Protein AF-A0ABD2KKL5-F1 (afdb_monomer)

Radius of gyration: 40.23 Å; Cα contacts (8 Å, |Δi|>4): 367; chains: 1; bounding box: 138×97×102 Å

Organism: Heterodera schachtii (NCBI:txid97005)

Structure (mmCIF, N/CA/C/O backbone):
data_AF-A0ABD2KKL5-F1
#
_entry.id   AF-A0ABD2KKL5-F1
#
loop_
_atom_site.group_PDB
_atom_site.id
_atom_site.type_symbol
_atom_site.label_atom_id
_atom_site.label_alt_id
_atom_site.label_comp_id
_atom_site.label_asym_id
_atom_site.label_entity_id
_atom_site.label_seq_id
_atom_site.pdbx_PDB_ins_code
_atom_site.Cartn_x
_atom_site.Cartn_y
_atom_site.Cartn_z
_atom_site.occupancy
_atom_site.B_iso_or_equiv
_atom_site.auth_seq_id
_atom_site.auth_comp_id
_atom_site.auth_asym_id
_atom_site.auth_atom_id
_atom_site.pdbx_PDB_model_num
ATOM 1 N N . MET A 1 1 ? 43.318 56.039 3.058 1.00 45.47 1 MET A N 1
ATOM 2 C CA . MET A 1 1 ? 42.022 55.936 3.770 1.00 45.47 1 MET A CA 1
ATOM 3 C C . MET A 1 1 ? 40.869 56.212 2.809 1.00 45.47 1 MET A C 1
ATOM 5 O O . MET A 1 1 ? 40.671 57.360 2.438 1.00 45.47 1 MET A O 1
ATOM 9 N N . LYS A 1 2 ? 40.109 55.190 2.397 1.00 33.72 2 LYS A N 1
ATOM 10 C CA . LYS A 1 2 ? 38.793 55.346 1.751 1.00 33.72 2 LYS A CA 1
ATOM 11 C C . LYS A 1 2 ? 37.861 54.297 2.361 1.00 33.72 2 LYS A C 1
ATOM 13 O O . LYS A 1 2 ? 38.258 53.144 2.485 1.00 33.72 2 LYS A O 1
ATOM 18 N N . ARG A 1 3 ? 36.687 54.725 2.834 1.00 32.81 3 ARG A N 1
ATOM 19 C CA . ARG A 1 3 ? 35.732 53.874 3.561 1.00 32.81 3 ARG A CA 1
ATOM 20 C C . ARG A 1 3 ? 34.956 52.993 2.583 1.00 32.81 3 ARG A C 1
ATOM 22 O O . ARG A 1 3 ? 34.432 53.498 1.594 1.00 32.81 3 ARG A O 1
ATOM 29 N N . SER A 1 4 ? 34.841 51.710 2.902 1.00 30.19 4 SER A N 1
ATOM 30 C CA . SER A 1 4 ? 33.906 50.783 2.269 1.00 30.19 4 SER A CA 1
ATOM 31 C C . SER A 1 4 ? 32.459 51.219 2.531 1.00 30.19 4 SER A C 1
ATOM 33 O O . SER A 1 4 ? 32.095 51.532 3.665 1.00 30.19 4 SER A O 1
ATOM 35 N N . ARG A 1 5 ? 31.627 51.223 1.486 1.00 33.84 5 ARG A N 1
ATOM 36 C CA . ARG A 1 5 ? 30.164 51.315 1.591 1.00 33.84 5 ARG A CA 1
ATOM 37 C C . ARG A 1 5 ? 29.580 49.979 1.151 1.00 33.84 5 ARG A C 1
ATOM 39 O O . ARG A 1 5 ? 29.667 49.640 -0.024 1.00 33.84 5 ARG A O 1
ATOM 46 N N . SER A 1 6 ? 29.004 49.235 2.086 1.00 33.97 6 SER A N 1
ATOM 47 C CA . SER A 1 6 ? 28.152 48.089 1.783 1.00 33.97 6 SER A CA 1
ATOM 48 C C . SER A 1 6 ? 26.795 48.589 1.284 1.00 33.97 6 SER A C 1
ATOM 50 O O . SER A 1 6 ? 26.161 49.430 1.923 1.00 33.97 6 SER A O 1
ATOM 52 N N . HIS A 1 7 ? 26.334 48.079 0.141 1.00 32.75 7 HIS A N 1
ATOM 53 C CA . HIS A 1 7 ? 24.945 48.260 -0.271 1.00 32.75 7 HIS A CA 1
ATOM 54 C C . HIS A 1 7 ? 24.076 47.227 0.448 1.00 32.75 7 HIS A C 1
ATOM 56 O O . HIS A 1 7 ? 24.138 46.040 0.148 1.00 32.75 7 HIS A O 1
ATOM 62 N N . SER A 1 8 ? 23.263 47.699 1.394 1.00 32.41 8 SER A N 1
ATOM 63 C CA . SER A 1 8 ? 22.132 46.931 1.911 1.00 32.41 8 SER A CA 1
ATOM 64 C C . SER A 1 8 ? 21.030 46.907 0.852 1.00 32.41 8 SER A C 1
ATOM 66 O O . SER A 1 8 ? 20.525 47.958 0.450 1.00 32.41 8 SER A O 1
ATOM 68 N N . THR A 1 9 ? 20.673 45.716 0.379 1.00 32.44 9 THR A N 1
ATOM 69 C CA . THR A 1 9 ? 19.509 45.501 -0.483 1.00 32.44 9 THR A CA 1
ATOM 70 C C . THR A 1 9 ? 18.246 45.553 0.369 1.00 32.44 9 THR A C 1
ATOM 72 O O . THR A 1 9 ? 17.903 44.576 1.032 1.00 32.44 9 THR A O 1
ATOM 75 N N . ALA A 1 10 ? 17.551 46.691 0.357 1.00 33.41 10 ALA A N 1
ATOM 76 C CA . ALA A 1 10 ? 16.265 46.823 1.030 1.00 33.41 10 ALA A CA 1
ATOM 77 C C . ALA A 1 10 ? 15.234 45.872 0.395 1.00 33.41 10 ALA A C 1
ATOM 79 O O . ALA A 1 10 ? 14.787 46.085 -0.735 1.00 33.41 10 ALA A O 1
ATOM 80 N N . SER A 1 11 ? 14.853 44.826 1.128 1.00 35.00 11 SER A N 1
ATOM 81 C CA . SER A 1 11 ? 13.725 43.963 0.782 1.00 35.00 11 SER A CA 1
ATOM 82 C C . SER A 1 11 ? 12.446 44.798 0.746 1.00 35.00 11 SER A C 1
ATOM 84 O O . SER A 1 11 ? 12.106 45.449 1.736 1.00 35.00 11 SER A O 1
ATOM 86 N N . LYS A 1 12 ? 11.722 44.774 -0.378 1.00 36.69 12 LYS A N 1
ATOM 87 C CA . LYS A 1 12 ? 10.370 45.346 -0.435 1.00 36.69 12 LYS A CA 1
ATOM 88 C C . LYS A 1 12 ? 9.495 44.613 0.595 1.00 36.69 12 LYS A C 1
ATOM 90 O O . LYS A 1 12 ? 9.576 43.384 0.639 1.00 36.69 12 LYS A O 1
ATOM 95 N N . PRO A 1 13 ? 8.685 45.314 1.407 1.00 44.53 13 PRO A N 1
ATOM 96 C CA . PRO A 1 13 ? 7.773 44.642 2.319 1.00 44.53 13 PRO A CA 1
ATOM 97 C C . PRO A 1 13 ? 6.775 43.812 1.510 1.00 44.53 13 PRO A C 1
ATOM 99 O O . PRO A 1 13 ? 6.211 44.292 0.522 1.00 44.53 13 PRO A O 1
ATOM 102 N N . ILE A 1 14 ? 6.585 42.562 1.928 1.00 42.94 14 ILE A N 1
ATOM 103 C CA . ILE A 1 14 ? 5.517 41.703 1.425 1.00 42.94 14 ILE A CA 1
ATOM 104 C C . ILE A 1 14 ? 4.204 42.369 1.845 1.00 42.94 14 ILE A C 1
ATOM 106 O O . ILE A 1 14 ? 3.995 42.635 3.027 1.00 42.94 14 ILE A O 1
ATOM 110 N N . LYS A 1 15 ? 3.365 42.707 0.865 1.00 52.41 15 LYS A N 1
ATOM 111 C CA . LYS A 1 15 ? 2.023 43.239 1.102 1.00 52.41 15 LYS A CA 1
ATOM 112 C C . LYS A 1 15 ? 1.111 42.065 1.409 1.00 52.41 15 LYS A C 1
ATOM 114 O O . LYS A 1 15 ? 0.844 41.264 0.517 1.00 52.41 15 LYS A O 1
ATOM 119 N N . ASP A 1 16 ? 0.685 41.972 2.657 1.00 69.94 16 ASP A N 1
ATOM 120 C CA . ASP A 1 16 ? -0.314 41.004 3.084 1.00 69.94 16 ASP A CA 1
ATOM 121 C C . ASP A 1 16 ? -1.707 41.501 2.640 1.00 69.94 16 ASP A C 1
ATOM 123 O O . ASP A 1 16 ? -2.122 42.580 3.082 1.00 69.94 16 ASP A O 1
ATOM 127 N N . PRO A 1 17 ? -2.398 40.813 1.708 1.00 69.69 17 PRO A N 1
ATOM 128 C CA . PRO A 1 17 ? -3.639 41.319 1.126 1.00 69.69 17 PRO A CA 1
ATOM 129 C C . PRO A 1 17 ? -4.789 41.395 2.139 1.00 69.69 17 PRO A C 1
ATOM 131 O O . PRO A 1 17 ? -5.663 42.248 1.984 1.00 69.69 17 PRO A O 1
ATOM 134 N N . GLU A 1 18 ? -4.779 40.564 3.186 1.00 66.88 18 GLU A N 1
ATOM 135 C CA . GLU A 1 18 ? -5.809 40.585 4.233 1.00 66.88 18 GLU A CA 1
ATOM 136 C C . GLU A 1 18 ? -5.699 41.859 5.082 1.00 66.88 18 GLU A C 1
ATOM 138 O O . GLU A 1 18 ? -6.691 42.556 5.300 1.00 66.88 18 GLU A O 1
ATOM 143 N N . LEU A 1 19 ? -4.475 42.255 5.447 1.00 69.50 19 LEU A N 1
ATOM 144 C CA . LEU A 1 19 ? -4.226 43.489 6.193 1.00 69.50 19 LEU A CA 1
ATOM 145 C C . LEU A 1 19 ? -4.597 44.746 5.379 1.00 69.50 19 LEU A C 1
ATOM 147 O O . LEU A 1 19 ? -5.108 45.720 5.937 1.00 69.50 19 LEU A O 1
ATOM 151 N N . GLU A 1 20 ? -4.370 44.749 4.057 1.00 73.88 20 GLU A N 1
ATOM 152 C CA . GLU A 1 20 ? -4.821 45.858 3.198 1.00 73.88 20 GLU A CA 1
ATOM 153 C C . GLU A 1 20 ? -6.358 45.942 3.131 1.00 73.88 20 GLU A C 1
ATOM 155 O O . GLU A 1 20 ? -6.896 47.053 3.128 1.00 73.88 20 GLU A O 1
ATOM 160 N N . ALA A 1 21 ? -7.065 44.805 3.155 1.00 72.50 21 ALA A N 1
ATOM 161 C CA . ALA A 1 21 ? -8.528 44.762 3.198 1.00 72.50 21 ALA A CA 1
ATOM 162 C C . ALA A 1 21 ? -9.096 45.263 4.541 1.00 72.50 21 ALA A C 1
ATOM 164 O O . ALA A 1 21 ? -10.011 46.092 4.542 1.00 72.50 21 ALA A O 1
ATOM 165 N N . GLU A 1 22 ? -8.526 44.850 5.679 1.00 70.31 22 GLU A N 1
ATOM 166 C CA . GLU A 1 22 ? -8.946 45.322 7.009 1.00 70.31 22 GLU A CA 1
ATOM 167 C C . GLU A 1 22 ? -8.739 46.834 7.188 1.00 70.31 22 GLU A C 1
ATOM 169 O O . GLU A 1 22 ? -9.615 47.531 7.707 1.00 70.31 22 GLU A O 1
ATOM 174 N N . ILE A 1 23 ? -7.612 47.377 6.711 1.00 74.75 23 ILE A N 1
ATOM 175 C CA . ILE A 1 23 ? -7.344 48.824 6.744 1.00 74.75 23 ILE A CA 1
ATOM 176 C C . ILE A 1 23 ? -8.354 49.590 5.874 1.00 74.75 23 ILE A C 1
ATOM 178 O O . ILE A 1 23 ? -8.773 50.693 6.243 1.00 74.75 23 ILE A O 1
ATOM 182 N N . PHE A 1 24 ? -8.765 49.026 4.733 1.00 71.00 24 PHE A N 1
ATOM 183 C CA . PHE A 1 24 ? -9.776 49.638 3.870 1.00 71.00 24 PHE A CA 1
ATOM 184 C C . PHE A 1 24 ? -11.155 49.646 4.546 1.00 71.00 24 PHE A C 1
ATOM 186 O O . PHE A 1 24 ? -11.790 50.699 4.624 1.00 71.00 24 PHE A O 1
ATOM 193 N N . PHE A 1 25 ? -11.564 48.514 5.126 1.00 74.50 25 PHE A N 1
ATOM 194 C CA . PHE A 1 25 ? -12.817 48.370 5.869 1.00 74.50 25 PHE A CA 1
ATOM 195 C C . PHE A 1 25 ? -12.893 49.305 7.087 1.00 74.50 25 PHE A C 1
ATOM 197 O O . PHE A 1 25 ? -13.914 49.963 7.305 1.00 74.50 25 PHE A O 1
ATOM 204 N N . ALA A 1 26 ? -11.808 49.423 7.859 1.00 77.12 26 ALA A N 1
ATOM 205 C CA . ALA A 1 26 ? -11.725 50.338 8.997 1.00 77.12 26 ALA A CA 1
ATOM 206 C C . ALA A 1 26 ? -11.900 51.804 8.557 1.00 77.12 26 ALA A C 1
ATOM 208 O O . ALA A 1 26 ? -12.649 52.564 9.174 1.00 77.12 26 ALA A O 1
ATOM 209 N N . LYS A 1 27 ? -11.272 52.188 7.436 1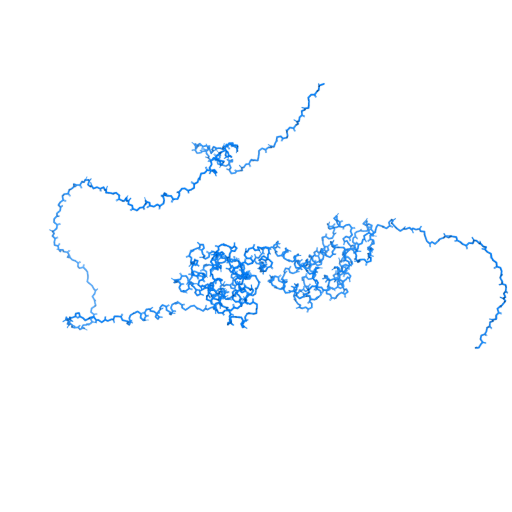.00 75.94 27 LYS A N 1
ATOM 210 C CA . LYS A 1 27 ? -11.361 53.538 6.867 1.00 75.94 27 LYS A CA 1
ATOM 211 C C . LYS A 1 27 ? -12.752 53.875 6.321 1.00 75.94 27 LYS A C 1
ATOM 213 O O . LYS A 1 27 ? -13.173 55.023 6.442 1.00 75.94 27 LYS A O 1
ATOM 218 N N . GLU A 1 28 ? -13.448 52.910 5.727 1.00 74.38 28 GLU A N 1
ATOM 219 C CA . GLU A 1 28 ? -14.805 53.093 5.194 1.00 74.38 28 GLU A CA 1
ATOM 220 C C . GLU A 1 28 ? -15.853 53.224 6.312 1.00 74.38 28 GLU A C 1
ATOM 222 O O . GLU A 1 28 ? -16.751 54.059 6.222 1.00 74.38 28 GLU A O 1
ATOM 227 N N . ASN A 1 29 ? -15.686 52.478 7.409 1.00 76.06 29 ASN A N 1
ATOM 228 C CA . ASN A 1 29 ? -16.620 52.468 8.542 1.00 76.06 29 ASN A CA 1
ATOM 229 C C . ASN A 1 29 ? -16.251 53.435 9.686 1.00 76.06 29 ASN A C 1
ATOM 231 O O . ASN A 1 29 ? -16.950 53.486 10.697 1.00 76.06 29 ASN A O 1
ATOM 235 N N . GLY A 1 30 ? -15.167 54.208 9.553 1.00 72.12 30 GLY A N 1
ATOM 236 C CA . GLY A 1 30 ? -14.736 55.189 10.560 1.00 72.12 30 GLY A CA 1
ATOM 237 C C . GLY A 1 30 ? -14.197 54.581 11.863 1.00 72.12 30 GLY A C 1
ATOM 238 O O . GLY A 1 30 ? -14.256 55.228 12.908 1.00 72.12 30 GLY A O 1
ATOM 239 N N . VAL A 1 31 ? -13.686 53.349 11.809 1.00 77.50 31 VAL A N 1
ATOM 240 C CA . VAL A 1 31 ? -13.128 52.603 12.950 1.00 77.50 31 VAL A CA 1
ATOM 241 C C . VAL A 1 31 ? -11.597 52.718 12.943 1.00 77.50 31 VAL A C 1
ATOM 243 O O . VAL A 1 31 ? -10.984 52.868 11.885 1.00 77.50 31 VAL A O 1
ATOM 246 N N . GLU A 1 32 ? -10.946 52.665 14.110 1.00 61.59 32 GLU A N 1
ATOM 247 C CA . GLU A 1 32 ? -9.476 52.656 14.165 1.00 61.59 32 GLU A CA 1
ATOM 248 C C . GLU A 1 32 ? -8.903 51.365 13.539 1.00 61.59 32 GLU A C 1
ATOM 250 O O . GLU A 1 32 ? -9.367 50.272 13.872 1.00 61.59 32 GLU A O 1
ATOM 255 N N . PRO A 1 33 ? -7.893 51.453 12.649 1.00 70.06 33 PRO A N 1
ATOM 256 C CA . PRO A 1 33 ? -7.290 50.279 12.025 1.00 70.06 33 PRO A CA 1
ATOM 257 C C . PRO A 1 33 ? -6.428 49.475 13.019 1.00 70.06 33 PRO A C 1
ATOM 259 O O . PRO A 1 33 ? -5.856 50.054 13.953 1.00 70.06 33 PRO A O 1
ATOM 262 N N . PRO A 1 34 ? -6.268 48.154 12.809 1.00 64.06 34 PRO A N 1
ATOM 263 C CA . PRO A 1 34 ? -5.506 47.288 13.704 1.00 64.06 34 PRO A CA 1
ATOM 264 C C . PRO A 1 34 ? -4.041 47.729 13.828 1.00 64.06 34 PRO A C 1
ATOM 266 O O . PRO A 1 34 ? -3.343 48.024 12.853 1.00 64.06 34 PRO A O 1
ATOM 269 N N . ARG A 1 35 ? -3.556 47.786 15.071 1.00 58.84 35 ARG A N 1
ATOM 270 C CA . ARG A 1 35 ? -2.245 48.351 15.406 1.00 58.84 35 ARG A CA 1
ATOM 271 C C . ARG A 1 35 ? -1.142 47.300 15.250 1.00 58.84 35 ARG A C 1
ATOM 273 O O . ARG A 1 35 ? -0.865 46.544 16.178 1.00 58.84 35 ARG A O 1
ATOM 280 N N . VAL A 1 36 ? -0.476 47.281 14.096 1.00 58.50 36 VAL A N 1
ATOM 281 C CA . VAL A 1 36 ? 0.688 46.407 13.861 1.00 58.50 36 VAL A CA 1
ATOM 282 C C . VAL A 1 36 ? 1.837 46.799 14.799 1.00 58.50 36 VAL A C 1
ATOM 284 O O . VAL A 1 36 ? 2.414 47.883 14.683 1.00 58.50 36 VAL A O 1
ATOM 287 N N . LEU A 1 37 ? 2.181 45.917 15.740 1.00 48.75 37 LEU A N 1
ATOM 288 C CA . LEU A 1 37 ? 3.352 46.085 16.602 1.00 48.75 37 LEU A CA 1
ATOM 289 C C . LEU A 1 37 ? 4.640 45.722 15.836 1.00 48.75 37 LEU A C 1
ATOM 291 O O . LEU A 1 37 ? 4.652 44.723 15.115 1.00 48.75 37 LEU A O 1
ATOM 295 N N . PRO A 1 38 ? 5.753 46.464 16.011 1.00 52.47 38 PRO A N 1
ATOM 296 C CA . PRO A 1 38 ? 7.047 46.070 15.454 1.00 52.47 38 PRO A CA 1
ATOM 297 C C . PRO A 1 38 ? 7.466 44.680 15.954 1.00 52.47 38 PRO A C 1
ATOM 299 O O . PRO A 1 38 ? 7.319 44.379 17.141 1.00 52.47 38 PRO A O 1
ATOM 302 N N . SER A 1 39 ? 8.047 43.846 15.086 1.00 57.72 39 SER A N 1
ATOM 303 C CA . SER A 1 39 ? 8.349 42.437 15.406 1.00 57.72 39 SER A CA 1
ATOM 304 C C . SER A 1 39 ? 9.271 42.245 16.620 1.00 57.72 39 SER A C 1
ATOM 306 O O . SER A 1 39 ? 9.208 41.218 17.291 1.00 57.72 39 SER A O 1
ATOM 308 N N . GLU A 1 40 ? 10.121 43.226 16.929 1.00 49.16 40 GLU A N 1
ATOM 309 C CA . GLU A 1 40 ? 10.980 43.220 18.122 1.00 49.16 40 GLU A CA 1
ATOM 310 C C . GLU A 1 40 ? 10.188 43.404 19.429 1.00 49.16 40 GLU A C 1
ATOM 312 O O . GLU A 1 40 ? 10.553 42.829 20.452 1.00 49.16 40 GLU A O 1
ATOM 317 N N . ALA A 1 41 ? 9.075 44.147 19.402 1.00 48.69 41 ALA A N 1
ATOM 318 C CA . ALA A 1 41 ? 8.201 44.316 20.563 1.00 48.69 41 ALA A CA 1
ATOM 319 C C . ALA A 1 41 ? 7.399 43.037 20.857 1.00 48.69 41 ALA A C 1
ATOM 321 O O . ALA A 1 41 ? 7.252 42.664 22.018 1.00 48.69 41 ALA A O 1
ATOM 322 N N . ALA A 1 42 ? 6.950 42.328 19.814 1.00 48.59 42 ALA A N 1
ATOM 323 C CA . ALA A 1 42 ? 6.269 41.041 19.960 1.00 48.59 42 ALA A CA 1
ATOM 324 C C . ALA A 1 42 ? 7.183 39.973 20.594 1.00 48.59 42 ALA A C 1
ATOM 326 O O . ALA A 1 42 ? 6.775 39.301 21.540 1.00 48.59 42 ALA A O 1
ATOM 327 N N . LYS A 1 43 ? 8.446 39.873 20.147 1.00 48.09 43 LYS A N 1
ATOM 328 C CA . LYS A 1 43 ? 9.437 38.949 20.735 1.00 48.09 43 LYS A CA 1
ATOM 329 C C . LYS A 1 43 ? 9.661 39.202 22.227 1.00 48.09 43 LYS A C 1
ATOM 331 O O . LYS A 1 43 ? 9.622 38.262 23.013 1.00 48.09 43 LYS A O 1
ATOM 336 N N . LYS A 1 44 ? 9.794 40.472 22.626 1.00 45.28 44 LYS A N 1
ATOM 337 C CA . LYS A 1 44 ? 10.001 40.859 24.030 1.00 45.28 44 LYS A CA 1
ATOM 338 C C . LYS A 1 44 ? 8.834 40.495 24.953 1.00 45.28 44 LYS A C 1
ATOM 340 O O . LYS A 1 44 ? 9.052 40.233 26.132 1.00 45.28 44 LYS A O 1
ATOM 345 N N . ILE A 1 45 ? 7.606 40.476 24.429 1.00 49.38 45 ILE A N 1
ATOM 346 C CA . ILE A 1 45 ? 6.426 40.026 25.177 1.00 49.38 45 ILE A CA 1
ATOM 347 C C . ILE A 1 45 ? 6.478 38.504 25.357 1.00 49.38 45 ILE A C 1
ATOM 349 O O . ILE A 1 45 ? 6.326 38.034 26.482 1.00 49.38 45 ILE A O 1
ATOM 353 N N . VAL A 1 46 ? 6.770 37.739 24.297 1.00 52.03 46 VAL A N 1
ATOM 354 C CA . VAL A 1 46 ? 6.868 36.267 24.365 1.00 52.03 46 VAL A CA 1
ATOM 355 C C . VAL A 1 46 ? 7.963 35.817 25.339 1.00 52.03 46 VAL A C 1
ATOM 357 O O . VAL A 1 46 ? 7.717 34.936 26.158 1.00 52.03 46 VAL A O 1
ATOM 360 N N . GLU A 1 47 ? 9.131 36.466 25.328 1.00 43.47 47 GLU A N 1
ATOM 361 C CA . GLU A 1 47 ? 10.214 36.186 26.286 1.00 43.47 47 GLU A CA 1
ATOM 362 C C . GLU A 1 47 ? 9.800 36.458 27.746 1.00 43.47 47 GLU A C 1
ATOM 364 O O . GLU A 1 47 ? 10.208 35.725 28.643 1.00 43.47 47 GLU A O 1
ATOM 369 N N . SER A 1 48 ? 8.937 37.450 28.005 1.00 42.19 48 SER A N 1
ATOM 370 C CA . SER A 1 48 ? 8.506 37.795 29.372 1.00 42.19 48 SER A CA 1
ATOM 371 C C . SER A 1 48 ? 7.491 36.829 30.003 1.00 42.19 48 SER A C 1
ATOM 373 O O . SER A 1 48 ? 7.298 36.863 31.216 1.00 42.19 48 SER A O 1
ATOM 375 N N . PHE A 1 49 ? 6.867 35.951 29.209 1.00 41.44 49 PHE A N 1
ATOM 376 C CA . PHE A 1 49 ? 5.963 34.902 29.703 1.00 41.44 49 PHE A CA 1
ATOM 377 C C . PHE A 1 49 ? 6.664 33.545 29.925 1.00 41.44 49 PHE A C 1
ATOM 379 O O . PHE A 1 49 ? 6.018 32.598 30.369 1.00 41.44 49 PHE A O 1
ATOM 386 N N . GLY A 1 50 ? 7.965 33.432 29.627 1.00 38.78 50 GLY A N 1
ATOM 387 C CA . GLY A 1 50 ? 8.685 32.152 29.612 1.00 38.78 50 GLY A CA 1
ATOM 388 C C . GLY A 1 50 ? 9.089 31.574 30.976 1.00 38.78 50 GLY A C 1
ATOM 389 O O . GLY A 1 50 ? 9.367 30.380 31.056 1.00 38.78 50 GLY A O 1
ATOM 390 N N . GLU A 1 51 ? 9.118 32.375 32.047 1.00 38.16 51 GLU A N 1
ATOM 391 C CA . GLU A 1 51 ? 9.675 31.958 33.343 1.00 38.16 51 GLU A CA 1
ATOM 392 C C . GLU A 1 51 ? 8.800 32.361 34.542 1.00 38.16 51 GLU A C 1
ATOM 394 O O . GLU A 1 51 ? 9.145 33.274 35.283 1.00 38.16 51 GLU A O 1
ATOM 399 N N . HIS A 1 52 ? 7.708 31.634 34.814 1.00 33.62 52 HIS A N 1
ATOM 400 C CA . HIS A 1 52 ? 7.234 31.475 36.198 1.00 33.62 52 HIS A CA 1
ATOM 401 C C . HIS A 1 52 ? 6.544 30.123 36.454 1.00 33.62 52 HIS A C 1
ATOM 403 O O . HIS A 1 52 ? 5.728 29.630 35.680 1.00 33.62 52 HIS A O 1
ATOM 409 N N . TYR A 1 53 ? 6.917 29.533 37.590 1.00 35.41 53 TYR A N 1
ATOM 410 C CA . TYR A 1 53 ? 6.514 28.223 38.108 1.00 35.41 53 TYR A CA 1
ATOM 411 C C . TYR A 1 53 ? 4.993 28.114 38.345 1.00 35.41 53 TYR A C 1
ATOM 413 O O . TYR A 1 53 ? 4.393 29.021 38.923 1.00 35.41 53 TYR A O 1
ATOM 421 N N . ILE A 1 54 ? 4.373 26.975 38.004 1.00 38.97 54 ILE A N 1
ATOM 422 C CA . ILE A 1 54 ? 2.982 26.685 38.401 1.00 38.97 54 ILE A CA 1
ATOM 423 C C . ILE A 1 54 ? 2.957 26.251 39.871 1.00 38.97 54 ILE A C 1
ATOM 425 O O . ILE A 1 54 ? 3.334 25.127 40.214 1.00 38.97 54 ILE A O 1
ATOM 429 N N . ASP A 1 55 ? 2.477 27.139 40.738 1.00 35.84 55 ASP A N 1
ATOM 430 C CA . ASP A 1 55 ? 2.393 26.904 42.177 1.00 35.84 55 ASP A CA 1
ATOM 431 C C . ASP A 1 55 ? 1.167 26.032 42.536 1.00 35.84 55 ASP A C 1
ATOM 433 O O . ASP A 1 55 ? 0.008 26.432 42.386 1.00 35.84 55 ASP A O 1
ATOM 437 N N . LYS A 1 56 ? 1.404 24.794 42.996 1.00 39.66 56 LYS A N 1
ATOM 438 C CA . LYS A 1 56 ? 0.378 23.729 43.113 1.00 39.66 56 LYS A CA 1
ATOM 439 C C . LYS A 1 56 ? -0.649 23.909 44.250 1.00 39.66 56 LYS A C 1
ATOM 441 O O . LYS A 1 56 ? -1.442 23.001 44.499 1.00 39.66 56 LYS A O 1
ATOM 446 N N . ASN A 1 57 ? -0.684 25.061 44.921 1.00 37.38 57 ASN A N 1
ATOM 447 C CA . ASN A 1 57 ? -1.560 25.313 46.076 1.00 37.38 57 ASN A CA 1
ATOM 448 C C . ASN A 1 57 ? -2.847 26.111 45.775 1.00 37.38 57 ASN A C 1
ATOM 450 O O . ASN A 1 57 ? -3.711 26.213 46.645 1.00 37.38 57 ASN A O 1
ATOM 454 N N . LEU A 1 58 ? -3.036 26.625 44.554 1.00 39.31 58 LEU A N 1
ATOM 455 C CA . LEU A 1 58 ? -4.188 27.480 44.202 1.00 39.31 58 LEU A CA 1
ATOM 456 C C . LEU A 1 58 ? -5.475 26.738 43.772 1.00 39.31 58 LEU A C 1
ATOM 458 O O . LEU A 1 58 ? -6.517 27.366 43.614 1.00 39.31 58 LEU A O 1
ATOM 462 N N . LEU A 1 59 ? -5.450 25.406 43.640 1.00 38.91 59 LEU A N 1
ATOM 463 C CA . LEU A 1 59 ? -6.572 24.603 43.111 1.00 38.91 59 LEU A CA 1
ATOM 464 C C . LEU A 1 59 ? -7.473 23.924 44.168 1.00 38.91 59 LEU A C 1
ATOM 466 O O . LEU A 1 59 ? -8.269 23.053 43.825 1.00 38.91 59 LEU A O 1
ATOM 470 N N . LYS A 1 60 ? -7.384 24.301 45.455 1.00 37.75 60 LYS A N 1
ATOM 471 C CA . LYS A 1 60 ? -8.137 23.636 46.546 1.00 37.75 60 LYS A CA 1
ATOM 472 C C . LYS A 1 60 ? -9.313 24.403 47.172 1.00 37.75 60 LYS A C 1
ATOM 474 O O . LYS A 1 60 ? -9.977 23.824 48.022 1.00 37.75 60 LYS A O 1
ATOM 479 N N . ASN A 1 61 ? -9.628 25.636 46.756 1.00 36.69 61 ASN A N 1
ATOM 480 C CA . ASN A 1 61 ? -10.698 26.442 47.382 1.00 36.69 61 ASN A CA 1
ATOM 481 C C . ASN A 1 61 ? -11.631 27.167 46.386 1.00 36.69 61 ASN A C 1
ATOM 483 O O . ASN A 1 61 ? -11.760 28.386 46.411 1.00 36.69 61 ASN A O 1
ATOM 487 N N . LEU A 1 62 ? -12.345 26.408 45.545 1.00 34.84 62 LEU A N 1
ATOM 488 C CA . LEU A 1 62 ? -13.478 26.909 44.742 1.00 34.84 62 LEU A CA 1
ATOM 489 C C . LEU A 1 62 ? -14.734 26.027 44.905 1.00 34.84 62 LEU A C 1
ATOM 491 O O . LEU A 1 62 ? -15.296 25.508 43.944 1.00 34.84 62 LEU A O 1
ATOM 495 N N . LYS A 1 63 ? -15.191 25.867 46.157 1.00 40.44 63 LYS A N 1
ATOM 496 C CA . LYS A 1 63 ? -16.517 25.313 46.512 1.00 40.44 63 LYS A CA 1
ATOM 497 C C . LYS A 1 63 ? -17.181 26.070 47.679 1.00 40.44 63 LYS A C 1
ATOM 499 O O . LYS A 1 63 ? -17.550 25.478 48.686 1.00 40.44 63 LYS A O 1
ATOM 504 N N . SER A 1 64 ? -17.377 27.378 47.528 1.00 40.00 64 SER A N 1
ATOM 505 C CA . SER A 1 64 ? -18.355 28.166 48.304 1.00 40.00 64 SER A CA 1
ATOM 506 C C . SER A 1 64 ? -18.497 29.562 47.687 1.00 40.00 64 SER A C 1
ATOM 508 O O . SER A 1 64 ? -17.494 30.213 47.420 1.00 40.00 64 SER A O 1
ATOM 510 N N . GLY A 1 65 ? -19.727 30.035 47.430 1.00 31.25 65 GLY A N 1
ATOM 511 C CA . GLY A 1 65 ? -19.908 31.409 46.928 1.00 31.25 65 GLY A CA 1
ATOM 512 C C . GLY A 1 65 ? -21.083 31.711 45.995 1.00 31.25 65 GLY A C 1
ATOM 513 O O . GLY A 1 65 ? -20.951 32.611 45.170 1.00 31.25 65 GLY A O 1
ATOM 514 N N . ARG A 1 66 ? -22.244 31.043 46.099 1.00 33.78 66 ARG A N 1
ATOM 515 C CA . ARG A 1 66 ? -23.469 31.575 45.465 1.00 33.78 66 ARG A CA 1
ATOM 516 C C . ARG A 1 66 ? -24.178 32.494 46.460 1.00 33.78 66 ARG A C 1
ATOM 518 O O . ARG A 1 66 ? -24.900 32.033 47.336 1.00 33.78 66 ARG A O 1
ATOM 525 N N . ALA A 1 67 ? -23.862 33.783 46.359 1.00 36.94 67 ALA A N 1
ATOM 526 C CA . ALA A 1 67 ? -24.196 34.788 47.361 1.00 36.94 67 ALA A CA 1
ATOM 527 C C . ALA A 1 67 ? -25.703 35.040 47.524 1.00 36.94 67 ALA A C 1
ATOM 529 O O . ALA A 1 67 ? -26.467 35.092 46.557 1.00 36.94 67 ALA A O 1
ATOM 530 N N . GLU A 1 68 ? -26.088 35.298 48.769 1.00 36.47 68 GLU A N 1
ATOM 531 C CA . GLU A 1 68 ? -27.386 35.835 49.151 1.00 36.47 68 GLU A CA 1
ATOM 532 C C . GLU A 1 68 ? -27.619 37.215 48.513 1.00 36.47 68 GLU A C 1
ATOM 534 O O . GLU A 1 68 ? -26.759 38.094 48.560 1.00 36.47 68 GLU A O 1
ATOM 539 N N . ARG A 1 69 ? -28.828 37.461 47.998 1.00 38.62 69 ARG A N 1
ATOM 540 C CA . ARG A 1 69 ? -29.376 38.819 47.859 1.00 38.62 69 ARG A CA 1
ATOM 541 C C . ARG A 1 69 ? -30.874 38.785 48.146 1.00 38.62 69 ARG A C 1
ATOM 543 O O . ARG A 1 69 ? -31.644 38.202 47.390 1.00 38.62 69 ARG A O 1
ATOM 550 N N . LYS A 1 70 ? -31.284 39.388 49.266 1.00 37.34 70 LYS A N 1
ATOM 551 C CA . LYS A 1 70 ? -32.656 39.329 49.794 1.00 37.34 70 LYS A CA 1
ATOM 552 C C . LYS A 1 70 ? -33.296 40.725 49.829 1.00 37.34 70 LYS A C 1
ATOM 554 O O . LYS A 1 70 ? -32.748 41.618 50.464 1.00 37.34 70 LYS A O 1
ATOM 559 N N . ALA A 1 71 ? -34.500 40.834 49.249 1.00 34.69 71 ALA A N 1
ATOM 560 C CA . ALA A 1 71 ? -35.480 41.936 49.373 1.00 34.69 71 ALA A CA 1
ATOM 561 C C . ALA A 1 71 ? -35.072 43.315 48.771 1.00 34.69 71 ALA A C 1
ATOM 563 O O . ALA A 1 71 ? -33.920 43.712 48.828 1.00 34.69 71 ALA A O 1
ATOM 564 N N . ARG A 1 72 ? -35.963 44.151 48.204 1.00 37.34 72 ARG A N 1
ATOM 565 C CA . ARG A 1 72 ? -37.327 44.523 48.641 1.00 37.34 72 ARG A CA 1
ATOM 566 C C . ARG A 1 72 ? -38.189 45.128 47.505 1.00 37.34 72 ARG A C 1
ATOM 568 O O . ARG A 1 72 ? -37.801 46.135 46.923 1.00 37.34 72 ARG A O 1
ATOM 575 N N . SER A 1 73 ? -39.420 44.645 47.332 1.00 35.25 73 SER A N 1
ATOM 576 C CA . SER A 1 73 ? -40.637 45.424 46.986 1.00 35.25 73 SER A CA 1
ATOM 577 C C . SER A 1 73 ? -41.846 44.481 47.149 1.00 35.25 73 SER A C 1
ATOM 579 O O . SER A 1 73 ? -41.829 43.368 46.651 1.00 35.25 73 SER A O 1
ATOM 581 N N . ARG A 1 74 ? -42.718 44.702 48.142 1.00 40.12 74 ARG A N 1
ATOM 582 C CA . ARG A 1 74 ? -43.926 45.555 48.123 1.00 40.12 74 ARG A CA 1
ATOM 583 C C . ARG A 1 74 ? -45.058 45.030 47.222 1.00 40.12 74 ARG A C 1
ATOM 585 O O . ARG A 1 74 ? -45.088 45.367 46.048 1.00 40.12 74 ARG A O 1
ATOM 592 N N . GLY A 1 75 ? -46.073 44.416 47.843 1.00 31.34 75 GLY A N 1
ATOM 593 C CA . GLY A 1 75 ? -47.466 44.710 47.475 1.00 31.34 75 GLY A CA 1
ATOM 594 C C . GLY A 1 75 ? -48.477 43.556 47.484 1.00 31.34 75 GLY A C 1
ATOM 595 O O . GLY A 1 75 ? -48.436 42.717 46.605 1.00 31.34 75 GLY A O 1
ATOM 596 N N . VAL A 1 76 ? -49.440 43.643 48.415 1.00 35.25 76 VAL A N 1
ATOM 597 C CA . VAL A 1 76 ? -50.895 43.478 48.173 1.00 35.25 76 VAL A CA 1
ATOM 598 C C . VAL A 1 76 ? -51.425 42.106 47.683 1.00 35.25 76 VAL A C 1
ATOM 600 O O . VAL A 1 76 ? -51.267 41.750 46.528 1.00 35.25 76 VAL A O 1
ATOM 603 N N . SER A 1 77 ? -52.143 41.417 48.595 1.00 37.22 77 SER A N 1
ATOM 604 C CA . SER A 1 77 ? -53.525 40.865 48.474 1.00 37.22 77 SER A CA 1
ATOM 605 C C . SER A 1 77 ? -53.991 40.289 47.120 1.00 37.22 77 SER A C 1
ATOM 607 O O . SER A 1 77 ? -53.903 40.965 46.108 1.00 37.22 77 SER A O 1
ATOM 609 N N . GLY A 1 78 ? -54.672 39.141 47.027 1.00 32.31 78 GLY A N 1
ATOM 610 C CA . GLY A 1 78 ? -55.472 38.377 48.003 1.00 32.31 78 GLY A CA 1
ATOM 611 C C . GLY A 1 78 ? -56.616 37.650 47.255 1.00 32.31 78 GLY A C 1
ATOM 612 O O . GLY A 1 78 ? -56.710 37.806 46.041 1.00 32.31 78 GLY A O 1
ATOM 613 N N . CYS A 1 79 ? -57.492 36.909 47.956 1.00 34.00 79 CYS A N 1
ATOM 614 C CA . CYS A 1 79 ? -58.554 36.033 47.393 1.00 34.00 79 CYS A CA 1
ATOM 615 C C . CYS A 1 79 ? -57.994 34.813 46.608 1.00 34.00 79 CYS A C 1
ATOM 617 O O . CYS A 1 79 ? -57.048 34.948 45.847 1.00 34.00 79 CYS A O 1
ATOM 619 N N . SER A 1 80 ? -58.438 33.554 46.704 1.00 36.34 80 SER A N 1
ATOM 620 C CA . SER A 1 80 ? -59.626 32.888 47.268 1.00 36.34 80 SER A CA 1
ATOM 621 C C . SER A 1 80 ? -60.989 33.331 46.721 1.00 36.34 80 SER A C 1
ATOM 623 O O . SER A 1 80 ? -61.671 34.125 47.356 1.00 36.34 80 SER A O 1
ATOM 625 N N . ILE A 1 81 ? -61.428 32.728 45.599 1.00 37.19 81 ILE A N 1
ATOM 626 C CA . ILE A 1 81 ? -62.808 32.220 45.406 1.00 37.19 81 ILE A CA 1
ATOM 627 C C . ILE A 1 81 ? -62.967 31.368 44.119 1.00 37.19 81 ILE A C 1
ATOM 629 O O . ILE A 1 81 ? -62.611 31.798 43.034 1.00 37.19 81 ILE A O 1
ATOM 633 N N . LYS A 1 82 ? -63.515 30.159 44.329 1.00 35.25 82 LYS A N 1
ATOM 634 C CA . LYS A 1 82 ? -64.463 29.322 43.546 1.00 35.25 82 LYS A CA 1
ATOM 635 C C . LYS A 1 82 ? -64.335 29.087 42.023 1.00 35.25 82 LYS A C 1
ATOM 637 O O . LYS A 1 82 ? -64.088 29.976 41.224 1.00 35.25 82 LYS A O 1
ATOM 642 N N . LYS A 1 83 ? -64.698 27.838 41.684 1.00 44.62 83 LYS A N 1
ATOM 643 C CA . LYS A 1 83 ? -65.262 27.345 40.412 1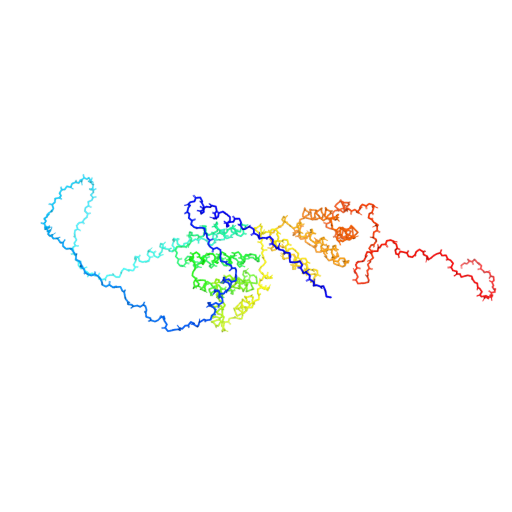.00 44.62 83 LYS A CA 1
ATOM 644 C C . LYS A 1 83 ? -66.155 28.359 39.684 1.00 44.62 83 LYS A C 1
ATOM 646 O O . LYS A 1 83 ? -67.061 28.891 40.313 1.00 44.62 83 LYS A O 1
ATOM 651 N N . ASP A 1 84 ? -65.980 28.411 38.367 1.00 38.88 84 ASP A N 1
ATOM 652 C CA . ASP A 1 84 ? -66.976 28.144 37.310 1.00 38.88 84 ASP A CA 1
ATOM 653 C C . ASP A 1 84 ? -66.163 27.688 36.068 1.00 38.88 84 ASP A C 1
ATOM 655 O O . ASP A 1 84 ? -64.978 27.994 35.978 1.00 38.88 84 ASP A O 1
ATOM 659 N N . GLY A 1 85 ? -66.633 26.903 35.096 1.00 32.22 85 GLY A N 1
ATOM 660 C CA . GLY A 1 85 ? -67.986 26.431 34.812 1.00 32.22 85 GLY A CA 1
ATOM 661 C C . GLY A 1 85 ? -68.255 26.504 33.299 1.00 32.22 85 GLY A C 1
ATOM 662 O O . GLY A 1 85 ? -68.743 27.517 32.818 1.00 32.22 85 GLY A O 1
ATOM 663 N N . GLY A 1 86 ? -67.930 25.448 32.540 1.00 35.41 86 GLY A N 1
ATOM 664 C CA . GLY A 1 86 ? -68.160 25.372 31.083 1.00 35.41 86 GLY A CA 1
ATOM 665 C C . GLY A 1 86 ? -67.376 24.215 30.452 1.00 35.41 86 GLY A C 1
ATOM 666 O O . GLY A 1 86 ? -66.163 24.297 30.321 1.00 35.41 86 GLY A O 1
ATOM 667 N N . ARG A 1 87 ? -67.992 23.043 30.251 1.00 37.16 87 ARG A N 1
ATOM 668 C CA . ARG A 1 87 ? -68.691 22.660 29.006 1.00 37.16 87 ARG A CA 1
ATOM 669 C C . ARG A 1 87 ? -67.837 22.863 27.748 1.00 37.16 87 ARG A C 1
ATOM 671 O O . ARG A 1 87 ? -67.814 23.964 27.217 1.00 37.16 87 ARG A O 1
ATOM 678 N N . PHE A 1 88 ? -67.295 21.771 27.215 1.00 36.09 88 PHE A N 1
ATOM 679 C CA . PHE A 1 88 ? -67.867 21.167 26.006 1.00 36.09 88 PHE A CA 1
ATOM 680 C C . PHE A 1 88 ? -67.803 19.639 26.113 1.00 36.09 88 PHE A C 1
ATOM 682 O O . PHE A 1 88 ? -67.020 19.092 26.885 1.00 36.09 88 PHE A O 1
ATOM 689 N N . GLU A 1 89 ? -68.721 18.985 25.413 1.00 35.66 89 GLU A N 1
ATOM 690 C CA . GLU A 1 89 ? -69.191 17.624 25.655 1.00 35.66 89 GLU A CA 1
ATOM 691 C C . GLU A 1 89 ? -69.472 16.984 24.295 1.00 35.66 89 GLU A C 1
ATOM 693 O O . GLU A 1 89 ? -70.335 17.476 23.578 1.00 35.66 89 GLU A O 1
ATOM 698 N N . TYR A 1 90 ? -68.715 15.940 23.955 1.00 43.44 90 TYR A N 1
ATOM 699 C CA . TYR A 1 90 ? -69.048 14.834 23.047 1.00 43.44 90 TYR A CA 1
ATOM 700 C C . TYR A 1 90 ? -67.981 13.754 23.327 1.00 43.44 90 TYR A C 1
ATOM 702 O O . TYR A 1 90 ? -66.796 14.035 23.182 1.00 43.44 90 TYR A O 1
ATOM 710 N N . GLY A 1 91 ? -68.276 12.539 23.784 1.00 33.62 91 GLY A N 1
ATOM 711 C CA . GLY A 1 91 ? -69.576 11.888 23.940 1.00 33.62 91 GLY A CA 1
ATOM 712 C C . GLY A 1 91 ? -69.585 10.565 23.180 1.00 33.62 91 GLY A C 1
ATOM 713 O O . GLY A 1 91 ? -70.101 10.527 22.073 1.00 33.62 91 GLY A O 1
ATOM 714 N N . LEU A 1 92 ? -68.969 9.540 23.771 1.00 37.69 92 LEU A N 1
ATOM 715 C CA . LEU A 1 92 ? -69.100 8.096 23.517 1.00 37.69 92 LEU A CA 1
ATOM 716 C C . LEU A 1 92 ? -68.486 7.457 24.789 1.00 37.69 92 LEU A C 1
ATOM 718 O O . LEU A 1 92 ? -67.317 7.709 25.072 1.00 37.69 92 LEU A O 1
ATOM 722 N N . ASP A 1 93 ? -69.230 6.875 25.736 1.00 35.38 93 ASP A N 1
ATOM 723 C CA . ASP A 1 93 ? -70.033 5.635 25.668 1.00 35.38 93 ASP A CA 1
ATOM 724 C C . ASP A 1 93 ? -69.226 4.456 25.081 1.00 35.38 93 ASP A C 1
ATOM 726 O O . ASP A 1 93 ? -68.696 4.584 23.983 1.00 35.38 93 ASP A O 1
ATOM 730 N N . CYS A 1 94 ? -69.121 3.253 25.665 1.00 33.38 94 CYS A N 1
ATOM 731 C CA . CYS A 1 94 ? -69.518 2.659 26.964 1.00 33.38 94 CYS A CA 1
ATOM 732 C C . CYS A 1 94 ? -68.764 1.288 27.101 1.00 33.38 94 CYS A C 1
ATOM 734 O O . CYS A 1 94 ? -68.115 0.888 26.137 1.00 33.38 94 CYS A O 1
ATOM 736 N N . VAL A 1 95 ? -68.720 0.501 28.193 1.00 36.84 95 VAL A N 1
ATOM 737 C CA . VAL A 1 95 ? -69.434 0.414 29.496 1.00 36.84 95 VAL A CA 1
ATOM 738 C C . VAL A 1 95 ? -68.484 -0.163 30.590 1.00 36.84 95 VAL A C 1
ATOM 740 O O . VAL A 1 95 ? -67.380 -0.581 30.262 1.00 36.84 95 VAL A O 1
ATOM 743 N N . ASP A 1 96 ? -68.939 -0.206 31.853 1.00 31.69 96 ASP A N 1
ATOM 744 C CA . ASP A 1 96 ? -68.693 -1.185 32.951 1.00 31.69 96 ASP A CA 1
ATOM 745 C C . ASP A 1 96 ? -67.360 -1.987 33.034 1.00 31.69 96 ASP A C 1
ATOM 747 O O . ASP A 1 96 ? -66.990 -2.729 32.131 1.00 31.69 96 ASP A O 1
ATOM 751 N N . LEU A 1 97 ? -66.656 -2.020 34.179 1.00 38.00 97 LEU A N 1
ATOM 752 C CA . LEU A 1 97 ? -67.181 -2.543 35.454 1.00 38.00 97 LEU A CA 1
ATOM 753 C C . LEU A 1 97 ? -66.573 -1.928 36.740 1.00 38.00 97 LEU A C 1
ATOM 755 O O . LEU A 1 97 ? -65.405 -1.564 36.803 1.00 38.00 97 LEU A O 1
ATOM 759 N N . ALA A 1 98 ? -67.443 -1.910 37.755 1.00 36.97 98 ALA A N 1
ATOM 760 C CA . ALA A 1 98 ? -67.337 -1.676 39.204 1.00 36.97 98 ALA A CA 1
ATOM 761 C C . ALA A 1 98 ? -65.980 -1.530 39.947 1.00 36.97 98 ALA A C 1
ATOM 763 O O . ALA A 1 98 ? -64.981 -2.188 39.680 1.00 36.97 98 ALA A O 1
ATOM 764 N N . TYR A 1 99 ? -66.065 -0.725 41.016 1.00 38.09 99 TYR A N 1
ATOM 765 C CA . TYR A 1 99 ? -65.105 -0.548 42.114 1.00 38.09 99 TYR A CA 1
ATOM 766 C C . TYR A 1 99 ? -64.725 -1.850 42.842 1.00 38.09 99 TYR A C 1
ATOM 768 O O . TYR A 1 99 ? -65.600 -2.665 43.116 1.00 38.09 99 TYR A O 1
ATOM 776 N N . ASP A 1 100 ? -63.490 -1.901 43.356 1.00 35.38 100 ASP A N 1
ATOM 777 C CA . ASP A 1 100 ? -63.288 -2.011 44.810 1.00 35.38 100 ASP A CA 1
ATOM 778 C C . ASP A 1 100 ? -61.947 -1.391 45.257 1.00 35.38 100 ASP A C 1
ATOM 780 O O . ASP A 1 100 ? -60.927 -1.500 44.577 1.00 35.38 100 ASP A O 1
ATOM 784 N N . ASN A 1 101 ? -61.960 -0.715 46.410 1.00 38.91 101 ASN A N 1
ATOM 785 C CA . ASN A 1 101 ? -60.749 -0.323 47.142 1.00 38.91 101 ASN A CA 1
ATOM 786 C C . ASN A 1 101 ? -60.328 -1.504 48.022 1.00 38.91 101 ASN A C 1
ATOM 788 O O . ASN A 1 101 ? -61.160 -1.962 48.797 1.00 38.91 101 ASN A O 1
ATOM 792 N N . ASP A 1 102 ? -59.053 -1.909 48.011 1.00 35.22 102 ASP A N 1
ATOM 793 C CA . ASP A 1 102 ? -58.187 -1.771 49.199 1.00 35.22 102 ASP A CA 1
ATOM 794 C C . ASP A 1 102 ? -56.799 -2.428 49.060 1.00 35.22 102 ASP A C 1
ATOM 796 O O . ASP A 1 102 ? -56.565 -3.314 48.244 1.00 35.22 102 ASP A O 1
ATOM 800 N N . GLN A 1 103 ? -55.921 -2.014 49.981 1.00 34.44 103 GLN A N 1
ATOM 801 C CA . GLN A 1 103 ? -54.634 -2.609 50.370 1.00 34.44 103 GLN A CA 1
ATOM 802 C C . GLN A 1 103 ? -53.418 -2.409 49.448 1.00 34.44 103 GLN A C 1
ATOM 804 O O . GLN A 1 103 ? -53.247 -3.023 48.397 1.00 34.44 103 GLN A O 1
ATOM 809 N N . LEU A 1 104 ? -52.452 -1.657 49.996 1.00 44.19 104 LEU A N 1
ATOM 810 C CA . LEU A 1 104 ? -51.036 -1.847 49.695 1.00 44.19 104 LEU A CA 1
ATOM 811 C C . LEU A 1 104 ? -50.674 -3.327 49.895 1.00 44.19 104 LEU A C 1
ATOM 813 O O . LEU A 1 104 ? -50.633 -3.810 51.026 1.00 44.19 104 LEU A O 1
ATOM 817 N N . SER A 1 105 ? -50.292 -4.002 48.816 1.00 35.66 105 SER A N 1
ATOM 818 C CA . SER A 1 105 ? -49.367 -5.128 48.898 1.00 35.66 105 SER A CA 1
ATOM 819 C C . SER A 1 105 ? -48.133 -4.783 48.078 1.00 35.66 105 SER A C 1
ATOM 821 O O . SER A 1 105 ? -48.234 -4.398 46.914 1.00 35.66 105 SER A O 1
ATOM 823 N N . GLN A 1 106 ? -46.956 -4.877 48.698 1.00 46.81 106 GLN A N 1
ATOM 824 C CA . GLN A 1 106 ? -45.704 -4.863 47.953 1.00 46.81 106 GLN A CA 1
ATOM 825 C C . GLN A 1 106 ? -45.682 -6.115 47.074 1.00 46.81 106 GLN A C 1
ATOM 827 O O . GLN A 1 106 ? -45.480 -7.220 47.574 1.00 46.81 106 GLN A O 1
ATOM 832 N N . LYS A 1 107 ? -45.886 -5.938 45.770 1.00 36.62 107 LYS A N 1
ATOM 833 C CA . LYS A 1 107 ? -45.438 -6.895 44.764 1.00 36.62 107 LYS A CA 1
ATOM 834 C C . LYS A 1 107 ? -44.271 -6.272 44.020 1.00 36.62 107 LYS A C 1
ATOM 836 O O . LYS A 1 107 ? -44.316 -5.105 43.645 1.00 36.62 107 LYS A O 1
ATOM 841 N N . SER A 1 108 ? -43.212 -7.054 43.882 1.00 37.19 108 SER A N 1
ATOM 842 C CA . SER A 1 108 ? -42.072 -6.743 43.036 1.00 37.19 108 SER A CA 1
ATOM 843 C C . SER A 1 108 ? -42.544 -6.628 41.589 1.00 37.19 108 SER A C 1
ATOM 845 O O . SER A 1 108 ? -43.008 -7.617 41.027 1.00 37.19 108 SER A O 1
ATOM 847 N N . ASN A 1 109 ? -42.409 -5.445 40.992 1.00 40.38 109 ASN A N 1
ATOM 848 C CA . ASN A 1 109 ? -42.432 -5.323 39.540 1.00 40.38 109 ASN A CA 1
ATOM 849 C C . ASN A 1 109 ? -41.114 -5.908 39.024 1.00 40.38 109 ASN A C 1
ATOM 851 O O . ASN A 1 109 ? -40.080 -5.256 39.128 1.00 40.38 109 ASN A O 1
ATOM 855 N N . THR A 1 110 ? -41.152 -7.148 38.546 1.00 44.34 110 THR A N 1
ATOM 856 C CA . THR A 1 110 ? -40.061 -7.789 37.790 1.00 44.34 110 THR A CA 1
ATOM 857 C C . THR A 1 110 ? -40.390 -7.845 36.302 1.00 44.34 110 THR A C 1
ATOM 859 O O . THR A 1 110 ? -39.538 -7.590 35.465 1.00 44.34 110 THR A O 1
ATOM 862 N N . ASP A 1 111 ? -41.664 -8.054 35.979 1.00 48.28 111 ASP A N 1
ATOM 863 C CA . ASP A 1 111 ? -42.096 -8.442 34.634 1.00 48.28 111 ASP A CA 1
ATOM 864 C C . ASP A 1 111 ? -42.166 -7.257 33.645 1.00 48.28 111 ASP A C 1
ATOM 866 O O . ASP A 1 111 ? -42.366 -7.453 32.453 1.00 48.28 111 ASP A O 1
ATOM 870 N N . THR A 1 112 ? -42.014 -6.012 34.119 1.00 45.41 112 THR A N 1
ATOM 871 C CA . THR A 1 112 ? -42.031 -4.803 33.263 1.00 45.41 112 THR A CA 1
ATOM 872 C C . THR A 1 112 ? -40.643 -4.411 32.759 1.00 45.41 112 THR A C 1
ATOM 874 O O . THR A 1 112 ? -40.534 -3.813 31.691 1.00 45.41 112 THR A O 1
ATOM 877 N N . ASP A 1 113 ? -39.589 -4.744 33.510 1.00 49.16 113 ASP A N 1
ATOM 878 C CA . ASP A 1 113 ? -38.212 -4.501 33.074 1.00 49.16 113 ASP A CA 1
ATOM 879 C C . ASP A 1 113 ? -37.798 -5.545 32.024 1.00 49.16 113 ASP A C 1
ATOM 881 O O . ASP A 1 113 ? -37.161 -5.181 31.040 1.00 49.16 113 ASP A O 1
ATOM 885 N N . ASP A 1 114 ? -38.239 -6.804 32.153 1.00 50.81 114 ASP A N 1
ATOM 886 C CA . ASP A 1 114 ? -37.934 -7.870 31.186 1.00 50.81 114 ASP A CA 1
ATOM 887 C C . ASP A 1 114 ? -38.521 -7.589 29.782 1.00 50.81 114 ASP A C 1
ATOM 889 O O . ASP A 1 114 ? -37.801 -7.699 28.789 1.00 50.81 114 ASP A O 1
ATOM 893 N N . GLU A 1 115 ? -39.781 -7.135 29.669 1.00 48.22 115 GLU A N 1
ATOM 894 C CA . GLU A 1 115 ? -40.371 -6.736 28.372 1.00 48.22 115 GLU A CA 1
ATOM 895 C C . GLU A 1 115 ? -39.683 -5.493 27.766 1.00 48.22 115 GLU A C 1
ATOM 897 O O . GLU A 1 115 ? -39.542 -5.386 26.545 1.00 48.22 115 GLU A O 1
ATOM 902 N N . LEU A 1 116 ? -39.217 -4.551 28.599 1.00 51.06 116 LEU A N 1
ATOM 903 C CA . LEU A 1 116 ? -38.463 -3.376 28.141 1.00 51.06 116 LEU A CA 1
ATOM 904 C C . LEU A 1 116 ? -37.042 -3.736 27.684 1.00 51.06 116 LEU A C 1
ATOM 906 O O . LEU A 1 116 ? -36.557 -3.158 26.709 1.00 51.06 116 LEU A O 1
ATOM 910 N N . VAL A 1 117 ? -36.392 -4.694 28.349 1.00 53.50 117 VAL A N 1
ATOM 911 C CA . VAL A 1 117 ? -35.086 -5.238 27.953 1.00 53.50 117 VAL A CA 1
ATOM 912 C C . VAL A 1 117 ? -35.206 -6.019 26.646 1.00 53.50 117 VAL A C 1
ATOM 914 O O . VAL A 1 117 ? -34.415 -5.777 25.739 1.00 53.50 117 VAL A O 1
ATOM 917 N N . GLU A 1 118 ? -36.226 -6.869 26.478 1.00 52.84 118 GLU A N 1
ATOM 918 C CA . GLU A 1 118 ? -36.444 -7.603 25.222 1.00 52.84 118 GLU A CA 1
ATOM 919 C C . GLU A 1 118 ? -36.740 -6.652 24.044 1.00 52.84 118 GLU A C 1
ATOM 921 O O . GLU A 1 118 ? -36.228 -6.847 22.937 1.00 52.84 118 GLU A O 1
ATOM 926 N N . TYR A 1 119 ? -37.484 -5.563 24.278 1.00 53.78 119 TYR A N 1
ATOM 927 C CA . TYR A 1 119 ? -37.716 -4.530 23.263 1.00 53.78 119 TYR A CA 1
ATOM 928 C C . TYR A 1 119 ? -36.445 -3.720 22.944 1.00 53.78 119 TYR A C 1
ATOM 930 O O . TYR A 1 119 ? -36.205 -3.380 21.783 1.00 53.78 119 TYR A O 1
ATOM 938 N N . ALA A 1 120 ? -35.593 -3.442 23.938 1.00 49.28 120 ALA A N 1
ATOM 939 C CA . ALA A 1 120 ? -34.294 -2.803 23.724 1.00 49.28 120 ALA A CA 1
ATOM 940 C C . ALA A 1 120 ? -33.341 -3.702 22.916 1.00 49.28 120 ALA A C 1
ATOM 942 O O . ALA A 1 120 ? -32.739 -3.230 21.952 1.00 49.28 120 ALA A O 1
ATOM 943 N N . ASP A 1 121 ? -33.272 -4.998 23.231 1.00 51.00 121 ASP A N 1
ATOM 944 C CA . ASP A 1 121 ? -32.504 -6.008 22.488 1.00 51.00 121 ASP A CA 1
ATOM 945 C C . ASP A 1 121 ? -33.022 -6.208 21.055 1.00 51.00 121 ASP A C 1
ATOM 947 O O . ASP A 1 121 ? -32.250 -6.494 20.135 1.00 51.00 121 ASP A O 1
ATOM 951 N N . PHE A 1 122 ? -34.330 -6.052 20.837 1.00 52.03 122 PHE A N 1
ATOM 952 C CA . PHE A 1 122 ? -34.929 -6.072 19.505 1.00 52.03 122 PHE A CA 1
ATOM 953 C C . PHE A 1 122 ? -34.550 -4.825 18.688 1.00 52.03 122 PHE A C 1
ATOM 955 O O . PHE A 1 122 ? -34.142 -4.952 17.535 1.00 52.03 122 PHE A O 1
ATOM 962 N N . VAL A 1 123 ? -34.613 -3.631 19.288 1.00 51.56 123 VAL A N 1
ATOM 963 C CA . VAL A 1 123 ? -34.238 -2.360 18.635 1.00 51.56 123 VAL A CA 1
ATOM 964 C C . VAL A 1 123 ? -32.721 -2.243 18.417 1.00 51.56 123 VAL A C 1
ATOM 966 O O . VAL A 1 123 ? -32.285 -1.635 17.442 1.00 51.56 123 VAL A O 1
ATOM 969 N N . CYS A 1 124 ? -31.900 -2.865 19.267 1.00 54.09 124 CYS A N 1
ATOM 970 C CA . CYS A 1 124 ? -30.438 -2.845 19.163 1.00 54.09 124 CYS A CA 1
ATOM 971 C C . CYS A 1 124 ? -29.854 -3.927 18.229 1.00 54.09 124 CYS A C 1
ATOM 973 O O . CYS A 1 124 ? -28.629 -4.076 18.163 1.00 54.09 124 CYS A O 1
ATOM 975 N N . LYS A 1 125 ? -30.675 -4.684 17.487 1.00 63.03 125 LYS A N 1
ATOM 976 C CA . LYS A 1 125 ? -30.219 -5.641 16.459 1.00 63.03 125 LYS A CA 1
ATOM 977 C C . LYS A 1 125 ? -30.052 -4.965 15.096 1.00 63.03 125 LYS A C 1
ATOM 979 O O . LYS A 1 125 ? -30.988 -4.889 14.311 1.00 63.03 125 LYS A O 1
ATOM 984 N N . TYR A 1 126 ? -28.820 -4.558 14.797 1.00 71.94 126 TYR A N 1
ATOM 985 C CA . TYR A 1 126 ? -28.346 -4.374 13.422 1.00 71.94 126 TYR A CA 1
ATOM 986 C C . TYR A 1 126 ? -27.563 -5.616 12.984 1.00 71.94 126 TYR A C 1
ATOM 988 O O . TYR A 1 126 ? -26.983 -6.297 13.836 1.00 71.94 126 TYR A O 1
ATOM 996 N N . SER A 1 127 ? -27.515 -5.903 11.679 1.00 79.25 127 SER A N 1
ATOM 997 C CA . SER A 1 127 ? -26.585 -6.915 11.155 1.00 79.25 127 SER A CA 1
ATOM 998 C C . SER A 1 127 ? -25.170 -6.346 11.065 1.00 79.25 127 SER A C 1
ATOM 1000 O O . SER A 1 127 ? -24.984 -5.197 10.661 1.00 79.25 127 SER A O 1
ATOM 1002 N N . GLU A 1 128 ? -24.171 -7.176 11.361 1.00 83.00 128 GLU A N 1
ATOM 1003 C CA . GLU A 1 128 ? -22.756 -6.909 11.065 1.00 83.00 128 GLU A CA 1
ATOM 1004 C C . GLU A 1 128 ? -22.558 -6.531 9.580 1.00 83.00 128 GLU A C 1
ATOM 1006 O O . GLU A 1 128 ? -21.737 -5.677 9.249 1.00 83.00 128 GLU A O 1
ATOM 1011 N N . ASP A 1 129 ? -23.388 -7.090 8.690 1.00 86.31 129 ASP A N 1
ATOM 1012 C CA . ASP A 1 129 ? -23.379 -6.804 7.252 1.00 86.31 129 ASP A CA 1
ATOM 1013 C C . ASP A 1 129 ? -23.707 -5.343 6.910 1.00 86.31 129 ASP A C 1
ATOM 1015 O O . ASP A 1 129 ? -23.209 -4.829 5.910 1.00 86.31 129 ASP A O 1
ATOM 1019 N N . GLU A 1 130 ? -24.504 -4.645 7.729 1.00 89.44 130 GLU A N 1
ATOM 1020 C CA . GLU A 1 130 ? -24.775 -3.218 7.514 1.00 89.44 130 GLU A CA 1
ATOM 1021 C C . GLU A 1 130 ? -23.532 -2.371 7.796 1.00 89.44 130 GLU A C 1
ATOM 1023 O O . GLU A 1 130 ? -23.207 -1.474 7.018 1.00 89.44 130 GLU A O 1
ATOM 1028 N N . ILE A 1 131 ? -22.805 -2.683 8.875 1.00 89.56 131 ILE A N 1
ATOM 1029 C CA . ILE A 1 131 ? -21.525 -2.034 9.181 1.00 89.56 131 ILE A CA 1
ATOM 1030 C C . ILE A 1 131 ? -20.498 -2.380 8.100 1.00 89.56 131 ILE A C 1
ATOM 1032 O O . ILE A 1 131 ? -19.787 -1.493 7.632 1.00 89.56 131 ILE A O 1
ATOM 1036 N N . ARG A 1 132 ? -20.450 -3.641 7.651 1.00 91.00 132 ARG A N 1
ATOM 1037 C CA . ARG A 1 132 ? -19.562 -4.100 6.571 1.00 91.00 132 ARG A CA 1
ATOM 1038 C C . ARG A 1 132 ? -19.836 -3.373 5.251 1.00 91.00 132 ARG A C 1
ATOM 1040 O O . ARG A 1 132 ? -18.876 -3.022 4.567 1.00 91.00 132 ARG A O 1
ATOM 1047 N N . ALA A 1 133 ? -21.099 -3.095 4.920 1.00 91.44 133 ALA A N 1
ATOM 1048 C CA . ALA A 1 133 ? -21.470 -2.288 3.758 1.00 91.44 133 ALA A CA 1
ATOM 1049 C C . ALA A 1 133 ? -21.005 -0.828 3.899 1.00 91.44 133 ALA A C 1
ATOM 1051 O O . ALA A 1 133 ? -20.223 -0.360 3.075 1.00 91.44 133 ALA A O 1
ATOM 1052 N N . ILE A 1 134 ? -21.391 -0.144 4.985 1.00 91.75 134 ILE A N 1
ATOM 1053 C CA . ILE A 1 134 ? -21.033 1.268 5.232 1.00 91.75 134 ILE A CA 1
ATOM 1054 C C . ILE A 1 134 ? -19.509 1.460 5.271 1.00 91.75 134 ILE A C 1
ATOM 1056 O O . ILE A 1 134 ? -18.971 2.402 4.687 1.00 91.75 134 ILE A O 1
ATOM 1060 N N . PHE A 1 135 ? -18.788 0.549 5.929 1.00 90.50 135 PHE A N 1
ATOM 1061 C CA . PHE A 1 135 ? -17.330 0.593 5.993 1.00 90.50 135 PHE A CA 1
ATOM 1062 C C . PHE A 1 135 ? -16.679 0.290 4.633 1.00 90.50 135 PHE A C 1
ATOM 1064 O O . PHE A 1 135 ? -15.676 0.913 4.291 1.00 90.50 135 PHE A O 1
ATOM 1071 N N . GLY A 1 136 ? -17.258 -0.609 3.828 1.00 88.94 136 GLY A N 1
ATOM 1072 C CA . GLY A 1 136 ? -16.823 -0.863 2.451 1.00 88.94 136 GLY A CA 1
ATOM 1073 C C . GLY A 1 136 ? -16.963 0.367 1.547 1.00 88.94 136 GLY A C 1
ATOM 1074 O O . GLY A 1 136 ? -16.021 0.715 0.831 1.00 88.94 136 GLY A O 1
ATOM 1075 N N . ASP A 1 137 ? -18.090 1.074 1.645 1.00 90.06 137 ASP A N 1
ATOM 1076 C CA . ASP A 1 137 ? -18.338 2.312 0.899 1.00 90.06 137 ASP A CA 1
ATOM 1077 C C . ASP A 1 137 ? -17.380 3.432 1.338 1.00 90.06 137 ASP A C 1
ATOM 1079 O O . ASP A 1 137 ? -16.757 4.076 0.489 1.00 90.06 137 ASP A O 1
ATOM 1083 N N . TYR A 1 138 ? -17.168 3.607 2.651 1.00 90.44 138 TYR A N 1
ATOM 1084 C CA . TYR A 1 138 ? -16.149 4.512 3.205 1.00 90.44 138 TYR A CA 1
ATOM 1085 C C . TYR A 1 138 ? -14.744 4.189 2.686 1.00 90.44 138 TYR A C 1
ATOM 1087 O O . TYR A 1 138 ? -13.988 5.080 2.300 1.00 90.44 138 TYR A O 1
ATOM 1095 N N . MET A 1 139 ? -14.377 2.910 2.639 1.00 85.56 139 MET A N 1
ATOM 1096 C CA . MET A 1 139 ? -13.074 2.480 2.147 1.00 85.56 139 MET A CA 1
ATOM 1097 C C . MET A 1 139 ? -12.843 2.797 0.669 1.00 85.56 139 MET A C 1
ATOM 1099 O O . MET A 1 139 ? -11.713 3.101 0.268 1.00 85.56 139 MET A O 1
ATOM 1103 N N . GLN A 1 140 ? -13.890 2.714 -0.151 1.00 85.19 140 GLN A N 1
ATOM 1104 C CA . GLN A 1 140 ? -13.796 3.026 -1.571 1.00 85.19 140 GLN A CA 1
ATOM 1105 C C . GLN A 1 140 ? -13.803 4.541 -1.820 1.00 85.19 140 GLN A C 1
ATOM 1107 O O . GLN A 1 140 ? -12.978 5.025 -2.599 1.00 85.19 140 GLN A O 1
ATOM 1112 N N . SER A 1 141 ? -14.685 5.286 -1.146 1.00 86.50 141 SER A N 1
ATOM 1113 C CA . SER A 1 141 ? -14.844 6.738 -1.306 1.00 86.50 141 SER A CA 1
ATOM 1114 C C . SER A 1 141 ? -13.746 7.556 -0.617 1.00 86.50 141 SER A C 1
ATOM 1116 O O . SER A 1 141 ? -13.372 8.622 -1.102 1.00 86.50 141 SER A O 1
ATOM 1118 N N . GLY A 1 142 ? -13.235 7.072 0.517 1.00 86.06 142 GLY A N 1
ATOM 1119 C CA . GLY A 1 142 ? -12.412 7.835 1.453 1.00 86.06 142 GLY A CA 1
ATOM 1120 C C . GLY A 1 142 ? -13.167 8.949 2.194 1.00 86.06 142 GLY A C 1
ATOM 1121 O O . GLY A 1 142 ? -12.525 9.703 2.930 1.00 86.06 142 GLY A O 1
ATOM 1122 N N . ASN A 1 143 ? -14.489 9.085 2.010 1.00 89.88 143 ASN A N 1
ATOM 1123 C CA . ASN A 1 143 ? -15.267 10.167 2.610 1.00 89.88 143 ASN A CA 1
ATOM 1124 C C . ASN A 1 143 ? -15.750 9.799 4.016 1.00 89.88 143 ASN A C 1
ATOM 1126 O O . ASN A 1 143 ? -16.559 8.893 4.200 1.00 89.88 143 ASN A O 1
ATOM 1130 N N . ILE A 1 144 ? -15.245 10.527 5.008 1.00 91.31 144 ILE A N 1
ATOM 1131 C CA . ILE A 1 144 ? -15.559 10.301 6.420 1.00 91.31 144 ILE A CA 1
ATOM 1132 C C . ILE A 1 144 ? -16.947 10.840 6.771 1.00 91.31 144 ILE A C 1
ATOM 1134 O O . ILE A 1 144 ? -17.620 10.247 7.605 1.00 91.31 144 ILE A O 1
ATOM 1138 N N . GLU A 1 145 ? -17.387 11.934 6.145 1.00 91.94 145 GLU A N 1
ATOM 1139 C CA . GLU A 1 145 ? -18.656 12.588 6.488 1.00 91.94 145 GLU A CA 1
ATOM 1140 C C . GLU A 1 145 ? -19.845 11.662 6.176 1.00 91.94 145 GLU A C 1
ATOM 1142 O O . GLU A 1 145 ? -20.618 11.346 7.080 1.00 91.94 145 GLU A O 1
ATOM 1147 N N . ASP A 1 146 ? -19.899 11.105 4.958 1.00 92.50 146 ASP A N 1
ATOM 1148 C CA . ASP A 1 146 ? -20.913 10.119 4.539 1.00 92.50 146 ASP A CA 1
ATOM 1149 C C . ASP A 1 146 ? -20.907 8.862 5.434 1.00 92.50 146 ASP A C 1
ATOM 1151 O O . ASP A 1 146 ? -21.954 8.286 5.750 1.00 92.50 146 ASP A O 1
ATOM 1155 N N . ALA A 1 147 ? -19.711 8.424 5.848 1.00 92.69 147 ALA A N 1
ATOM 1156 C CA . ALA A 1 147 ? -19.527 7.262 6.710 1.00 92.69 147 ALA A CA 1
ATOM 1157 C C . ALA A 1 147 ? -20.070 7.518 8.121 1.00 92.69 147 ALA A C 1
ATOM 1159 O O . ALA A 1 147 ? -20.742 6.659 8.687 1.00 92.69 147 ALA A O 1
ATOM 1160 N N . LEU A 1 148 ? -19.811 8.703 8.681 1.00 93.44 148 LEU A N 1
ATOM 1161 C CA . LEU A 1 148 ? -20.322 9.107 9.986 1.00 93.44 148 LEU A CA 1
ATOM 1162 C C . LEU A 1 148 ? -21.846 9.267 9.951 1.00 93.44 148 LEU A C 1
ATOM 1164 O O . LEU A 1 148 ? -22.507 8.649 10.779 1.00 93.44 148 LEU A O 1
ATOM 1168 N N . GLU A 1 149 ? -22.418 9.986 8.979 1.00 92.81 149 GLU A N 1
ATOM 1169 C CA . GLU A 1 149 ? -23.882 10.119 8.833 1.00 92.81 149 GLU A CA 1
ATOM 1170 C C . GLU A 1 149 ? -24.566 8.739 8.767 1.00 92.81 149 GLU A C 1
ATOM 1172 O O . GLU A 1 149 ? -25.561 8.480 9.446 1.00 92.81 149 GLU A O 1
ATOM 1177 N N . SER A 1 150 ? -23.966 7.796 8.034 1.00 91.12 150 SER A N 1
ATOM 1178 C CA . SER A 1 150 ? -24.457 6.416 7.928 1.00 91.12 150 SER A CA 1
ATOM 1179 C C . SER A 1 150 ? -24.325 5.598 9.225 1.00 91.12 150 SER A C 1
ATOM 1181 O O . SER A 1 150 ? -25.113 4.671 9.444 1.00 91.12 150 SER A O 1
ATOM 1183 N N . LEU A 1 151 ? -23.343 5.912 10.079 1.00 90.62 151 LEU A N 1
ATOM 1184 C CA . LEU A 1 151 ? -23.091 5.250 11.366 1.00 90.62 151 LEU A CA 1
ATOM 1185 C C . LEU A 1 151 ? -23.846 5.891 12.544 1.00 90.62 151 LEU A C 1
ATOM 1187 O O . LEU A 1 151 ? -24.075 5.206 13.540 1.00 90.62 151 LEU A O 1
ATOM 1191 N N . GLU A 1 152 ? -24.281 7.154 12.446 1.00 88.81 152 GLU A N 1
ATOM 1192 C CA . GLU A 1 152 ? -24.985 7.877 13.523 1.00 88.81 152 GLU A CA 1
ATOM 1193 C C . GLU A 1 152 ? -26.223 7.110 14.020 1.00 88.81 152 GLU A C 1
ATOM 1195 O O . GLU A 1 152 ? -26.506 7.074 15.219 1.00 88.81 152 GLU A O 1
ATOM 1200 N N . LYS A 1 153 ? -26.904 6.389 13.118 1.00 85.62 153 LYS A N 1
ATOM 1201 C CA . LYS A 1 153 ? -28.055 5.524 13.432 1.00 85.62 153 LYS A CA 1
ATOM 1202 C C . LYS A 1 153 ? -27.763 4.420 14.465 1.00 85.62 153 LYS A C 1
ATOM 1204 O O . LYS A 1 153 ? -28.700 3.880 15.047 1.00 85.62 153 LYS A O 1
ATOM 1209 N N . PHE A 1 154 ? -26.495 4.070 14.691 1.00 84.12 154 PHE A N 1
ATOM 1210 C CA . PHE A 1 154 ? -26.066 3.079 15.683 1.00 84.12 154 PHE A CA 1
ATOM 1211 C C . PHE A 1 154 ? -25.638 3.702 17.023 1.00 84.12 154 PHE A C 1
ATOM 1213 O O . PHE A 1 154 ? -25.429 2.977 17.993 1.00 84.12 154 PHE A O 1
ATOM 1220 N N . CYS A 1 155 ? -25.536 5.031 17.117 1.00 82.94 155 CYS A N 1
ATOM 1221 C CA . CYS A 1 155 ? -25.065 5.758 18.300 1.00 82.94 155 CYS A CA 1
ATOM 1222 C C . CYS A 1 155 ? -26.176 5.999 19.344 1.00 82.94 155 CYS A C 1
ATOM 1224 O O . CYS A 1 155 ? -26.323 7.101 19.870 1.00 82.94 155 CYS A O 1
ATOM 1226 N N . ILE A 1 156 ? -26.975 4.967 19.643 1.00 81.19 156 ILE A N 1
ATOM 1227 C CA . ILE A 1 156 ? -28.158 5.064 20.521 1.00 81.19 156 ILE A CA 1
ATOM 1228 C C . ILE A 1 156 ? -27.794 4.802 21.992 1.00 81.19 156 ILE A C 1
ATOM 1230 O O . ILE A 1 156 ? -28.233 5.522 22.888 1.00 81.19 156 ILE A O 1
ATOM 1234 N N . THR A 1 157 ? -26.992 3.767 22.256 1.00 83.06 157 THR A N 1
ATOM 1235 C CA . THR A 1 157 ? -26.596 3.330 23.607 1.00 83.06 157 THR A CA 1
ATOM 1236 C C . THR A 1 157 ? -25.092 3.063 23.679 1.00 83.06 157 THR A C 1
ATOM 1238 O O . THR A 1 157 ? -24.440 2.817 22.666 1.00 83.06 157 THR A O 1
ATOM 1241 N N . GLY A 1 158 ? -24.518 3.056 24.887 1.00 82.00 158 GLY A N 1
ATOM 1242 C CA . GLY A 1 158 ? -23.096 2.722 25.062 1.00 82.00 158 GLY A CA 1
ATOM 1243 C C . GLY A 1 158 ? -22.734 1.321 24.547 1.00 82.00 158 GLY A C 1
ATOM 1244 O O . GLY A 1 158 ? -21.651 1.126 24.003 1.00 82.00 158 GLY A O 1
ATOM 1245 N N . GLU A 1 159 ? -23.661 0.367 24.652 1.00 83.50 159 GLU A N 1
ATOM 1246 C CA . GLU A 1 159 ? -23.481 -1.018 24.200 1.00 83.50 159 GLU A CA 1
ATOM 1247 C C . GLU A 1 159 ? -23.553 -1.156 22.672 1.00 83.50 159 GLU A C 1
ATOM 1249 O O . GLU A 1 159 ? -22.737 -1.865 22.079 1.00 83.50 159 GLU A O 1
ATOM 1254 N N . THR A 1 160 ? -24.468 -0.436 22.009 1.00 84.62 160 THR A N 1
ATOM 1255 C CA . THR A 1 160 ? -24.534 -0.411 20.533 1.00 84.62 160 THR A CA 1
ATOM 1256 C C . THR A 1 160 ? -23.292 0.237 19.926 1.00 84.62 160 THR A C 1
ATOM 1258 O O . THR A 1 160 ? -22.758 -0.293 18.947 1.00 84.62 160 THR A O 1
ATOM 1261 N N . VAL A 1 161 ? -22.772 1.297 20.558 1.00 88.06 161 VAL A N 1
ATOM 1262 C CA . VAL A 1 161 ? -21.495 1.932 20.196 1.00 88.06 161 VAL A CA 1
ATOM 1263 C C . VAL A 1 161 ? -20.309 0.993 20.423 1.00 88.06 161 VAL A C 1
ATOM 1265 O O . VAL A 1 161 ? -19.488 0.835 19.521 1.00 88.06 161 VAL A O 1
ATOM 1268 N N . PHE A 1 162 ? -20.221 0.327 21.581 1.00 90.25 162 PHE A N 1
ATOM 1269 C CA . PHE A 1 162 ? -19.178 -0.670 21.853 1.00 90.25 162 PHE A CA 1
ATOM 1270 C C . PHE A 1 162 ? -19.157 -1.765 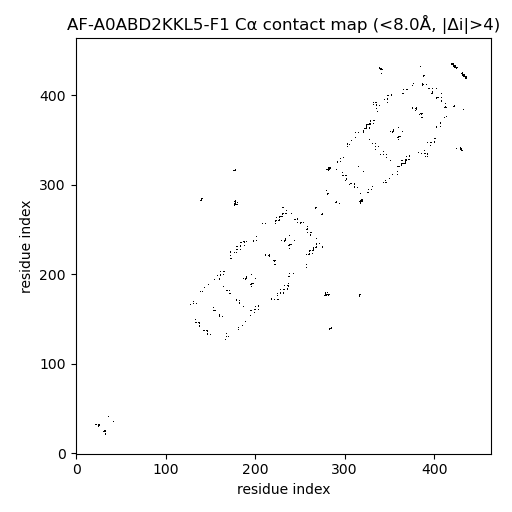20.777 1.00 90.25 162 PHE A C 1
ATOM 1272 O O . PHE A 1 162 ? -18.105 -2.037 20.191 1.00 90.25 162 PHE A O 1
ATOM 1279 N N . ARG A 1 163 ? -20.325 -2.346 20.465 1.00 89.50 163 ARG A N 1
ATOM 1280 C CA . ARG A 1 163 ? -20.450 -3.380 19.431 1.00 89.50 163 ARG A CA 1
ATOM 1281 C C . ARG A 1 163 ? -20.075 -2.841 18.047 1.00 89.50 163 ARG A C 1
ATOM 1283 O O . ARG A 1 163 ? -19.343 -3.509 17.328 1.00 89.50 163 ARG A O 1
ATOM 1290 N N . MET A 1 164 ? -20.459 -1.605 17.720 1.00 90.75 164 MET A N 1
ATOM 1291 C CA . MET A 1 164 ? -20.178 -0.997 16.415 1.00 90.75 164 MET A CA 1
ATOM 1292 C C . MET A 1 164 ? -18.673 -0.830 16.193 1.00 90.75 164 MET A C 1
ATOM 1294 O O . MET A 1 164 ? -18.168 -1.186 15.132 1.00 90.75 164 MET A O 1
ATOM 1298 N N . ILE A 1 165 ? -17.938 -0.323 17.189 1.00 92.62 165 ILE A N 1
ATOM 1299 C CA . ILE A 1 165 ? -16.477 -0.176 17.092 1.00 92.62 165 ILE A CA 1
ATOM 1300 C C . ILE A 1 165 ? -15.815 -1.556 17.016 1.00 92.62 165 ILE A C 1
ATOM 1302 O O . ILE A 1 165 ? -14.897 -1.748 16.222 1.00 92.62 165 ILE A O 1
ATOM 1306 N N . LYS A 1 166 ? -16.278 -2.524 17.819 1.00 91.62 166 LYS A N 1
ATOM 1307 C CA . LYS A 1 166 ? -15.774 -3.903 17.805 1.00 91.62 166 LYS A CA 1
ATOM 1308 C C . LYS A 1 166 ? -15.916 -4.537 16.420 1.00 91.62 166 LYS A C 1
ATOM 1310 O O . LYS A 1 166 ? -14.946 -5.098 15.913 1.00 91.62 166 LYS A O 1
ATOM 1315 N N . ASP A 1 167 ? -17.076 -4.392 15.790 1.00 90.25 167 ASP A N 1
ATOM 1316 C CA . ASP A 1 167 ? -17.341 -4.946 14.463 1.00 90.25 167 ASP A CA 1
ATOM 1317 C C . ASP A 1 167 ? -16.572 -4.177 13.370 1.00 90.25 167 ASP A C 1
ATOM 1319 O O . ASP A 1 167 ? -15.911 -4.806 12.545 1.00 90.25 167 ASP A O 1
ATOM 1323 N N . LEU A 1 168 ? -16.509 -2.836 13.424 1.00 91.56 168 LEU A N 1
ATOM 1324 C CA . LEU A 1 168 ? -15.653 -2.020 12.542 1.00 91.56 168 LEU A CA 1
ATOM 1325 C C . LEU A 1 168 ? -14.175 -2.439 12.603 1.00 91.56 168 LEU A C 1
ATOM 1327 O O . LEU A 1 168 ? -13.518 -2.549 11.568 1.00 91.56 168 LEU A O 1
ATOM 1331 N N . VAL A 1 169 ? -13.639 -2.679 13.805 1.00 91.75 169 VAL A N 1
ATOM 1332 C CA . VAL A 1 169 ? -12.246 -3.110 13.979 1.00 91.75 169 VAL A CA 1
ATOM 1333 C C . VAL A 1 169 ? -12.042 -4.535 13.464 1.00 91.75 169 VAL A C 1
ATOM 1335 O O . VAL A 1 169 ? -11.052 -4.772 12.779 1.00 91.75 169 VAL A O 1
ATOM 1338 N N . LYS A 1 170 ? -12.965 -5.473 13.714 1.00 90.38 170 LYS A N 1
ATOM 1339 C CA . LYS A 1 170 ? -12.893 -6.828 13.137 1.00 90.38 170 LYS A CA 1
ATOM 1340 C C . LYS A 1 170 ? -12.882 -6.797 11.610 1.00 90.38 170 LYS A C 1
ATOM 1342 O O . LYS A 1 170 ? -11.958 -7.338 11.013 1.00 90.38 170 LYS A O 1
ATOM 1347 N N . ILE A 1 171 ? -13.829 -6.094 10.986 1.00 89.62 171 ILE A N 1
ATOM 1348 C CA . ILE A 1 171 ? -13.921 -5.956 9.523 1.00 89.62 171 ILE A CA 1
ATOM 1349 C C . ILE A 1 171 ? -12.636 -5.319 8.960 1.00 89.62 171 ILE A C 1
ATOM 1351 O O . ILE A 1 171 ? -12.131 -5.734 7.916 1.00 89.62 171 ILE A O 1
ATOM 1355 N N . ALA A 1 172 ? -12.052 -4.350 9.670 1.00 89.31 172 ALA A N 1
ATOM 1356 C CA . ALA A 1 172 ? -10.778 -3.737 9.297 1.00 89.31 172 ALA A CA 1
ATOM 1357 C C . ALA A 1 172 ? -9.547 -4.648 9.472 1.00 89.31 172 ALA A C 1
ATOM 1359 O O . ALA A 1 172 ? -8.525 -4.384 8.841 1.00 89.31 172 ALA A O 1
ATOM 1360 N N . LEU A 1 173 ? -9.625 -5.681 10.318 1.00 88.38 173 LEU A N 1
ATOM 1361 C CA . LEU A 1 173 ? -8.581 -6.695 10.509 1.00 88.38 173 LEU A CA 1
ATOM 1362 C C . LEU A 1 173 ? -8.740 -7.870 9.531 1.00 88.38 173 LEU A C 1
ATOM 1364 O O . LEU A 1 173 ? -7.731 -8.382 9.054 1.00 88.38 173 LEU A O 1
ATOM 1368 N N . GLU A 1 174 ? -9.977 -8.259 9.197 1.00 86.94 174 GLU A N 1
ATOM 1369 C CA . GLU A 1 174 ? -10.306 -9.196 8.109 1.00 86.94 174 GLU A CA 1
ATOM 1370 C C . GLU A 1 174 ? -9.774 -8.691 6.763 1.00 86.94 174 GLU A C 1
ATOM 1372 O O . GLU A 1 174 ? -9.235 -9.448 5.953 1.00 86.94 174 GLU A O 1
ATOM 1377 N N . GLN A 1 175 ? -9.925 -7.390 6.515 1.00 75.19 175 GLN A N 1
ATOM 1378 C CA . GLN A 1 175 ? -9.483 -6.759 5.285 1.00 75.19 175 GLN A CA 1
ATOM 1379 C C . GLN A 1 175 ? -8.022 -6.291 5.410 1.00 75.19 175 GLN A C 1
ATOM 1381 O O . GLN A 1 175 ? -7.662 -5.484 6.263 1.00 75.19 175 GLN A O 1
ATOM 1386 N N . ALA A 1 176 ? -7.158 -6.797 4.529 1.00 64.88 176 ALA A N 1
ATOM 1387 C CA . ALA A 1 176 ? -5.724 -6.521 4.575 1.00 64.88 176 ALA A CA 1
ATOM 1388 C C . ALA A 1 176 ? -5.346 -5.048 4.288 1.00 64.88 176 ALA A C 1
ATOM 1390 O O . ALA A 1 176 ? -6.108 -4.294 3.676 1.00 64.88 176 ALA A O 1
ATOM 1391 N N . ASN A 1 177 ? -4.123 -4.709 4.719 1.00 63.44 177 ASN A N 1
ATOM 1392 C CA . ASN A 1 177 ? -3.292 -3.524 4.457 1.00 63.44 177 ASN A CA 1
ATOM 1393 C C . ASN A 1 177 ? -3.926 -2.379 3.633 1.00 63.44 177 ASN A C 1
ATOM 1395 O O . ASN A 1 177 ? -4.238 -2.510 2.451 1.00 63.44 177 ASN A O 1
ATOM 1399 N N . GLY A 1 178 ? -4.050 -1.215 4.282 1.00 68.69 178 GLY A N 1
ATOM 1400 C CA . GLY A 1 178 ? -4.679 0.004 3.751 1.00 68.69 178 GLY A CA 1
ATOM 1401 C C . GLY A 1 178 ? -5.932 0.416 4.532 1.00 68.69 178 GLY A C 1
ATOM 1402 O O . GLY A 1 178 ? -6.173 1.602 4.741 1.00 68.69 178 GLY A O 1
ATOM 1403 N N . THR A 1 179 ? -6.666 -0.568 5.056 1.00 79.00 179 THR A N 1
ATOM 1404 C CA . THR A 1 179 ? -7.817 -0.410 5.967 1.00 79.00 179 THR A CA 1
ATOM 1405 C C . THR A 1 179 ? -7.452 0.373 7.223 1.00 79.00 179 THR A C 1
ATOM 1407 O O . THR A 1 179 ? -8.078 1.377 7.546 1.00 79.00 179 THR A O 1
ATOM 1410 N N . LEU A 1 180 ? -6.382 -0.058 7.896 1.00 86.94 180 LEU A N 1
ATOM 1411 C CA . LEU A 1 180 ? -6.033 0.336 9.261 1.00 86.94 180 LEU A CA 1
ATOM 1412 C C . LEU A 1 180 ? -5.853 1.852 9.436 1.00 86.94 180 LEU A C 1
ATOM 1414 O O . LEU A 1 180 ? -6.172 2.389 10.495 1.00 86.94 180 LEU A O 1
ATOM 1418 N N . GLN A 1 181 ? -5.372 2.561 8.406 1.00 85.69 181 GLN A N 1
ATOM 1419 C CA . GLN A 1 181 ? -5.262 4.023 8.436 1.00 85.69 181 GLN A CA 1
ATOM 1420 C C . GLN A 1 181 ? -6.637 4.701 8.382 1.00 85.69 181 GLN A C 1
ATOM 1422 O O . GLN A 1 181 ? -6.873 5.656 9.122 1.00 85.69 181 GLN A O 1
ATOM 1427 N N . LEU A 1 182 ? -7.537 4.211 7.526 1.00 87.44 182 LEU A N 1
ATOM 1428 C CA . LEU A 1 182 ? -8.900 4.727 7.394 1.00 87.44 182 LEU A CA 1
ATOM 1429 C C . LEU A 1 182 ? -9.725 4.419 8.644 1.00 87.44 182 LEU A C 1
ATOM 1431 O O . LEU A 1 182 ? -10.430 5.303 9.124 1.00 87.44 182 LEU A O 1
ATOM 1435 N N . THR A 1 183 ? -9.583 3.219 9.214 1.00 91.38 183 THR A N 1
ATOM 1436 C CA . THR A 1 183 ? -10.214 2.823 10.483 1.00 91.38 183 THR A CA 1
ATOM 1437 C C . THR A 1 183 ? -9.728 3.686 11.640 1.00 91.38 183 THR A C 1
ATOM 1439 O O . THR A 1 183 ? -10.545 4.235 12.371 1.00 91.38 183 THR A O 1
ATOM 1442 N N . ALA A 1 184 ? -8.410 3.870 11.792 1.00 91.25 184 ALA A N 1
ATOM 1443 C CA . ALA A 1 184 ? -7.865 4.714 12.854 1.00 91.25 184 ALA A CA 1
ATOM 1444 C C . ALA A 1 184 ? -8.320 6.177 12.721 1.00 91.25 184 ALA A C 1
ATOM 1446 O O . ALA A 1 184 ? -8.613 6.806 13.732 1.00 91.25 184 ALA A O 1
ATOM 1447 N N . LYS A 1 185 ? -8.423 6.705 11.491 1.00 91.19 185 LYS A N 1
ATOM 1448 C CA . LYS A 1 185 ? -8.937 8.060 11.240 1.00 91.19 185 LYS A CA 1
ATOM 1449 C C . LYS A 1 185 ? -10.446 8.179 11.499 1.00 91.19 185 LYS A C 1
ATOM 1451 O O . LYS A 1 185 ? -10.879 9.180 12.048 1.00 91.19 185 LYS A O 1
ATOM 1456 N N . LEU A 1 186 ? -11.238 7.161 11.157 1.00 92.19 186 LEU A N 1
ATOM 1457 C CA . LEU A 1 186 ? -12.673 7.135 11.455 1.00 92.19 186 LEU A CA 1
ATOM 1458 C C . LEU A 1 186 ? -12.922 7.105 12.972 1.00 92.19 186 LEU A C 1
ATOM 1460 O O . LEU A 1 186 ? -13.715 7.892 13.476 1.00 92.19 186 LEU A O 1
ATOM 1464 N N . ILE A 1 187 ? -12.200 6.255 13.712 1.00 93.19 187 ILE A N 1
ATOM 1465 C CA . ILE A 1 187 ? -12.313 6.165 15.177 1.00 93.19 187 ILE A CA 1
ATOM 1466 C C . ILE A 1 187 ? -11.887 7.480 15.856 1.00 93.19 187 ILE A C 1
ATOM 1468 O O . ILE A 1 187 ? -12.524 7.885 16.826 1.00 93.19 187 ILE A O 1
ATOM 1472 N N . ASP A 1 188 ? -10.852 8.159 15.350 1.00 93.19 188 ASP A N 1
ATOM 1473 C CA . ASP A 1 188 ? -10.418 9.480 15.834 1.00 93.19 188 ASP A CA 1
ATOM 1474 C C . ASP A 1 188 ? -11.546 10.524 15.731 1.00 93.19 188 ASP A C 1
ATOM 1476 O O . ASP A 1 188 ? -11.924 11.142 16.728 1.00 93.19 188 ASP A O 1
ATOM 1480 N N . GLU A 1 189 ? -12.192 10.626 14.567 1.00 93.56 189 GLU A N 1
ATOM 1481 C CA . GLU A 1 189 ? -13.322 11.541 14.348 1.00 93.56 189 GLU A CA 1
ATOM 1482 C C . GLU A 1 189 ? -14.552 11.164 15.202 1.00 93.56 189 GLU A C 1
ATOM 1484 O O . GLU A 1 189 ? -15.201 12.033 15.785 1.00 93.56 189 GLU A O 1
ATOM 1489 N N . MET A 1 190 ? -14.838 9.869 15.396 1.00 92.25 190 MET A N 1
ATOM 1490 C CA . MET A 1 190 ? -15.904 9.409 16.306 1.00 92.25 190 MET A CA 1
ATOM 1491 C C . MET A 1 190 ? -15.621 9.756 17.784 1.00 92.25 190 MET A C 1
ATOM 1493 O O . MET A 1 190 ? -16.553 10.000 18.560 1.00 92.25 190 MET A O 1
ATOM 1497 N N . VAL A 1 191 ? -14.348 9.806 18.193 1.00 91.44 191 VAL A N 1
ATOM 1498 C CA . VAL A 1 191 ? -13.930 10.296 19.519 1.00 91.44 191 VAL A CA 1
ATOM 1499 C C . VAL A 1 191 ? -14.016 11.826 19.592 1.00 91.44 191 VAL A C 1
ATOM 1501 O O . VAL A 1 191 ? -14.493 12.355 20.599 1.00 91.44 191 VAL A O 1
ATOM 1504 N N . ALA A 1 192 ? -13.656 12.549 18.527 1.00 90.19 192 ALA A N 1
ATOM 1505 C CA . ALA A 1 192 ? -13.797 14.006 18.443 1.00 90.19 192 ALA A CA 1
ATOM 1506 C C . ALA A 1 192 ? -15.269 14.462 18.537 1.00 90.19 192 ALA A C 1
ATOM 1508 O O . ALA A 1 192 ? -15.585 15.400 19.279 1.00 90.19 192 ALA A O 1
ATOM 1509 N N . LEU A 1 193 ? -16.182 13.739 17.878 1.00 89.69 193 LEU A N 1
ATOM 1510 C CA . LEU A 1 193 ? -17.639 13.908 17.980 1.00 89.69 193 LEU A CA 1
ATOM 1511 C C . LEU A 1 193 ? -18.235 13.427 19.317 1.00 89.69 193 LEU A C 1
ATOM 1513 O O . LEU A 1 193 ? -19.416 13.654 19.582 1.00 89.69 193 LEU A O 1
ATOM 1517 N N . LYS A 1 194 ? -17.422 12.823 20.196 1.00 87.88 194 LYS A N 1
ATOM 1518 C CA . LYS A 1 194 ? -17.803 12.289 21.520 1.00 87.88 194 LYS A CA 1
ATOM 1519 C C . LYS A 1 194 ? -18.811 11.139 21.478 1.00 87.88 194 LYS A C 1
ATOM 1521 O O . LYS A 1 194 ? -19.463 10.873 22.486 1.00 87.88 194 LYS A O 1
ATOM 1526 N N . TRP A 1 195 ? -18.920 10.441 20.350 1.00 87.31 195 TRP A N 1
ATOM 1527 C CA . TRP A 1 195 ? -19.682 9.192 20.269 1.00 87.31 195 TRP A CA 1
ATOM 1528 C C . TRP A 1 195 ? -18.981 8.093 21.067 1.00 87.31 195 TRP A C 1
ATOM 1530 O O . TRP A 1 195 ? -19.621 7.288 21.737 1.00 87.31 195 TRP A O 1
ATOM 1540 N N . VAL A 1 196 ? -17.646 8.097 21.031 1.00 88.19 196 VAL A N 1
ATOM 1541 C CA . VAL A 1 196 ? -16.796 7.079 21.645 1.00 88.19 196 VAL A CA 1
ATOM 1542 C C . VAL A 1 196 ? -16.012 7.676 22.807 1.00 88.19 196 VAL A C 1
ATOM 1544 O O . VAL A 1 196 ? -15.362 8.712 22.674 1.00 88.19 196 VAL A O 1
ATOM 1547 N N . SER A 1 197 ? -16.041 7.005 23.959 1.00 88.50 197 SER A N 1
ATOM 1548 C CA . SER A 1 197 ? -15.173 7.347 25.086 1.00 88.50 197 SER A CA 1
ATOM 1549 C C . SER A 1 197 ? -13.857 6.566 25.019 1.00 88.50 197 SER A C 1
ATOM 1551 O O . SER A 1 197 ? -13.820 5.429 24.545 1.00 88.50 197 SER A O 1
ATOM 1553 N N . ALA A 1 198 ? -12.780 7.134 25.569 1.00 86.06 198 ALA A N 1
ATOM 1554 C CA . ALA A 1 198 ? -11.503 6.424 25.687 1.00 86.06 198 ALA A CA 1
ATOM 1555 C C . ALA A 1 198 ? -11.630 5.105 26.481 1.00 86.06 198 ALA A C 1
ATOM 1557 O O . ALA A 1 198 ? -10.921 4.152 26.179 1.00 86.06 198 ALA A O 1
ATOM 1558 N N . HIS A 1 199 ? -12.558 5.033 27.446 1.00 87.69 199 HIS A N 1
ATOM 1559 C CA . HIS A 1 199 ? -12.860 3.812 28.203 1.00 87.69 199 HIS A CA 1
ATOM 1560 C C . HIS A 1 199 ? -13.454 2.728 27.294 1.00 87.69 199 HIS A C 1
ATOM 1562 O O . HIS A 1 199 ? -12.923 1.623 27.220 1.00 87.69 199 HIS A O 1
ATOM 1568 N N . THR A 1 200 ? -14.479 3.088 26.517 1.00 89.88 200 THR A N 1
ATOM 1569 C CA . THR A 1 200 ? -15.135 2.197 25.549 1.00 89.88 200 THR A CA 1
ATOM 1570 C C . THR A 1 200 ? -14.127 1.643 24.545 1.00 89.88 200 THR A C 1
ATOM 1572 O O . THR A 1 200 ? -14.108 0.444 24.286 1.00 89.88 200 THR A O 1
ATOM 1575 N N . LEU A 1 201 ? -13.230 2.486 24.022 1.00 90.94 201 LEU A N 1
ATOM 1576 C CA . LEU A 1 201 ? -12.191 2.033 23.096 1.00 90.94 201 LEU A CA 1
ATOM 1577 C C . LEU A 1 201 ? -11.177 1.090 23.767 1.00 90.94 201 LEU A C 1
ATOM 1579 O O . LEU A 1 201 ? -10.741 0.128 23.138 1.00 90.94 201 LEU A O 1
ATOM 1583 N N . THR A 1 202 ? -10.821 1.311 25.039 1.00 90.94 202 THR A N 1
ATOM 1584 C CA . THR A 1 202 ? -9.966 0.361 25.771 1.00 90.94 202 THR A CA 1
ATOM 1585 C C . THR A 1 202 ? -10.641 -0.976 26.030 1.00 90.94 202 THR A C 1
ATOM 1587 O O . THR A 1 202 ? -9.985 -2.002 25.887 1.00 90.94 202 THR A O 1
ATOM 1590 N N . GLU A 1 203 ? -11.938 -0.987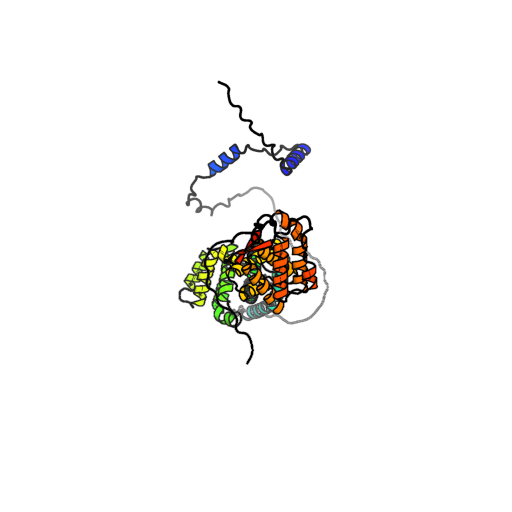 26.339 1.00 91.38 203 GLU A N 1
ATOM 1591 C CA . GLU A 1 203 ? -12.712 -2.222 26.501 1.00 91.38 203 GLU A CA 1
ATOM 1592 C C . GLU A 1 203 ? -12.796 -2.997 25.179 1.00 91.38 203 GLU A C 1
ATOM 1594 O O . GLU A 1 203 ? -12.618 -4.212 25.177 1.00 91.38 203 GLU A O 1
ATOM 1599 N N . VAL A 1 204 ? -12.985 -2.309 24.044 1.00 93.25 204 VAL A N 1
ATOM 1600 C CA . VAL A 1 204 ? -12.974 -2.944 22.712 1.00 93.25 204 VAL A CA 1
ATOM 1601 C C . VAL A 1 204 ? -11.603 -3.552 22.402 1.00 93.25 204 VAL A C 1
ATOM 1603 O O . VAL A 1 204 ? -11.532 -4.675 21.909 1.00 93.25 204 VAL A O 1
ATOM 1606 N N . ILE A 1 205 ? -10.505 -2.856 22.718 1.00 92.31 205 ILE A N 1
ATOM 1607 C CA . ILE A 1 205 ? -9.151 -3.405 22.539 1.00 92.31 205 ILE A CA 1
ATOM 1608 C C . ILE A 1 205 ? -8.938 -4.630 23.441 1.00 92.31 205 ILE A C 1
ATOM 1610 O O . ILE A 1 205 ? -8.392 -5.623 22.969 1.00 92.31 205 ILE A O 1
ATOM 1614 N N . GLU A 1 206 ? -9.374 -4.601 24.705 1.00 91.44 206 GLU A N 1
ATOM 1615 C CA . GLU A 1 206 ? -9.272 -5.758 25.607 1.00 91.44 206 GLU A CA 1
ATOM 1616 C C . GLU A 1 206 ? -10.077 -6.970 25.118 1.00 91.44 206 GLU A C 1
ATOM 1618 O O . GLU A 1 206 ? -9.559 -8.086 25.134 1.00 91.44 206 GLU A O 1
ATOM 1623 N N . ASP A 1 207 ? -11.310 -6.764 24.656 1.00 92.12 207 ASP A N 1
ATOM 1624 C CA . ASP A 1 207 ? -12.189 -7.818 24.139 1.00 92.12 207 ASP A CA 1
ATOM 1625 C C . ASP A 1 207 ? -11.649 -8.446 22.840 1.00 92.12 207 ASP A C 1
ATOM 1627 O O . ASP A 1 207 ? -11.607 -9.675 22.707 1.00 92.12 207 ASP A O 1
ATOM 1631 N N . ILE A 1 208 ? -11.151 -7.624 21.910 1.00 91.69 208 ILE A N 1
ATOM 1632 C CA . ILE A 1 208 ? -10.536 -8.110 20.669 1.00 91.69 208 ILE A CA 1
ATOM 1633 C C . ILE A 1 208 ? -9.247 -8.870 20.983 1.00 91.69 208 ILE A C 1
ATOM 1635 O O . ILE A 1 208 ? -9.066 -9.981 20.493 1.00 91.69 208 ILE A O 1
ATOM 1639 N N . VAL A 1 209 ? -8.384 -8.338 21.855 1.00 91.06 209 VAL A N 1
ATOM 1640 C CA . VAL A 1 209 ? -7.162 -9.028 22.306 1.00 91.06 209 VAL A CA 1
ATOM 1641 C C . VAL A 1 209 ? -7.487 -10.353 23.009 1.00 91.06 209 VAL A C 1
ATOM 1643 O O . VAL A 1 209 ? -6.803 -11.348 22.775 1.00 91.06 209 VAL A O 1
ATOM 1646 N N . GLY A 1 210 ? -8.553 -10.399 23.813 1.00 89.25 210 GLY A N 1
ATOM 1647 C CA . GLY A 1 210 ? -9.040 -11.617 24.464 1.00 89.25 210 GLY A CA 1
ATOM 1648 C C . GLY A 1 210 ? -9.596 -12.673 23.500 1.00 89.25 210 GLY A C 1
ATOM 1649 O O . GLY A 1 210 ? -9.591 -13.854 23.838 1.00 89.25 210 GLY A O 1
ATOM 1650 N N . SER A 1 211 ? -10.024 -12.271 22.298 1.00 89.50 211 SER A N 1
ATOM 1651 C CA . SER A 1 211 ? -10.573 -13.148 21.250 1.00 89.50 211 SER A CA 1
ATOM 1652 C C . SER A 1 211 ? -9.612 -13.412 20.073 1.00 89.50 211 SER A C 1
ATOM 1654 O O . SER A 1 211 ? -9.983 -14.096 19.116 1.00 89.50 211 SER A O 1
ATOM 1656 N N . VAL A 1 212 ? -8.350 -12.959 20.156 1.00 88.69 212 VAL A N 1
ATOM 1657 C CA . VAL A 1 212 ? -7.314 -13.156 19.115 1.00 88.69 212 VAL A CA 1
ATOM 1658 C C . VAL A 1 212 ? -7.124 -14.623 18.724 1.00 88.69 212 VAL A C 1
ATOM 1660 O O . VAL A 1 212 ? -6.927 -14.908 17.546 1.00 88.69 212 VAL A O 1
ATOM 1663 N N . ASP A 1 213 ? -7.177 -15.577 19.659 1.00 85.69 213 ASP A N 1
ATOM 1664 C CA . ASP A 1 213 ? -6.978 -16.998 19.328 1.00 85.69 213 ASP A CA 1
ATOM 1665 C C . ASP A 1 213 ? -8.076 -17.568 18.416 1.00 85.69 213 ASP A C 1
ATOM 1667 O O . ASP A 1 213 ? -7.807 -18.477 17.633 1.00 85.69 213 ASP A O 1
ATOM 1671 N N . ASP A 1 214 ? -9.303 -17.054 18.513 1.00 87.62 214 ASP A N 1
ATOM 1672 C CA . ASP A 1 214 ? -10.402 -17.460 17.638 1.00 87.62 214 ASP A CA 1
ATOM 1673 C C . ASP A 1 214 ? -10.324 -16.712 16.305 1.00 87.62 214 ASP A C 1
ATOM 1675 O O . ASP A 1 214 ? -10.276 -17.351 15.259 1.00 87.62 214 ASP A O 1
ATOM 1679 N N . LEU A 1 215 ? -10.168 -15.385 16.342 1.00 86.00 215 LEU A N 1
ATOM 1680 C CA . LEU A 1 215 ? -10.043 -14.540 15.148 1.00 86.00 215 LEU A CA 1
ATOM 1681 C C . LEU A 1 215 ? -8.819 -14.906 14.275 1.00 86.00 215 LEU A C 1
ATOM 1683 O O . LEU A 1 215 ? -8.856 -14.778 13.053 1.00 86.00 215 LEU A O 1
ATOM 1687 N N . SER A 1 216 ? -7.722 -15.383 14.876 1.00 88.38 216 SER A N 1
ATOM 1688 C CA . SER A 1 216 ? -6.495 -15.774 14.153 1.00 88.38 216 SER A CA 1
ATOM 1689 C C . SER A 1 216 ? -6.621 -17.071 13.348 1.00 88.38 216 SER A C 1
ATOM 1691 O O . SER A 1 216 ? -5.734 -17.372 12.547 1.00 88.38 216 SER A O 1
ATOM 1693 N N . LYS A 1 217 ? -7.710 -17.832 13.528 1.00 87.00 217 LYS A N 1
ATOM 1694 C CA . LYS A 1 217 ? -8.040 -18.994 12.684 1.00 87.00 217 LYS A CA 1
ATOM 1695 C C . LYS A 1 217 ? -8.481 -18.556 11.291 1.00 87.00 217 LYS A C 1
ATOM 1697 O O . LYS A 1 217 ? -8.148 -19.225 10.316 1.00 87.00 217 LYS A O 1
ATOM 1702 N N . ASP A 1 218 ? -9.185 -17.428 11.225 1.00 85.19 218 ASP A N 1
ATOM 1703 C CA . ASP A 1 218 ? -9.768 -16.882 10.002 1.00 85.19 218 ASP A CA 1
ATOM 1704 C C . ASP A 1 218 ? -8.850 -15.826 9.357 1.00 85.19 218 ASP A C 1
ATOM 1706 O O . ASP A 1 218 ? -8.744 -15.758 8.132 1.00 85.19 218 ASP A O 1
ATOM 1710 N N . VAL A 1 219 ? -8.126 -15.041 10.170 1.00 81.19 219 VAL A N 1
ATOM 1711 C CA . VAL A 1 219 ? -7.238 -13.960 9.707 1.00 81.19 219 VAL A CA 1
ATOM 1712 C C . VAL A 1 219 ? -5.752 -14.310 9.911 1.00 81.19 219 VAL A C 1
ATOM 1714 O O . VAL A 1 219 ? -5.225 -14.188 11.025 1.00 81.19 219 VAL A O 1
ATOM 1717 N N . PRO A 1 220 ? -5.005 -14.688 8.852 1.00 77.94 220 PRO A N 1
ATOM 1718 C CA . PRO A 1 220 ? -3.563 -14.887 8.956 1.00 77.94 220 PRO A CA 1
ATOM 1719 C C . PRO A 1 220 ? -2.850 -13.555 9.243 1.00 77.94 220 PRO A C 1
ATOM 1721 O O . PRO A 1 220 ? -3.160 -12.530 8.642 1.00 77.94 220 PRO A O 1
ATOM 1724 N N . LYS A 1 221 ? -1.847 -13.582 10.132 1.00 83.56 221 LYS A N 1
ATOM 1725 C CA . LYS A 1 221 ? -1.103 -12.401 10.631 1.00 83.56 221 LYS A CA 1
ATOM 1726 C C . LYS A 1 221 ? -1.929 -11.393 11.455 1.00 83.56 221 LYS A C 1
ATOM 1728 O O . LYS A 1 221 ? -1.462 -10.275 11.663 1.00 83.56 221 LYS A O 1
ATOM 1733 N N . LEU A 1 222 ? -3.084 -11.793 12.002 1.00 87.44 222 LEU A N 1
ATOM 1734 C CA . LEU A 1 222 ? -3.926 -10.947 12.867 1.00 87.44 222 LEU A CA 1
ATOM 1735 C C . LEU A 1 222 ? -3.151 -10.191 13.963 1.00 87.44 222 LEU A C 1
ATOM 1737 O O . LEU A 1 222 ? -3.428 -9.025 14.231 1.00 87.44 222 LEU A O 1
ATOM 1741 N N . CYS A 1 223 ? -2.179 -10.842 14.609 1.00 88.94 223 CYS A N 1
ATOM 1742 C CA . CYS A 1 223 ? -1.372 -10.215 15.658 1.00 88.94 223 CYS A CA 1
ATOM 1743 C C . CYS A 1 223 ? -0.588 -8.998 15.134 1.00 88.94 223 CYS A C 1
ATOM 1745 O O . CYS A 1 223 ? -0.555 -7.956 15.788 1.00 88.94 223 CYS A O 1
ATOM 1747 N N . ASP A 1 224 ? -0.003 -9.112 13.938 1.00 88.31 224 ASP A N 1
ATOM 1748 C CA . ASP A 1 224 ? 0.793 -8.051 13.318 1.00 88.31 224 ASP A CA 1
ATOM 1749 C C . ASP A 1 224 ? -0.096 -6.866 12.915 1.00 88.31 224 ASP A C 1
ATOM 1751 O O . ASP A 1 224 ? 0.267 -5.709 13.142 1.00 88.31 224 ASP A O 1
ATOM 1755 N N . THR A 1 225 ? -1.264 -7.143 12.320 1.00 89.00 225 THR A N 1
ATOM 1756 C CA . THR A 1 225 ? -2.217 -6.110 11.883 1.00 89.00 225 THR A CA 1
ATOM 1757 C C . THR A 1 225 ? -2.864 -5.404 13.071 1.00 89.00 225 THR A C 1
ATOM 1759 O O . THR A 1 225 ? -2.978 -4.177 13.059 1.00 89.00 225 THR A O 1
ATOM 1762 N N . LEU A 1 226 ? -3.203 -6.136 14.137 1.00 91.31 226 LEU A N 1
ATOM 1763 C CA . LEU A 1 226 ? -3.733 -5.567 15.375 1.00 91.31 226 LEU A CA 1
ATOM 1764 C C . LEU A 1 226 ? -2.692 -4.689 16.085 1.00 91.31 226 LEU A C 1
ATOM 1766 O O . LEU A 1 226 ? -3.019 -3.578 16.501 1.00 91.31 226 LEU A O 1
ATOM 1770 N N . ALA A 1 227 ? -1.427 -5.118 16.153 1.00 91.81 227 ALA A N 1
ATOM 1771 C CA . ALA A 1 227 ? -0.344 -4.299 16.702 1.00 91.81 227 ALA A CA 1
ATOM 1772 C C . ALA A 1 227 ? -0.148 -2.986 15.916 1.00 91.81 227 ALA A C 1
ATOM 1774 O O . ALA A 1 227 ? 0.023 -1.919 16.509 1.00 91.81 227 ALA A O 1
ATOM 1775 N N . VAL A 1 228 ? -0.228 -3.040 14.579 1.00 91.06 228 VAL A N 1
ATOM 1776 C CA . VAL A 1 228 ? -0.172 -1.854 13.704 1.00 91.06 228 VAL A CA 1
ATOM 1777 C C . VAL A 1 228 ? -1.382 -0.938 13.905 1.00 91.06 228 VAL A C 1
ATOM 1779 O O . VAL A 1 228 ? -1.208 0.280 13.958 1.00 91.06 228 VAL A O 1
ATOM 1782 N N . LEU A 1 229 ? -2.590 -1.488 14.054 1.00 91.69 229 LEU A N 1
ATOM 1783 C CA . LEU A 1 229 ? -3.798 -0.699 14.305 1.00 91.69 229 LEU A CA 1
ATOM 1784 C C . LEU A 1 229 ? -3.734 0.017 15.659 1.00 91.69 229 LEU A C 1
ATOM 1786 O O . LEU A 1 229 ? -3.967 1.223 15.720 1.00 91.69 229 LEU A O 1
ATOM 1790 N N . ILE A 1 230 ? -3.350 -0.691 16.726 1.00 92.56 230 ILE A N 1
ATOM 1791 C CA . ILE A 1 230 ? -3.156 -0.101 18.057 1.00 92.56 230 ILE A CA 1
ATOM 1792 C C . ILE A 1 230 ? -2.100 1.012 17.983 1.00 92.56 230 ILE A C 1
ATOM 1794 O O . ILE A 1 230 ? -2.332 2.110 18.485 1.00 92.56 230 ILE A O 1
ATOM 1798 N N . ALA A 1 231 ? -0.978 0.789 17.291 1.00 92.38 231 ALA A N 1
ATOM 1799 C CA . ALA A 1 231 ? 0.040 1.820 17.088 1.00 92.38 231 ALA A CA 1
ATOM 1800 C C . ALA A 1 231 ? -0.474 3.042 16.296 1.00 92.38 231 ALA A C 1
ATOM 1802 O O . ALA A 1 231 ? -0.103 4.171 16.622 1.00 92.38 231 ALA A O 1
ATOM 1803 N N . LYS A 1 232 ? -1.362 2.859 15.305 1.00 90.44 232 LYS A N 1
ATOM 1804 C CA . LYS A 1 232 ? -2.027 3.976 14.605 1.00 90.44 232 LYS A CA 1
ATOM 1805 C C . LYS A 1 232 ? -2.999 4.743 15.506 1.00 90.44 232 LYS A C 1
ATOM 1807 O O . LYS A 1 232 ? -3.012 5.969 15.439 1.00 90.44 232 LYS A O 1
ATOM 1812 N N . LEU A 1 233 ? -3.739 4.073 16.392 1.00 91.44 233 LEU A N 1
ATOM 1813 C CA . LEU A 1 233 ? -4.579 4.743 17.397 1.00 91.44 233 LEU A CA 1
ATOM 1814 C C . LEU A 1 233 ? -3.749 5.572 18.399 1.00 91.44 233 LEU A C 1
ATOM 1816 O O . LEU A 1 233 ? -4.234 6.591 18.892 1.00 91.44 233 LEU A O 1
ATOM 1820 N N . VAL A 1 234 ? -2.490 5.191 18.660 1.00 91.62 234 VAL A N 1
ATOM 1821 C CA . VAL A 1 234 ? -1.540 6.029 19.421 1.00 91.62 234 VAL A CA 1
ATOM 1822 C C . VAL A 1 234 ? -1.030 7.209 18.606 1.00 91.62 234 VAL A C 1
ATOM 1824 O O . VAL A 1 234 ? -0.956 8.314 19.133 1.00 91.62 234 VAL A O 1
ATOM 1827 N N . GLU A 1 235 ? -0.692 7.008 17.330 1.00 89.31 235 GLU A N 1
ATOM 1828 C CA . GLU A 1 235 ? -0.206 8.088 16.458 1.00 89.31 235 GLU A CA 1
ATOM 1829 C C . GLU A 1 235 ? -1.231 9.227 16.317 1.00 89.31 235 GLU A C 1
ATOM 1831 O O . GLU A 1 235 ? -0.845 10.396 16.312 1.00 89.31 235 GLU A O 1
ATOM 1836 N N . GLN A 1 236 ? -2.522 8.886 16.266 1.00 88.44 236 GLN A N 1
ATOM 1837 C CA . GLN A 1 236 ? -3.631 9.846 16.243 1.00 88.44 236 GLN A CA 1
ATOM 1838 C C . GLN A 1 236 ? -3.975 10.426 17.634 1.00 88.44 236 GLN A C 1
ATOM 1840 O O . GLN A 1 236 ? -4.780 11.338 17.741 1.00 88.44 236 GLN A O 1
ATOM 1845 N N . ASN A 1 237 ? -3.326 9.971 18.715 1.00 85.75 237 ASN A N 1
ATOM 1846 C CA . ASN A 1 237 ? -3.598 10.341 20.117 1.00 85.75 237 ASN A CA 1
ATOM 1847 C C . ASN A 1 237 ? -4.975 9.908 20.663 1.00 85.75 237 ASN A C 1
ATOM 1849 O O . ASN A 1 237 ? -5.360 10.335 21.754 1.00 85.75 237 ASN A O 1
ATOM 1853 N N . VAL A 1 238 ? -5.678 9.010 19.968 1.00 87.94 238 VAL A N 1
ATOM 1854 C CA . VAL A 1 238 ? -6.951 8.421 20.422 1.00 87.94 238 VAL A CA 1
ATOM 1855 C C . VAL A 1 238 ? -6.732 7.531 21.652 1.00 87.94 238 VAL A C 1
ATOM 1857 O O . VAL A 1 238 ? -7.519 7.543 22.598 1.00 87.94 238 VAL A O 1
ATOM 1860 N N . VAL A 1 239 ? -5.625 6.780 21.667 1.00 87.56 239 VAL A N 1
ATOM 1861 C CA . VAL A 1 239 ? -5.192 5.942 22.796 1.00 87.56 239 VAL A CA 1
ATOM 1862 C C . VAL A 1 239 ? -3.805 6.388 23.250 1.00 87.56 239 VAL A C 1
ATOM 1864 O O . VAL A 1 239 ? -2.909 6.595 22.440 1.00 87.56 239 VAL A O 1
ATOM 1867 N N . THR A 1 240 ? -3.582 6.518 24.559 1.00 87.88 240 THR A N 1
ATOM 1868 C CA . THR A 1 240 ? -2.254 6.897 25.073 1.00 87.88 240 THR A CA 1
ATOM 1869 C C . THR A 1 240 ? -1.343 5.681 25.255 1.00 87.88 240 THR A C 1
ATOM 1871 O O . THR A 1 240 ? -1.784 4.605 25.658 1.00 87.88 240 THR A O 1
ATOM 1874 N N . SER A 1 241 ? -0.034 5.861 25.056 1.00 86.00 241 SER A N 1
ATOM 1875 C CA . SER A 1 241 ? 0.965 4.802 25.295 1.00 86.00 241 SER A CA 1
ATOM 1876 C C . SER A 1 241 ? 0.952 4.273 26.746 1.00 86.00 241 SER A C 1
ATOM 1878 O O . SER A 1 241 ? 1.194 3.090 26.991 1.00 86.00 241 SER A O 1
ATOM 1880 N N . ASN A 1 242 ? 0.564 5.112 27.717 1.00 87.38 242 ASN A N 1
ATOM 1881 C CA . ASN A 1 242 ? 0.374 4.713 29.118 1.00 87.38 242 ASN A CA 1
ATOM 1882 C C . ASN A 1 242 ? -0.740 3.671 29.286 1.00 87.38 242 ASN A C 1
ATOM 1884 O O . ASN A 1 242 ? -0.589 2.728 30.059 1.00 87.38 242 ASN A O 1
ATOM 1888 N N . VAL A 1 243 ? -1.848 3.837 28.559 1.00 87.94 243 VAL A N 1
ATOM 1889 C CA . VAL A 1 243 ? -2.969 2.891 28.562 1.00 87.94 243 VAL A CA 1
ATOM 1890 C C . VAL A 1 243 ? -2.522 1.552 27.983 1.00 87.94 243 VAL A C 1
ATOM 1892 O O . VAL A 1 243 ? -2.722 0.527 28.620 1.00 87.94 243 VAL A O 1
ATOM 1895 N N . ILE A 1 244 ? -1.824 1.545 26.846 1.00 88.75 244 ILE A N 1
ATOM 1896 C CA . ILE A 1 244 ? -1.319 0.299 26.243 1.00 88.75 244 ILE A CA 1
ATOM 1897 C C . ILE A 1 244 ? -0.278 -0.379 27.139 1.00 88.75 244 ILE A C 1
ATOM 1899 O O . ILE A 1 244 ? -0.291 -1.597 27.274 1.00 88.75 244 ILE A O 1
ATOM 1903 N N . SER A 1 245 ? 0.568 0.391 27.824 1.00 87.94 245 SER A N 1
ATOM 1904 C CA . SER A 1 245 ? 1.513 -0.144 28.815 1.00 87.94 245 SER A CA 1
ATOM 1905 C C . SER A 1 245 ? 0.796 -0.781 30.015 1.00 87.94 245 SER A C 1
ATOM 1907 O O . SER A 1 245 ? 1.241 -1.805 30.532 1.00 87.94 245 SER A O 1
ATOM 1909 N N . PHE A 1 246 ? -0.339 -0.217 30.439 1.00 88.69 246 PHE A N 1
ATOM 1910 C CA . PHE A 1 246 ? -1.202 -0.810 31.462 1.00 88.69 246 PHE A CA 1
ATOM 1911 C C . PHE A 1 246 ? -1.893 -2.092 30.969 1.00 88.69 246 PHE A C 1
ATOM 1913 O O . PHE A 1 246 ? -1.902 -3.085 31.695 1.00 88.69 246 PHE A O 1
ATOM 1920 N N . LEU A 1 247 ? -2.396 -2.115 29.728 1.00 86.62 247 LEU A N 1
ATOM 1921 C CA . LEU A 1 247 ? -2.957 -3.320 29.101 1.00 86.62 247 LEU A CA 1
ATOM 1922 C C . LEU A 1 247 ? -1.905 -4.431 28.954 1.00 86.62 247 LEU A C 1
ATOM 1924 O O . LEU A 1 247 ? -2.189 -5.590 29.257 1.00 86.62 247 LEU A O 1
ATOM 1928 N N . ALA A 1 248 ? -0.676 -4.079 28.571 1.00 87.50 248 ALA A N 1
ATOM 1929 C CA . ALA A 1 248 ? 0.456 -4.998 28.501 1.00 87.50 248 ALA A CA 1
ATOM 1930 C C . ALA A 1 248 ? 0.791 -5.591 29.879 1.00 87.50 248 ALA A C 1
ATOM 1932 O O . ALA A 1 248 ? 0.962 -6.800 30.003 1.00 87.50 248 ALA A O 1
ATOM 1933 N N . TYR A 1 249 ? 0.814 -4.760 30.929 1.00 87.19 249 TYR A N 1
ATOM 1934 C CA . TYR A 1 249 ? 1.028 -5.211 32.307 1.00 87.19 249 TYR A CA 1
ATOM 1935 C C . TYR A 1 249 ? -0.101 -6.132 32.799 1.00 87.19 249 TYR A C 1
ATOM 1937 O O . TYR A 1 249 ? 0.174 -7.200 33.342 1.00 87.19 249 TYR A O 1
ATOM 1945 N N . LYS A 1 250 ? -1.369 -5.774 32.547 1.00 87.12 250 LYS A N 1
ATOM 1946 C CA . LYS A 1 250 ? -2.546 -6.607 32.860 1.00 87.12 250 LYS A CA 1
ATOM 1947 C C . LYS A 1 250 ? -2.487 -7.981 32.175 1.00 87.12 250 LYS A C 1
ATOM 1949 O O . LYS A 1 250 ? -2.965 -8.959 32.739 1.00 87.12 250 LYS A O 1
ATOM 1954 N N . ASN A 1 251 ? -1.855 -8.064 31.002 1.00 84.19 251 ASN A N 1
ATOM 1955 C CA . ASN A 1 251 ? -1.650 -9.298 30.240 1.00 84.19 251 ASN A CA 1
ATOM 1956 C C . ASN A 1 251 ? -0.232 -9.902 30.386 1.00 84.19 251 ASN A C 1
ATOM 1958 O O . ASN A 1 251 ? 0.134 -10.792 29.616 1.00 84.19 251 ASN A O 1
ATOM 1962 N N . SER A 1 252 ? 0.564 -9.477 31.377 1.00 78.06 252 SER A N 1
ATOM 1963 C CA . SER A 1 252 ? 1.951 -9.945 31.582 1.00 78.06 252 SER A CA 1
ATOM 1964 C C . SER A 1 252 ? 2.056 -11.459 31.821 1.00 78.06 252 SER A C 1
ATOM 1966 O O . SER A 1 252 ? 3.002 -12.100 31.357 1.00 78.06 252 SER A O 1
ATOM 1968 N N . ASP A 1 253 ? 1.055 -12.046 32.481 1.00 78.56 253 ASP A N 1
ATOM 1969 C CA . ASP A 1 253 ? 0.952 -13.494 32.726 1.00 78.56 253 ASP A CA 1
ATOM 1970 C C . ASP A 1 253 ? 0.144 -14.227 31.634 1.00 78.56 253 ASP A C 1
ATOM 1972 O O . ASP A 1 253 ? -0.086 -15.433 31.715 1.00 78.56 253 ASP A O 1
ATOM 1976 N N . GLY A 1 254 ? -0.292 -13.502 30.597 1.00 78.62 254 GLY A N 1
ATOM 1977 C CA . GLY A 1 254 ? -1.076 -14.020 29.481 1.00 78.62 254 GLY A CA 1
ATOM 1978 C C . GLY A 1 254 ? -0.264 -14.817 28.454 1.00 78.62 254 GLY A C 1
ATOM 1979 O O . GLY A 1 254 ? 0.905 -15.161 28.650 1.00 78.62 254 GLY A O 1
ATOM 1980 N N . LYS A 1 255 ? -0.904 -15.107 27.317 1.00 83.31 255 LYS A N 1
ATOM 1981 C CA . LYS A 1 255 ? -0.294 -15.823 26.186 1.00 83.31 255 LYS A CA 1
ATOM 1982 C C . LYS A 1 255 ? 0.762 -14.966 25.488 1.00 83.31 255 LYS A C 1
ATOM 1984 O O . LYS A 1 255 ? 0.593 -13.757 25.353 1.00 83.31 255 LYS A O 1
ATOM 1989 N N . GLU A 1 256 ? 1.802 -15.607 24.960 1.00 85.38 256 GLU A N 1
ATOM 1990 C CA . GLU A 1 256 ? 2.907 -14.912 24.286 1.00 85.38 256 GLU A CA 1
ATOM 1991 C C . GLU A 1 256 ? 2.440 -14.077 23.081 1.00 85.38 256 GLU A C 1
ATOM 1993 O O . GLU A 1 256 ? 2.876 -12.943 22.916 1.00 85.38 256 GLU A O 1
ATOM 1998 N N . SER A 1 257 ? 1.463 -14.569 22.307 1.00 84.31 257 SER A N 1
ATOM 1999 C CA . SER A 1 257 ? 0.850 -13.825 21.196 1.00 84.31 257 SER A CA 1
ATOM 2000 C C . SER A 1 257 ? 0.298 -12.460 21.630 1.00 84.31 257 SER A C 1
ATOM 2002 O O . SER A 1 257 ? 0.501 -11.466 20.939 1.00 84.31 257 SER A O 1
ATOM 2004 N N . VAL A 1 258 ? -0.350 -12.394 22.800 1.00 88.06 258 VAL A N 1
ATOM 2005 C CA . VAL A 1 258 ? -0.921 -11.157 23.358 1.00 88.06 258 VAL A CA 1
ATOM 2006 C C . VAL A 1 258 ? 0.178 -10.199 23.819 1.00 88.06 258 VAL A C 1
ATOM 2008 O O . VAL A 1 258 ? 0.094 -8.996 23.575 1.00 88.06 258 VAL A O 1
ATOM 2011 N N . LYS A 1 259 ? 1.247 -10.720 24.433 1.00 87.56 259 LYS A N 1
ATOM 2012 C CA . LYS A 1 259 ? 2.409 -9.906 24.829 1.00 87.56 259 LYS A CA 1
ATOM 2013 C C . LYS A 1 259 ? 3.096 -9.300 23.612 1.00 87.56 259 LYS A C 1
ATOM 2015 O O . LYS A 1 259 ? 3.403 -8.111 23.628 1.00 87.56 259 LYS A O 1
ATOM 2020 N N . ASN A 1 260 ? 3.267 -10.094 22.555 1.00 88.94 260 ASN A N 1
ATOM 2021 C CA . ASN A 1 260 ? 3.870 -9.653 21.303 1.00 88.94 260 ASN A CA 1
ATOM 2022 C C . ASN A 1 260 ? 3.049 -8.533 20.654 1.00 88.94 260 ASN A C 1
ATOM 2024 O O . ASN A 1 260 ? 3.634 -7.519 20.296 1.00 88.94 260 ASN A O 1
ATOM 2028 N N . ILE A 1 261 ? 1.712 -8.643 20.604 1.00 90.56 261 ILE A N 1
ATOM 2029 C CA . ILE A 1 261 ? 0.833 -7.573 20.089 1.00 90.56 261 ILE A CA 1
ATOM 2030 C C . ILE A 1 261 ? 1.107 -6.237 20.793 1.00 90.56 261 ILE A C 1
ATOM 2032 O O . ILE A 1 261 ? 1.297 -5.218 20.130 1.00 90.56 261 ILE A O 1
ATOM 2036 N N . PHE A 1 262 ? 1.154 -6.222 22.129 1.00 91.06 262 PHE A N 1
ATOM 2037 C CA . PHE A 1 262 ? 1.394 -4.983 22.872 1.00 91.06 262 PHE A CA 1
ATOM 2038 C C . PHE A 1 262 ? 2.844 -4.489 22.771 1.00 91.06 262 PHE A C 1
ATOM 2040 O O . PHE A 1 262 ? 3.063 -3.283 22.654 1.00 91.06 262 PHE A O 1
ATOM 2047 N N . ALA A 1 263 ? 3.831 -5.390 22.783 1.00 90.06 263 ALA A N 1
ATOM 2048 C CA . ALA A 1 263 ? 5.240 -5.039 22.613 1.00 90.06 263 ALA A CA 1
ATOM 2049 C C . ALA A 1 263 ? 5.499 -4.402 21.237 1.00 90.06 263 ALA A C 1
ATOM 2051 O O . ALA A 1 263 ? 6.104 -3.330 21.158 1.00 90.06 263 ALA A O 1
ATOM 2052 N N . ASP A 1 264 ? 4.966 -5.006 20.175 1.00 90.44 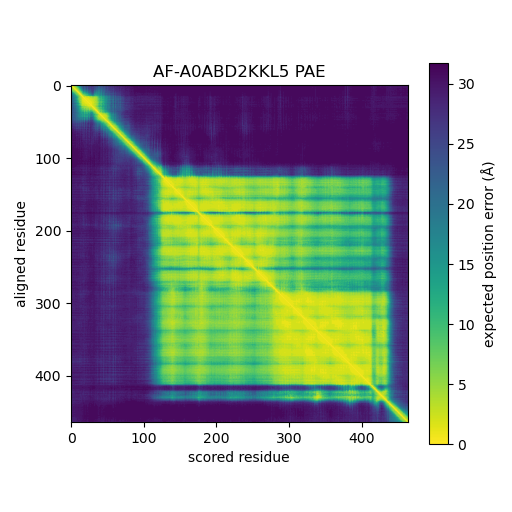264 ASP A N 1
ATOM 2053 C CA . ASP A 1 264 ? 5.056 -4.507 18.806 1.00 90.44 264 ASP A CA 1
ATOM 2054 C C . ASP A 1 264 ? 4.276 -3.201 18.624 1.00 90.44 264 ASP A C 1
ATOM 2056 O O . ASP A 1 264 ? 4.789 -2.261 18.015 1.00 90.44 264 ASP A O 1
ATOM 2060 N N . ALA A 1 265 ? 3.079 -3.076 19.209 1.00 91.06 265 ALA A N 1
ATOM 2061 C CA . ALA A 1 265 ? 2.315 -1.830 19.177 1.00 91.06 265 ALA A CA 1
ATOM 2062 C C . ALA A 1 265 ? 3.092 -0.664 19.814 1.00 91.06 265 ALA A C 1
ATOM 2064 O O . ALA A 1 265 ? 3.171 0.421 19.234 1.00 91.06 265 ALA A O 1
ATOM 2065 N N . ILE A 1 266 ? 3.727 -0.889 20.972 1.00 90.50 266 ILE A N 1
ATOM 2066 C CA . ILE A 1 266 ? 4.599 0.100 21.627 1.00 90.50 266 ILE A CA 1
ATOM 2067 C C . ILE A 1 266 ? 5.835 0.387 20.759 1.00 90.50 266 ILE A C 1
ATOM 2069 O O . ILE A 1 266 ? 6.227 1.547 20.600 1.00 90.50 266 ILE A O 1
ATOM 2073 N N . ALA A 1 267 ? 6.445 -0.640 20.159 1.00 90.31 267 ALA A N 1
ATOM 2074 C CA . ALA A 1 267 ? 7.606 -0.481 19.289 1.00 90.31 267 ALA A CA 1
ATOM 2075 C C . ALA A 1 267 ? 7.288 0.361 18.041 1.00 90.31 267 ALA A C 1
ATOM 2077 O O . ALA A 1 267 ? 8.066 1.259 17.712 1.00 90.31 267 ALA A O 1
ATOM 2078 N N . PHE A 1 268 ? 6.150 0.138 17.376 1.00 90.00 268 PHE A N 1
ATOM 2079 C CA . PHE A 1 268 ? 5.735 0.919 16.205 1.00 90.00 268 PHE A CA 1
ATOM 2080 C C . PHE A 1 268 ? 5.251 2.324 16.579 1.00 90.00 268 PHE A C 1
ATOM 2082 O O . PHE A 1 268 ? 5.608 3.273 15.884 1.00 90.00 268 PHE A O 1
ATOM 2089 N N . ALA A 1 269 ? 4.530 2.493 17.694 1.00 87.50 269 ALA A N 1
ATOM 2090 C CA . ALA A 1 269 ? 4.117 3.813 18.182 1.00 87.50 269 ALA A CA 1
ATOM 2091 C C . ALA A 1 269 ? 5.325 4.724 18.477 1.00 87.50 269 ALA A C 1
ATOM 2093 O O . ALA A 1 269 ? 5.322 5.902 18.124 1.00 87.50 269 ALA A O 1
ATOM 2094 N N . ASN A 1 270 ? 6.398 4.165 19.049 1.00 87.75 270 ASN A N 1
ATOM 2095 C CA . ASN A 1 270 ? 7.654 4.887 19.272 1.00 87.75 270 ASN A CA 1
ATOM 2096 C C . ASN A 1 270 ? 8.476 5.099 17.981 1.00 87.75 270 ASN A C 1
ATOM 2098 O O . ASN A 1 270 ? 9.300 6.010 17.918 1.00 87.75 270 ASN A O 1
ATOM 2102 N N . ASN A 1 271 ? 8.262 4.286 16.940 1.00 87.25 271 ASN A N 1
ATOM 2103 C CA . ASN A 1 271 ? 9.022 4.309 15.688 1.00 87.25 271 ASN A CA 1
ATOM 2104 C C . ASN A 1 271 ? 8.119 4.580 14.477 1.00 87.25 271 ASN A C 1
ATOM 2106 O O . ASN A 1 271 ? 7.889 3.707 13.637 1.00 87.25 271 ASN A O 1
ATOM 2110 N N . ARG A 1 272 ? 7.680 5.837 14.334 1.00 81.19 272 ARG A N 1
ATOM 2111 C CA . ARG A 1 272 ? 6.791 6.305 13.249 1.00 81.19 272 ARG A CA 1
ATOM 2112 C C . ARG A 1 272 ? 7.233 5.892 11.833 1.00 81.19 272 ARG A C 1
ATOM 2114 O O . ARG A 1 272 ? 6.395 5.676 10.963 1.00 81.19 272 ARG A O 1
ATOM 2121 N N . HIS A 1 273 ? 8.539 5.744 11.598 1.00 79.31 273 HIS A N 1
ATOM 2122 C CA . HIS A 1 273 ? 9.082 5.273 10.321 1.00 79.31 273 HIS A CA 1
ATOM 2123 C C . HIS A 1 273 ? 8.742 3.796 10.029 1.00 79.31 273 HIS A C 1
ATOM 2125 O O . HIS A 1 273 ? 8.356 3.480 8.907 1.00 79.31 273 HIS A O 1
ATOM 2131 N N . LEU A 1 274 ? 8.800 2.911 11.034 1.00 81.00 274 LEU A N 1
ATOM 2132 C CA . LEU A 1 274 ? 8.377 1.509 10.910 1.00 81.00 274 LEU A CA 1
ATOM 2133 C C . LEU A 1 274 ? 6.857 1.412 10.731 1.00 81.00 274 LEU A C 1
ATOM 2135 O O . LEU A 1 274 ? 6.376 0.656 9.889 1.00 81.00 274 LEU A O 1
ATOM 2139 N N . LEU A 1 275 ? 6.107 2.223 11.483 1.00 82.50 275 LEU A N 1
ATOM 2140 C CA . LEU A 1 275 ? 4.647 2.271 11.418 1.00 82.50 275 LEU A CA 1
ATOM 2141 C C . LEU A 1 275 ? 4.137 2.695 10.030 1.00 82.50 275 LEU A C 1
ATOM 2143 O O . LEU A 1 275 ? 3.209 2.087 9.502 1.00 82.50 275 LEU A O 1
ATOM 2147 N N . ASN A 1 276 ? 4.779 3.686 9.405 1.00 77.12 276 ASN A N 1
ATOM 2148 C CA . ASN A 1 276 ? 4.465 4.109 8.036 1.00 77.12 276 ASN A CA 1
ATOM 2149 C C . ASN A 1 276 ? 4.911 3.091 6.974 1.00 77.12 276 ASN A C 1
ATOM 2151 O O . ASN A 1 276 ? 4.297 3.017 5.916 1.00 77.12 276 ASN A O 1
ATOM 2155 N N . GLY A 1 277 ? 5.939 2.283 7.254 1.00 73.56 277 GLY A N 1
ATOM 2156 C CA . GLY A 1 277 ? 6.317 1.157 6.398 1.00 73.56 277 GLY A CA 1
ATOM 2157 C C . GLY A 1 277 ? 5.299 0.011 6.420 1.00 73.56 277 GLY A C 1
ATOM 2158 O O . GLY A 1 277 ? 5.101 -0.635 5.394 1.00 73.56 277 GLY A O 1
ATOM 2159 N N . LYS A 1 278 ? 4.637 -0.230 7.562 1.00 76.81 278 LYS A N 1
ATOM 2160 C CA . LYS A 1 278 ? 3.599 -1.268 7.711 1.00 76.81 278 LYS A CA 1
ATOM 2161 C C . LYS A 1 278 ? 2.195 -0.814 7.297 1.00 76.81 278 LYS A C 1
ATOM 2163 O O . LYS A 1 278 ? 1.409 -1.633 6.840 1.00 76.81 278 LYS A O 1
ATOM 2168 N N . CYS A 1 279 ? 1.868 0.466 7.457 1.00 73.69 279 CYS A N 1
ATOM 2169 C CA . CYS A 1 279 ? 0.551 1.015 7.141 1.00 73.69 279 CYS A CA 1
ATOM 2170 C C . CYS A 1 279 ? 0.648 1.927 5.910 1.00 73.69 279 CYS A C 1
ATOM 2172 O O . CYS A 1 279 ? 0.831 3.140 6.025 1.00 73.69 279 CYS A O 1
ATOM 2174 N N . VAL A 1 280 ? 0.595 1.300 4.733 1.00 72.56 280 VAL A N 1
ATOM 2175 C CA . VAL A 1 280 ? 0.717 1.953 3.425 1.00 72.56 280 VAL A CA 1
ATOM 2176 C C . VAL A 1 280 ? -0.638 2.558 3.015 1.00 72.56 280 VAL A C 1
ATOM 2178 O O . VAL A 1 280 ? -1.631 1.828 3.006 1.00 72.56 280 VAL A O 1
ATOM 2181 N N . PRO A 1 281 ? -0.709 3.851 2.635 1.00 76.62 281 PRO A N 1
ATOM 2182 C CA . PRO A 1 281 ? -1.917 4.436 2.057 1.00 76.62 281 PRO A CA 1
ATOM 2183 C C . PRO A 1 281 ? -2.308 3.717 0.758 1.00 76.62 281 PRO A C 1
ATOM 2185 O O . PRO A 1 281 ? -1.484 3.576 -0.146 1.00 76.62 281 PRO A O 1
ATOM 2188 N N . SER A 1 282 ? -3.564 3.284 0.663 1.00 77.62 282 SER A N 1
ATOM 2189 C CA . SER A 1 282 ? -4.100 2.462 -0.430 1.00 77.62 282 SER A CA 1
ATOM 2190 C C . SER A 1 282 ? -5.488 2.955 -0.852 1.00 77.62 282 SER A C 1
ATOM 2192 O O . SER A 1 282 ? -6.170 3.621 -0.076 1.00 77.62 282 SER A O 1
ATOM 2194 N N . GLY A 1 283 ? -5.908 2.613 -2.074 1.00 80.75 283 GLY A N 1
ATOM 2195 C CA . GLY A 1 283 ? -7.226 2.932 -2.617 1.00 80.75 283 GLY A CA 1
ATOM 2196 C C . GLY A 1 283 ? -7.249 4.157 -3.535 1.00 80.75 283 GLY A C 1
ATOM 2197 O O . GLY A 1 283 ? -6.384 5.031 -3.492 1.00 80.75 283 GLY A O 1
ATOM 2198 N N . GLY A 1 284 ? -8.274 4.217 -4.391 1.00 78.75 284 GLY A N 1
ATOM 2199 C CA . GLY A 1 284 ? -8.420 5.252 -5.424 1.00 78.75 284 GLY A CA 1
ATOM 2200 C C . GLY A 1 284 ? -8.730 6.663 -4.909 1.00 78.75 284 GLY A C 1
ATOM 2201 O O . GLY A 1 284 ? -8.634 7.611 -5.680 1.00 78.75 284 GLY A O 1
ATOM 2202 N N . HIS A 1 285 ? -9.071 6.809 -3.627 1.00 80.81 285 HIS A N 1
ATOM 2203 C CA . HIS A 1 285 ? -9.275 8.097 -2.955 1.00 80.81 285 HIS A CA 1
ATOM 2204 C C . HIS A 1 285 ? -7.951 8.783 -2.551 1.00 80.81 285 HIS A C 1
ATOM 2206 O O . HIS A 1 285 ? -7.951 9.947 -2.154 1.00 80.81 285 HIS A O 1
ATOM 2212 N N . GLN A 1 286 ? -6.814 8.078 -2.623 1.00 86.00 286 GLN A N 1
ATOM 2213 C CA . GLN A 1 286 ? -5.494 8.651 -2.347 1.00 86.00 286 GLN A CA 1
ATOM 2214 C C . GLN A 1 286 ? -5.051 9.598 -3.469 1.00 86.00 286 GLN A C 1
ATOM 2216 O O . GLN A 1 286 ? -5.376 9.402 -4.641 1.00 86.00 286 GLN A O 1
ATOM 2221 N N . SER A 1 287 ? -4.256 10.618 -3.131 1.00 88.62 287 SER A N 1
ATOM 2222 C CA . SER A 1 287 ? -3.723 11.526 -4.150 1.00 88.62 287 SER A CA 1
ATOM 2223 C C . SER A 1 287 ? -2.729 10.813 -5.074 1.00 88.62 287 SER A C 1
ATOM 2225 O O . SER A 1 287 ? -1.992 9.908 -4.666 1.00 88.62 287 SER A O 1
ATOM 2227 N N . LEU A 1 288 ? -2.671 11.260 -6.333 1.00 91.69 288 LEU A N 1
ATOM 2228 C CA . LEU A 1 288 ? -1.757 10.695 -7.330 1.00 91.69 288 LEU A CA 1
ATOM 2229 C C . LEU A 1 288 ? -0.289 10.796 -6.892 1.00 91.69 288 LEU A C 1
ATOM 2231 O O . LEU A 1 288 ? 0.485 9.894 -7.196 1.00 91.69 288 LEU A O 1
ATOM 2235 N N . ASP A 1 289 ? 0.082 11.835 -6.140 1.00 91.00 289 ASP A N 1
ATOM 2236 C CA . ASP A 1 289 ? 1.436 12.013 -5.603 1.00 91.00 289 ASP A CA 1
ATOM 2237 C C . ASP A 1 289 ? 1.786 10.959 -4.544 1.00 91.00 289 ASP A C 1
ATOM 2239 O O . ASP A 1 289 ? 2.895 10.422 -4.554 1.00 91.00 289 ASP A O 1
ATOM 2243 N N . VAL A 1 290 ? 0.839 10.613 -3.661 1.00 89.69 290 VAL A N 1
ATOM 2244 C CA . VAL A 1 290 ? 1.024 9.561 -2.647 1.00 89.69 290 VAL A CA 1
ATOM 2245 C C . VAL A 1 290 ? 1.168 8.200 -3.325 1.00 89.69 290 VAL A C 1
ATOM 2247 O O . VAL A 1 290 ? 2.136 7.490 -3.057 1.00 89.69 290 VAL A O 1
ATOM 2250 N N . LEU A 1 291 ? 0.276 7.861 -4.261 1.00 91.06 291 LEU A N 1
ATOM 2251 C CA . LEU A 1 291 ? 0.352 6.607 -5.022 1.00 91.06 291 LEU A CA 1
ATOM 2252 C C . LEU A 1 291 ? 1.638 6.528 -5.869 1.00 91.06 291 LEU A C 1
ATOM 2254 O O . LEU A 1 291 ? 2.331 5.511 -5.864 1.00 91.06 291 LEU A O 1
ATOM 2258 N N . SER A 1 292 ? 2.013 7.628 -6.533 1.00 93.06 292 SER A N 1
ATOM 2259 C CA . SER A 1 292 ? 3.266 7.756 -7.290 1.00 93.06 292 SER A CA 1
ATOM 2260 C C . SER A 1 292 ? 4.491 7.553 -6.390 1.00 93.06 292 SER A C 1
ATOM 2262 O O . SER A 1 292 ? 5.449 6.902 -6.808 1.00 93.06 292 SER A O 1
ATOM 2264 N N . ALA A 1 293 ? 4.471 8.042 -5.145 1.00 92.12 293 ALA A N 1
ATOM 2265 C CA . ALA A 1 293 ? 5.539 7.807 -4.175 1.00 92.12 293 ALA A CA 1
ATOM 2266 C C . ALA A 1 293 ? 5.611 6.342 -3.703 1.00 92.12 293 ALA A C 1
ATOM 2268 O O . ALA A 1 293 ? 6.718 5.814 -3.580 1.00 92.12 293 ALA A O 1
ATOM 2269 N N . GLN A 1 294 ? 4.471 5.667 -3.499 1.00 91.38 294 GLN A N 1
ATOM 2270 C CA . GLN A 1 294 ? 4.446 4.245 -3.126 1.00 91.38 294 GLN A CA 1
ATOM 2271 C C . GLN A 1 294 ? 5.003 3.347 -4.236 1.00 91.38 294 GLN A C 1
ATOM 2273 O O . GLN A 1 294 ? 5.835 2.484 -3.966 1.00 91.38 294 GLN A O 1
ATOM 2278 N N . PHE A 1 295 ? 4.648 3.599 -5.500 1.00 94.81 295 PHE A N 1
ATOM 2279 C CA . PHE A 1 295 ? 5.242 2.883 -6.633 1.00 94.81 295 PHE A CA 1
ATOM 2280 C C . PHE A 1 295 ? 6.775 3.046 -6.686 1.00 94.81 295 PHE A C 1
ATOM 2282 O O . PHE A 1 295 ? 7.490 2.051 -6.827 1.00 94.81 295 PHE A O 1
ATOM 2289 N N . LYS A 1 296 ? 7.305 4.261 -6.462 1.00 94.50 296 LYS A N 1
ATOM 2290 C CA . LYS A 1 296 ? 8.762 4.501 -6.375 1.00 94.50 296 LYS A CA 1
ATOM 2291 C C . LYS A 1 296 ? 9.409 3.757 -5.209 1.00 94.50 296 LYS A C 1
ATOM 2293 O O . LYS A 1 296 ? 10.564 3.354 -5.334 1.00 94.50 296 LYS A O 1
ATOM 2298 N N . LEU A 1 297 ? 8.707 3.603 -4.084 1.00 93.19 297 LEU A N 1
ATOM 2299 C CA . LEU A 1 297 ? 9.203 2.864 -2.924 1.00 93.19 297 LEU A CA 1
ATOM 2300 C C . LEU A 1 297 ? 9.309 1.366 -3.239 1.00 93.19 297 LEU A C 1
ATOM 2302 O O . LEU A 1 297 ? 10.403 0.819 -3.128 1.00 93.19 297 LEU A O 1
ATOM 2306 N N . ILE A 1 298 ? 8.230 0.751 -3.738 1.00 94.38 298 ILE A N 1
ATOM 2307 C CA . ILE A 1 298 ? 8.190 -0.671 -4.130 1.00 94.38 298 ILE A CA 1
ATOM 2308 C C . ILE A 1 298 ? 9.298 -0.990 -5.147 1.00 94.38 298 ILE A C 1
ATOM 2310 O O . ILE A 1 298 ? 10.029 -1.967 -4.992 1.00 94.38 298 ILE A O 1
ATOM 2314 N N . LEU A 1 299 ? 9.483 -0.138 -6.163 1.00 96.81 299 LEU A N 1
ATOM 2315 C CA . LEU A 1 299 ? 10.539 -0.316 -7.166 1.00 96.81 299 LEU A CA 1
ATOM 2316 C C . LEU A 1 299 ? 11.952 -0.226 -6.566 1.00 96.81 299 LEU A C 1
ATOM 2318 O O . LEU A 1 299 ? 12.824 -1.010 -6.935 1.00 96.81 299 LEU A O 1
ATOM 2322 N N . LYS A 1 300 ? 12.197 0.708 -5.638 1.00 94.31 300 LYS A N 1
ATOM 2323 C CA . LYS A 1 300 ? 13.505 0.856 -4.974 1.00 94.31 300 LYS A CA 1
ATOM 2324 C C . LYS A 1 300 ? 13.817 -0.306 -4.038 1.00 94.31 300 LYS A C 1
ATOM 2326 O O . LYS A 1 300 ? 14.949 -0.781 -4.041 1.00 94.31 300 LYS A O 1
ATOM 2331 N N . GLU A 1 301 ? 12.832 -0.761 -3.270 1.00 93.38 301 GLU A N 1
ATOM 2332 C CA . GLU A 1 301 ? 12.951 -1.949 -2.424 1.00 93.38 301 GLU A CA 1
ATOM 2333 C C . GLU A 1 301 ? 13.252 -3.184 -3.277 1.00 93.38 301 GLU A C 1
ATOM 2335 O O . GLU A 1 301 ? 14.213 -3.892 -2.990 1.00 93.38 301 GLU A O 1
ATOM 2340 N N . TYR A 1 302 ? 12.522 -3.387 -4.380 1.00 96.00 302 TYR A N 1
ATOM 2341 C CA . TYR A 1 302 ? 12.775 -4.491 -5.307 1.00 96.00 302 TYR A CA 1
ATOM 2342 C C . TYR A 1 302 ? 14.188 -4.460 -5.909 1.00 96.00 302 TYR A C 1
ATOM 2344 O O . TYR A 1 302 ? 14.839 -5.497 -6.003 1.00 96.00 302 TYR A O 1
ATOM 2352 N N . VAL A 1 303 ? 14.713 -3.288 -6.282 1.00 94.50 303 VAL A N 1
ATOM 2353 C CA . VAL A 1 303 ? 16.096 -3.174 -6.788 1.00 94.50 303 VAL A CA 1
ATOM 2354 C C . VAL A 1 303 ? 17.140 -3.566 -5.727 1.00 94.50 303 VAL A C 1
ATOM 2356 O O . VAL A 1 303 ? 18.235 -3.992 -6.089 1.00 94.50 303 VAL A O 1
ATOM 2359 N N . GLN A 1 304 ? 16.809 -3.474 -4.433 1.00 93.12 304 GLN A N 1
ATOM 2360 C CA . GLN A 1 304 ? 17.685 -3.875 -3.325 1.00 93.12 304 GLN A CA 1
ATOM 2361 C C . GLN A 1 304 ? 17.502 -5.341 -2.899 1.00 93.12 304 GLN A C 1
ATOM 2363 O O . GLN A 1 304 ? 18.492 -6.006 -2.600 1.00 93.12 304 GLN A O 1
ATOM 2368 N N . SER A 1 305 ? 16.266 -5.850 -2.858 1.00 93.50 305 SER A N 1
ATOM 2369 C CA . SER A 1 305 ? 15.941 -7.208 -2.388 1.00 93.50 305 SER A CA 1
ATOM 2370 C C . SER A 1 305 ? 15.927 -8.264 -3.496 1.00 93.50 305 SER A C 1
ATOM 2372 O O . SER A 1 305 ? 16.172 -9.439 -3.229 1.00 93.50 305 SER A O 1
ATOM 2374 N N . ASN A 1 306 ? 15.624 -7.853 -4.730 1.00 92.81 306 ASN A N 1
ATOM 2375 C CA . ASN A 1 306 ? 15.261 -8.702 -5.867 1.00 92.81 306 ASN A CA 1
ATOM 2376 C C . ASN A 1 306 ? 14.060 -9.646 -5.608 1.00 92.81 306 ASN A C 1
ATOM 2378 O O . ASN A 1 306 ? 13.877 -10.629 -6.328 1.00 92.81 306 ASN A O 1
ATOM 2382 N N . ASP A 1 307 ? 13.228 -9.345 -4.606 1.00 95.06 307 ASP A N 1
ATOM 2383 C CA . ASP A 1 307 ? 12.063 -10.150 -4.220 1.00 95.06 307 ASP A CA 1
ATOM 2384 C C . ASP A 1 307 ? 10.812 -9.766 -5.030 1.00 95.06 307 ASP A C 1
ATOM 2386 O O . ASP A 1 307 ? 10.186 -8.725 -4.809 1.00 95.06 307 ASP A O 1
ATOM 2390 N N . GLN A 1 308 ? 10.451 -10.629 -5.981 1.00 94.00 308 GLN A N 1
ATOM 2391 C CA . GLN A 1 308 ? 9.290 -10.441 -6.853 1.00 94.00 308 GLN A CA 1
ATOM 2392 C C . GLN A 1 308 ? 7.951 -10.660 -6.134 1.00 94.00 308 GLN A C 1
ATOM 2394 O O . GLN A 1 308 ? 6.968 -10.020 -6.504 1.00 94.00 308 GLN A O 1
ATOM 2399 N N . GLU A 1 309 ? 7.893 -11.538 -5.128 1.00 91.69 309 GLU A N 1
ATOM 2400 C CA . GLU A 1 309 ? 6.648 -11.873 -4.423 1.00 91.69 309 GLU A CA 1
ATOM 2401 C C . GLU A 1 309 ? 6.238 -10.730 -3.494 1.00 91.69 309 GLU A C 1
ATOM 2403 O O . GLU A 1 309 ? 5.087 -10.294 -3.520 1.00 91.69 309 GLU A O 1
ATOM 2408 N N . THR A 1 310 ? 7.195 -10.158 -2.756 1.00 90.75 310 THR A N 1
ATOM 2409 C CA . THR A 1 310 ? 6.947 -8.951 -1.954 1.00 90.75 310 THR A CA 1
ATOM 2410 C C . THR A 1 310 ? 6.556 -7.761 -2.837 1.00 90.75 310 THR A C 1
ATOM 2412 O O . THR A 1 310 ? 5.617 -7.037 -2.504 1.00 90.75 310 THR A O 1
ATOM 2415 N N . ALA A 1 311 ? 7.226 -7.553 -3.977 1.00 93.25 311 ALA A N 1
ATOM 2416 C CA . ALA A 1 311 ? 6.910 -6.442 -4.880 1.00 93.25 311 ALA A CA 1
ATOM 2417 C C . ALA A 1 311 ? 5.500 -6.555 -5.491 1.00 93.25 311 ALA A C 1
ATOM 2419 O O . ALA A 1 311 ? 4.781 -5.558 -5.574 1.00 93.25 311 ALA A O 1
ATOM 2420 N N . GLU A 1 312 ? 5.085 -7.763 -5.881 1.00 92.06 312 GLU A N 1
ATOM 2421 C CA . GLU A 1 312 ? 3.724 -8.042 -6.342 1.00 92.06 312 GLU A CA 1
ATOM 2422 C C . GLU A 1 312 ? 2.685 -7.809 -5.246 1.00 92.06 312 GLU A C 1
ATOM 2424 O O . GLU A 1 312 ? 1.705 -7.098 -5.476 1.00 92.06 312 GLU A O 1
ATOM 2429 N N . LEU A 1 313 ? 2.903 -8.389 -4.063 1.00 88.12 313 LEU A N 1
ATOM 2430 C CA . LEU A 1 313 ? 1.979 -8.293 -2.941 1.00 88.12 313 LEU A CA 1
ATOM 2431 C C . LEU A 1 313 ? 1.708 -6.820 -2.612 1.00 88.12 313 LEU A C 1
ATOM 2433 O O . LEU A 1 313 ? 0.552 -6.397 -2.643 1.00 88.12 313 LEU A O 1
ATOM 2437 N N . ARG A 1 314 ? 2.758 -6.003 -2.456 1.00 87.75 314 ARG A N 1
ATOM 2438 C CA . ARG A 1 314 ? 2.614 -4.563 -2.178 1.00 87.75 314 ARG A CA 1
ATOM 2439 C C . ARG A 1 314 ? 1.964 -3.785 -3.326 1.00 87.75 314 ARG A C 1
ATOM 2441 O O . ARG A 1 314 ? 1.232 -2.834 -3.069 1.00 87.75 314 ARG A O 1
ATOM 2448 N N . LEU A 1 315 ? 2.180 -4.177 -4.586 1.00 91.25 315 LEU A N 1
ATOM 2449 C CA . LEU A 1 315 ? 1.490 -3.563 -5.728 1.00 91.25 315 LEU A CA 1
ATOM 2450 C C . LEU A 1 315 ? -0.014 -3.887 -5.723 1.00 91.25 315 LEU A C 1
ATOM 2452 O O . LEU A 1 315 ? -0.830 -3.007 -5.996 1.00 91.25 315 LEU A O 1
ATOM 2456 N N . SER A 1 316 ? -0.386 -5.125 -5.384 1.00 87.94 316 SER A N 1
ATOM 2457 C CA . SER A 1 316 ? -1.788 -5.550 -5.291 1.00 87.94 316 SER A CA 1
ATOM 2458 C C . SER A 1 316 ? -2.532 -4.870 -4.132 1.00 87.94 316 SER A C 1
ATOM 2460 O O . SER A 1 316 ? -3.680 -4.448 -4.293 1.00 87.94 316 SER A O 1
ATOM 2462 N N . GLU A 1 317 ? -1.853 -4.663 -2.997 1.00 85.56 317 GLU A N 1
ATOM 2463 C CA . GLU A 1 317 ? -2.394 -4.000 -1.804 1.00 85.56 317 GLU A CA 1
ATOM 2464 C C . GLU A 1 317 ? -2.825 -2.553 -2.054 1.00 85.56 317 GLU A C 1
ATOM 2466 O O . GLU A 1 317 ? -3.747 -2.083 -1.392 1.00 85.56 317 GLU A O 1
ATOM 2471 N N . LEU A 1 318 ? -2.227 -1.852 -3.027 1.00 87.31 318 LEU A N 1
ATOM 2472 C CA . LEU A 1 318 ? -2.591 -0.470 -3.372 1.00 87.31 318 LEU A CA 1
ATOM 2473 C C . LEU A 1 318 ? -3.972 -0.344 -4.046 1.00 87.31 318 LEU A C 1
ATOM 2475 O O . LEU A 1 318 ? -4.511 0.762 -4.097 1.00 87.31 318 LEU A O 1
ATOM 2479 N N . LYS A 1 319 ? -4.556 -1.445 -4.551 1.00 85.62 319 LYS A N 1
ATOM 2480 C CA . LYS A 1 319 ? -5.927 -1.517 -5.110 1.00 85.62 319 LYS A CA 1
ATOM 2481 C C . LYS A 1 319 ? -6.246 -0.486 -6.220 1.00 85.62 319 LYS A C 1
ATOM 2483 O O . LYS A 1 319 ? -7.399 -0.102 -6.401 1.00 85.62 319 LYS A O 1
ATOM 2488 N N . VAL A 1 320 ? -5.250 -0.064 -7.011 1.00 89.50 320 VAL A N 1
ATOM 2489 C CA . VAL A 1 320 ? -5.394 0.943 -8.095 1.00 89.50 320 VAL A CA 1
ATOM 2490 C C . VAL A 1 320 ? -4.977 0.426 -9.490 1.00 89.50 320 VAL A C 1
ATOM 2492 O O . VAL A 1 320 ? -4.153 1.052 -10.162 1.00 89.50 320 VAL A O 1
ATOM 2495 N N . PRO A 1 321 ? -5.559 -0.682 -9.997 1.00 89.56 321 PRO A N 1
ATOM 2496 C CA . PRO A 1 321 ? -5.082 -1.369 -11.207 1.00 89.56 321 PRO A CA 1
ATOM 2497 C C . PRO A 1 321 ? -5.025 -0.475 -12.455 1.00 89.56 321 PRO A C 1
ATOM 2499 O O . PRO A 1 321 ? -4.095 -0.575 -13.253 1.00 89.56 321 PRO A O 1
ATOM 2502 N N . HIS A 1 322 ? -5.966 0.462 -12.613 1.00 90.19 322 HIS A N 1
ATOM 2503 C CA . HIS A 1 322 ? -5.985 1.394 -13.747 1.00 90.19 322 HIS A CA 1
ATOM 2504 C C . HIS A 1 322 ? -4.855 2.439 -13.724 1.00 90.19 322 HIS A C 1
ATOM 2506 O O . HIS A 1 322 ? -4.569 3.039 -14.762 1.00 90.19 322 HIS A O 1
ATOM 2512 N N . PHE A 1 323 ? -4.190 2.640 -12.580 1.00 94.62 323 PHE A N 1
ATOM 2513 C CA . PHE A 1 323 ? -3.046 3.543 -12.429 1.00 94.62 323 PHE A CA 1
ATOM 2514 C C . PHE A 1 323 ? -1.690 2.815 -12.516 1.00 94.62 323 PHE A C 1
ATOM 2516 O O . PHE A 1 323 ? -0.653 3.472 -12.567 1.00 94.62 323 PHE A O 1
ATOM 2523 N N . ASN A 1 324 ? -1.662 1.482 -12.669 1.00 95.75 324 ASN A N 1
ATOM 2524 C CA . ASN A 1 324 ? -0.421 0.690 -12.775 1.00 95.75 324 ASN A CA 1
ATOM 2525 C C . ASN A 1 324 ? 0.471 1.076 -13.982 1.00 95.75 324 ASN A C 1
ATOM 2527 O O . ASN A 1 324 ? 1.650 0.732 -14.025 1.00 95.75 324 ASN A O 1
ATOM 2531 N N . HIS A 1 325 ? -0.033 1.867 -14.939 1.00 96.88 325 HIS A N 1
ATOM 2532 C CA . HIS A 1 325 ? 0.798 2.496 -15.978 1.00 96.88 325 HIS A CA 1
ATOM 2533 C C . HIS A 1 325 ? 1.813 3.517 -15.426 1.00 96.88 325 HIS A C 1
ATOM 2535 O O . HIS A 1 325 ? 2.759 3.889 -16.120 1.00 96.88 325 HIS A O 1
ATOM 2541 N N . GLU A 1 326 ? 1.605 4.033 -14.212 1.00 97.38 326 GLU A N 1
ATOM 2542 C CA . GLU A 1 326 ? 2.582 4.848 -13.489 1.00 97.38 326 GLU A CA 1
ATOM 2543 C C . GLU A 1 326 ? 3.722 3.982 -12.956 1.00 97.38 326 GLU A C 1
ATOM 2545 O O . GLU A 1 326 ? 4.876 4.343 -13.157 1.00 97.38 326 GLU A O 1
ATOM 2550 N N . PHE A 1 327 ? 3.426 2.805 -12.398 1.00 97.56 327 PHE A N 1
ATOM 2551 C CA . PHE A 1 327 ? 4.442 1.839 -11.974 1.00 97.56 327 PHE A CA 1
ATOM 2552 C C . PHE A 1 327 ? 5.365 1.432 -13.139 1.00 97.56 327 PHE A C 1
ATOM 2554 O O . PHE A 1 327 ? 6.585 1.482 -13.007 1.00 97.56 327 PHE A O 1
ATOM 2561 N N . VAL A 1 328 ? 4.803 1.130 -14.319 1.00 98.00 328 VAL A N 1
ATOM 2562 C CA . VAL A 1 328 ? 5.586 0.816 -15.536 1.00 98.00 328 VAL A CA 1
ATOM 2563 C C . VAL A 1 328 ? 6.432 2.005 -15.998 1.00 98.00 328 VAL A C 1
ATOM 2565 O O . VAL A 1 328 ? 7.614 1.844 -16.298 1.00 98.00 328 VAL A O 1
ATOM 2568 N N . TYR A 1 329 ? 5.843 3.204 -16.042 1.00 98.25 329 TYR A N 1
ATOM 2569 C CA . TYR A 1 329 ? 6.552 4.431 -16.415 1.00 98.25 329 TYR A CA 1
ATOM 2570 C C . TYR A 1 329 ? 7.749 4.690 -15.485 1.00 98.25 329 TYR A C 1
ATOM 2572 O O . TYR A 1 329 ? 8.864 4.916 -15.954 1.00 98.25 329 TYR A O 1
ATOM 2580 N N . GLN A 1 330 ? 7.542 4.582 -14.172 1.00 97.81 330 GLN A N 1
ATOM 2581 C CA . GLN A 1 330 ? 8.587 4.765 -13.168 1.00 97.81 330 GLN A CA 1
ATOM 2582 C C . GLN A 1 330 ? 9.651 3.670 -13.196 1.00 97.81 330 GLN A C 1
ATOM 2584 O O . GLN A 1 330 ? 10.823 3.982 -13.009 1.00 97.81 330 GLN A O 1
ATOM 2589 N N . ALA A 1 331 ? 9.278 2.413 -13.453 1.00 97.75 331 ALA A N 1
ATOM 2590 C CA . ALA A 1 331 ? 10.237 1.329 -13.644 1.00 97.75 331 ALA A CA 1
ATOM 2591 C C . ALA A 1 331 ? 11.160 1.623 -14.837 1.00 97.75 331 ALA A C 1
ATOM 2593 O O . ALA A 1 331 ? 12.369 1.437 -14.732 1.00 97.75 331 ALA A O 1
ATOM 2594 N N . GLY A 1 332 ? 10.607 2.163 -15.931 1.00 97.12 332 GLY A N 1
ATOM 2595 C CA . GLY A 1 332 ? 11.380 2.664 -17.067 1.00 97.12 332 GLY A CA 1
ATOM 2596 C C . GLY A 1 332 ? 12.333 3.798 -16.681 1.00 97.12 332 GLY A C 1
ATOM 2597 O O . GLY A 1 332 ? 13.534 3.686 -16.914 1.00 97.12 332 GLY A O 1
ATOM 2598 N N . ILE A 1 333 ? 11.832 4.862 -16.043 1.00 97.12 333 ILE A N 1
ATOM 2599 C CA . ILE A 1 333 ? 12.668 5.987 -15.580 1.00 97.12 333 ILE A CA 1
ATOM 2600 C C . ILE A 1 333 ? 13.802 5.494 -14.664 1.00 97.12 333 ILE A C 1
ATOM 2602 O O . ILE A 1 333 ? 14.965 5.789 -14.928 1.00 97.12 333 ILE A O 1
ATOM 2606 N N . LEU A 1 334 ? 13.496 4.662 -13.663 1.00 96.44 334 LEU A N 1
ATOM 2607 C CA . LEU A 1 334 ? 14.485 4.098 -12.741 1.00 96.44 334 LEU A CA 1
ATOM 2608 C C . LEU A 1 334 ? 15.520 3.221 -13.465 1.00 96.44 334 LEU A C 1
ATOM 2610 O O . LEU A 1 334 ? 16.710 3.300 -13.164 1.00 96.44 334 LEU A O 1
ATOM 2614 N N . ALA A 1 335 ? 15.098 2.409 -14.438 1.00 95.81 335 ALA A N 1
ATOM 2615 C CA . ALA A 1 335 ? 16.000 1.593 -15.247 1.00 95.81 335 ALA A CA 1
ATOM 2616 C C . ALA A 1 335 ? 17.003 2.454 -16.039 1.00 95.81 335 ALA A C 1
ATOM 2618 O O . ALA A 1 335 ? 18.178 2.092 -16.136 1.00 95.81 335 ALA A O 1
ATOM 2619 N N . LEU A 1 336 ? 16.556 3.597 -16.572 1.00 94.69 336 LEU A N 1
ATOM 2620 C CA . LEU A 1 336 ? 17.394 4.559 -17.292 1.00 94.69 336 LEU A CA 1
ATOM 2621 C C . LEU A 1 336 ? 18.339 5.316 -16.338 1.00 94.69 336 LEU A C 1
ATOM 2623 O O . LEU A 1 336 ? 19.540 5.366 -16.598 1.00 94.69 336 LEU A O 1
ATOM 2627 N N . GLU A 1 337 ? 17.822 5.849 -15.227 1.00 93.00 337 GLU A N 1
ATOM 2628 C CA . GLU A 1 337 ? 18.582 6.615 -14.223 1.00 93.00 337 GLU A CA 1
ATOM 2629 C C . GLU A 1 337 ? 19.703 5.804 -13.559 1.00 93.00 337 GLU A C 1
ATOM 2631 O O . GLU A 1 337 ? 20.789 6.330 -13.319 1.00 93.00 337 GLU A O 1
ATOM 2636 N N . GLN A 1 338 ? 19.470 4.520 -13.268 1.00 91.38 338 GLN A N 1
ATOM 2637 C CA . GLN A 1 338 ? 20.464 3.669 -12.602 1.00 91.38 338 GLN A CA 1
ATOM 2638 C C . GLN A 1 338 ? 21.659 3.317 -13.500 1.00 91.38 338 GLN A C 1
ATOM 2640 O O . GLN A 1 338 ? 22.700 2.910 -12.985 1.00 91.38 338 GLN A O 1
ATOM 2645 N N . MET A 1 339 ? 21.525 3.456 -14.828 1.00 89.75 339 MET A N 1
ATOM 2646 C CA . MET A 1 339 ? 22.573 3.161 -15.817 1.00 89.75 339 MET A CA 1
ATOM 2647 C C . MET A 1 339 ? 23.292 1.821 -15.556 1.00 89.75 339 MET A C 1
ATOM 2649 O O . MET A 1 339 ? 24.515 1.727 -15.650 1.00 89.75 339 MET A O 1
ATOM 2653 N N . HIS A 1 340 ? 22.550 0.772 -15.193 1.00 93.19 340 HIS A N 1
ATOM 2654 C CA . HIS A 1 340 ? 23.126 -0.510 -14.786 1.00 93.19 340 HIS A CA 1
ATOM 2655 C C . HIS A 1 340 ? 22.385 -1.677 -15.436 1.00 93.19 340 HIS A C 1
ATOM 2657 O O . HIS A 1 340 ? 21.180 -1.856 -15.257 1.00 93.19 340 HIS A O 1
ATOM 2663 N N . ASP A 1 341 ? 23.127 -2.516 -16.160 1.00 91.50 341 ASP A N 1
ATOM 2664 C CA . ASP A 1 341 ? 22.554 -3.568 -16.998 1.00 91.50 341 ASP A CA 1
ATOM 2665 C C . ASP A 1 341 ? 21.759 -4.615 -16.194 1.00 91.50 341 ASP A C 1
ATOM 2667 O O . ASP A 1 341 ? 20.653 -4.986 -16.591 1.00 91.50 341 ASP A O 1
ATOM 2671 N N . ASN A 1 342 ? 22.269 -5.035 -15.029 1.00 92.31 342 ASN A N 1
ATOM 2672 C CA . ASN A 1 342 ? 21.576 -5.956 -14.121 1.00 92.31 342 ASN A CA 1
ATOM 2673 C C . ASN A 1 342 ? 20.260 -5.366 -13.593 1.00 92.31 342 ASN A C 1
ATOM 2675 O O . ASN A 1 342 ? 19.249 -6.058 -13.593 1.00 92.31 342 ASN A O 1
ATOM 2679 N N . VAL A 1 343 ? 20.231 -4.079 -13.224 1.00 94.38 343 VAL A N 1
ATOM 2680 C CA . VAL A 1 343 ? 19.006 -3.405 -12.752 1.00 94.38 343 VAL A CA 1
ATOM 2681 C C . VAL A 1 343 ? 17.957 -3.341 -13.868 1.00 94.38 343 VAL A C 1
ATOM 2683 O O . VAL A 1 343 ? 16.797 -3.683 -13.646 1.00 94.38 343 VAL A O 1
ATOM 2686 N N . MET A 1 344 ? 18.379 -3.020 -15.099 1.00 95.62 344 MET A N 1
ATOM 2687 C CA . MET A 1 344 ? 17.530 -3.128 -16.294 1.00 95.62 344 MET A CA 1
ATOM 2688 C C . MET A 1 344 ? 17.097 -4.575 -16.605 1.00 95.62 344 MET A C 1
ATOM 2690 O O . MET A 1 344 ? 16.104 -4.788 -17.292 1.00 95.62 344 MET A O 1
ATOM 2694 N N . GLY A 1 345 ? 17.844 -5.587 -16.158 1.00 95.19 345 GLY A N 1
ATOM 2695 C CA . GLY A 1 345 ? 17.435 -6.989 -16.243 1.00 95.19 345 GLY A CA 1
ATOM 2696 C C . GLY A 1 345 ? 16.322 -7.298 -15.245 1.00 95.19 345 GLY A C 1
ATOM 2697 O O . GLY A 1 345 ? 15.232 -7.706 -15.642 1.00 95.19 345 GLY A O 1
ATOM 2698 N N . ASN A 1 346 ? 16.581 -7.033 -13.965 1.00 95.56 346 ASN A N 1
ATOM 2699 C CA . ASN A 1 346 ? 15.684 -7.350 -12.857 1.00 95.56 346 ASN A CA 1
ATOM 2700 C C . ASN A 1 346 ? 14.330 -6.642 -13.011 1.00 95.56 346 ASN A C 1
ATOM 2702 O O . ASN A 1 346 ? 13.287 -7.292 -12.950 1.00 95.56 346 ASN A O 1
ATOM 2706 N N . LEU A 1 347 ? 14.320 -5.337 -13.311 1.00 97.38 347 LEU A N 1
ATOM 2707 C CA . LEU A 1 347 ? 13.075 -4.588 -13.521 1.00 97.38 347 LEU A CA 1
ATOM 2708 C C . LEU A 1 347 ? 12.253 -5.142 -14.701 1.00 97.38 347 LEU A C 1
ATOM 2710 O O . LEU A 1 347 ? 11.029 -5.208 -14.610 1.00 97.38 347 LEU A O 1
ATOM 2714 N N . ALA A 1 348 ? 12.897 -5.603 -15.779 1.00 96.81 348 ALA A N 1
ATOM 2715 C CA . ALA A 1 348 ? 12.194 -6.229 -16.901 1.00 96.81 348 ALA A CA 1
ATOM 2716 C C . ALA A 1 348 ? 11.621 -7.609 -16.522 1.00 96.81 348 ALA A C 1
ATOM 2718 O O . ALA A 1 348 ? 10.525 -7.954 -16.960 1.00 96.81 348 ALA A O 1
ATOM 2719 N N . THR A 1 349 ? 12.317 -8.383 -15.678 1.00 96.00 349 THR A N 1
ATOM 2720 C CA . THR A 1 349 ? 11.783 -9.653 -15.153 1.00 96.00 349 THR A CA 1
ATOM 2721 C C . THR A 1 349 ? 10.644 -9.455 -14.154 1.00 96.00 349 THR A C 1
ATOM 2723 O O . THR A 1 349 ? 9.697 -10.234 -14.182 1.00 96.00 349 THR A O 1
ATOM 2726 N N . LEU A 1 350 ? 10.673 -8.394 -13.337 1.00 97.19 350 LEU A N 1
ATOM 2727 C CA . LEU A 1 350 ? 9.559 -8.032 -12.458 1.00 97.19 350 LEU A CA 1
ATOM 2728 C C . LEU A 1 350 ? 8.308 -7.6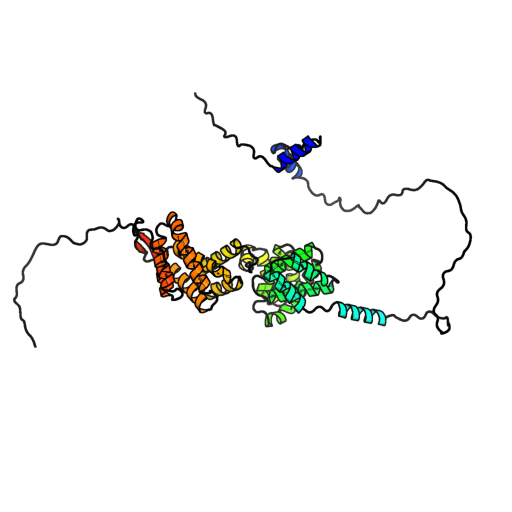92 -13.272 1.00 97.19 350 LEU A C 1
ATOM 2730 O O . LEU A 1 350 ? 7.252 -8.268 -13.034 1.00 97.19 350 LEU A O 1
ATOM 2734 N N . LEU A 1 351 ? 8.417 -6.790 -14.254 1.00 97.62 351 LEU A N 1
ATOM 2735 C CA . LEU A 1 351 ? 7.268 -6.409 -15.082 1.00 97.62 351 LEU A CA 1
ATOM 2736 C C . LEU A 1 351 ? 6.706 -7.599 -15.874 1.00 97.62 351 LEU A C 1
ATOM 2738 O O . LEU A 1 351 ? 5.488 -7.711 -16.006 1.00 97.62 351 LEU A O 1
ATOM 2742 N N . LYS A 1 352 ? 7.567 -8.527 -16.319 1.00 96.81 352 LYS A N 1
ATOM 2743 C CA . LYS A 1 352 ? 7.136 -9.803 -16.904 1.00 96.81 352 LYS A CA 1
ATOM 2744 C C . LYS A 1 352 ? 6.355 -10.663 -15.903 1.00 96.81 352 LYS A C 1
ATOM 2746 O O . LYS A 1 352 ? 5.246 -11.072 -16.220 1.00 96.81 352 LYS A O 1
ATOM 2751 N N . ALA A 1 353 ? 6.876 -10.874 -14.693 1.00 96.00 353 ALA A N 1
ATOM 2752 C CA . ALA A 1 353 ? 6.202 -11.667 -13.661 1.00 96.00 353 ALA A CA 1
ATOM 2753 C C . ALA A 1 353 ? 4.835 -11.078 -13.254 1.00 96.00 353 ALA A C 1
ATOM 2755 O O . ALA A 1 353 ? 3.868 -11.817 -13.089 1.00 96.00 353 ALA A O 1
ATOM 2756 N N . LEU A 1 354 ? 4.732 -9.748 -13.149 1.00 96.25 354 LEU A N 1
ATOM 2757 C CA . LEU A 1 354 ? 3.474 -9.050 -12.850 1.00 96.25 354 LEU A CA 1
ATOM 2758 C C . LEU A 1 354 ? 2.459 -9.129 -14.003 1.00 96.25 354 LEU A C 1
ATOM 2760 O O . LEU A 1 354 ? 1.256 -9.168 -13.751 1.00 96.25 354 LEU A O 1
ATOM 2764 N N . SER A 1 355 ? 2.934 -9.153 -15.251 1.00 96.06 355 SER A N 1
ATOM 2765 C CA . SER A 1 355 ? 2.107 -9.369 -16.446 1.00 96.06 355 SER A CA 1
ATOM 2766 C C . SER A 1 355 ? 1.589 -10.810 -16.505 1.00 96.06 355 SER A C 1
ATOM 2768 O O . SER A 1 355 ? 0.386 -11.018 -16.638 1.00 96.06 355 SER A O 1
ATOM 2770 N N . ASP A 1 356 ? 2.459 -11.804 -16.290 1.00 95.25 356 ASP A N 1
ATOM 2771 C CA . ASP A 1 356 ? 2.099 -13.231 -16.323 1.00 95.25 356 ASP A CA 1
ATOM 2772 C C . ASP A 1 356 ? 1.082 -13.625 -15.240 1.00 95.25 356 ASP A C 1
ATOM 2774 O O . ASP A 1 356 ? 0.267 -14.524 -15.451 1.00 95.25 356 ASP A O 1
ATOM 2778 N N . LYS A 1 357 ? 1.098 -12.941 -14.089 1.00 92.88 357 LYS A N 1
ATOM 2779 C CA . LYS A 1 357 ? 0.125 -13.130 -12.999 1.00 92.88 357 LYS A CA 1
ATOM 2780 C C . LYS A 1 357 ? -1.154 -12.290 -13.152 1.00 92.88 357 LYS A C 1
ATOM 2782 O O . LYS A 1 357 ? -2.075 -12.433 -12.356 1.00 92.88 357 LYS A O 1
ATOM 2787 N N . GLY A 1 358 ? -1.238 -11.417 -14.161 1.00 91.56 358 GLY A N 1
ATOM 2788 C CA . GLY A 1 358 ? -2.397 -10.549 -14.416 1.00 91.56 358 GLY A CA 1
ATOM 2789 C C . GLY A 1 358 ? -2.498 -9.300 -13.526 1.00 91.56 358 GLY A C 1
ATOM 2790 O O . GLY A 1 358 ? -3.359 -8.453 -13.763 1.00 91.56 358 GLY A O 1
ATOM 2791 N N . THR A 1 359 ? -1.599 -9.133 -12.551 1.00 92.44 359 THR A N 1
ATOM 2792 C CA . THR A 1 359 ? -1.483 -7.941 -11.686 1.00 92.44 359 THR A CA 1
ATOM 2793 C C . THR A 1 359 ? -1.178 -6.669 -12.495 1.00 92.44 359 THR A C 1
ATOM 2795 O O . THR A 1 359 ? -1.539 -5.554 -12.100 1.00 92.44 359 THR A O 1
ATOM 2798 N N . LEU A 1 360 ? -0.545 -6.820 -13.663 1.00 94.94 360 LEU A N 1
ATOM 2799 C CA . LEU A 1 360 ? -0.256 -5.743 -14.602 1.00 94.94 360 LEU A CA 1
ATOM 2800 C C . LEU A 1 360 ? -0.904 -5.998 -15.974 1.00 94.94 360 LEU A C 1
ATOM 2802 O O . LEU A 1 360 ? -0.466 -6.853 -16.735 1.00 94.94 360 LEU A O 1
ATOM 2806 N N . LEU A 1 361 ? -1.923 -5.198 -16.297 1.00 94.50 361 LEU A N 1
ATOM 2807 C CA . LEU A 1 361 ? -2.665 -5.250 -17.561 1.00 94.50 361 LEU A CA 1
ATOM 2808 C C . LEU A 1 361 ? -1.826 -4.762 -18.757 1.00 94.50 361 LEU A C 1
ATOM 2810 O O . LEU A 1 361 ? -1.163 -3.726 -18.664 1.00 94.50 361 LEU A O 1
ATOM 2814 N N . ASP A 1 362 ? -1.973 -5.403 -19.919 1.00 94.81 362 ASP A N 1
ATOM 2815 C CA . ASP A 1 362 ? -1.310 -5.015 -21.180 1.00 94.81 362 ASP A CA 1
ATOM 2816 C C . ASP A 1 362 ? -1.530 -3.541 -21.554 1.00 94.81 362 ASP A C 1
ATOM 2818 O O . ASP A 1 362 ? -0.610 -2.843 -21.984 1.00 94.81 362 ASP A O 1
ATOM 2822 N N . SER A 1 363 ? -2.738 -3.019 -21.323 1.00 95.62 363 SER A N 1
ATOM 2823 C CA . SER A 1 363 ? -3.066 -1.608 -21.561 1.00 95.62 363 SER A CA 1
ATOM 2824 C C . SER A 1 363 ? -2.267 -0.651 -20.665 1.00 95.62 363 SER A C 1
ATOM 2826 O O . SER A 1 363 ? -1.920 0.453 -21.094 1.00 95.62 363 SER A O 1
ATOM 2828 N N . CYS A 1 364 ? -1.919 -1.071 -19.444 1.00 96.25 364 CYS A N 1
ATOM 2829 C CA . CYS A 1 364 ? -1.039 -0.325 -18.550 1.00 96.25 364 CYS A CA 1
ATOM 2830 C C . CYS A 1 364 ? 0.429 -0.417 -18.979 1.00 96.25 364 CYS A C 1
ATOM 2832 O O . CYS A 1 364 ? 1.143 0.580 -18.859 1.00 96.25 364 CYS A O 1
ATOM 2834 N N . ILE A 1 365 ? 0.862 -1.561 -19.522 1.00 97.19 365 ILE A N 1
ATOM 2835 C CA . ILE A 1 365 ? 2.206 -1.746 -20.090 1.00 97.19 365 ILE A CA 1
ATOM 2836 C C . ILE A 1 365 ? 2.398 -0.794 -21.272 1.00 97.19 365 ILE A C 1
ATOM 2838 O O . ILE A 1 365 ? 3.279 0.065 -21.223 1.00 97.19 365 ILE A O 1
ATOM 2842 N N . VAL A 1 366 ? 1.520 -0.869 -22.281 1.00 97.44 366 VAL A N 1
ATOM 2843 C CA . VAL A 1 366 ? 1.542 0.012 -23.462 1.00 97.44 366 VAL A CA 1
ATOM 2844 C C . VAL A 1 366 ? 1.567 1.480 -23.030 1.00 97.44 366 VAL A C 1
ATOM 2846 O O . VAL A 1 366 ? 2.508 2.201 -23.356 1.00 97.44 366 VAL A O 1
ATOM 2849 N N . LYS A 1 367 ? 0.603 1.910 -22.203 1.00 97.75 367 LYS A N 1
ATOM 2850 C CA . LYS A 1 367 ? 0.507 3.301 -21.727 1.00 97.75 367 LYS A CA 1
ATOM 2851 C C . LYS A 1 367 ? 1.741 3.750 -20.930 1.00 97.75 367 LYS A C 1
ATOM 2853 O O . LYS A 1 367 ? 2.120 4.917 -21.019 1.00 97.75 367 LYS A O 1
ATOM 2858 N N . GLY A 1 368 ? 2.374 2.860 -20.165 1.00 97.81 368 GLY A N 1
ATOM 2859 C CA . GLY A 1 368 ? 3.607 3.149 -19.428 1.00 97.81 368 GLY A CA 1
ATOM 2860 C C . GLY A 1 368 ? 4.800 3.422 -20.349 1.00 97.81 368 GLY A C 1
ATOM 2861 O O . GLY A 1 368 ? 5.482 4.434 -20.179 1.00 97.81 368 GLY A O 1
ATOM 2862 N N . PHE A 1 369 ? 5.004 2.581 -21.367 1.00 98.12 369 PHE A N 1
ATOM 2863 C CA . PHE A 1 369 ? 6.057 2.773 -22.372 1.00 98.12 369 PHE A CA 1
ATOM 2864 C C . PHE A 1 369 ? 5.800 3.996 -23.262 1.00 98.12 369 PHE A C 1
ATOM 2866 O O . PHE A 1 369 ? 6.712 4.799 -23.448 1.00 98.12 369 PHE A O 1
ATOM 2873 N N . THR A 1 370 ? 4.567 4.224 -23.731 1.00 97.56 370 THR A N 1
ATOM 2874 C CA . THR A 1 370 ? 4.231 5.429 -24.517 1.00 97.56 370 THR A CA 1
ATOM 2875 C C . THR A 1 370 ? 4.534 6.716 -23.740 1.00 97.56 370 THR A C 1
ATOM 2877 O O . THR A 1 370 ? 5.060 7.674 -24.307 1.00 97.56 370 THR A O 1
ATOM 2880 N N . ARG A 1 371 ? 4.265 6.740 -22.424 1.00 97.62 371 ARG A N 1
ATOM 2881 C CA . ARG A 1 371 ? 4.628 7.871 -21.550 1.00 97.62 371 ARG A CA 1
ATOM 2882 C C . ARG A 1 371 ? 6.137 8.036 -21.399 1.00 97.62 371 ARG A C 1
ATOM 2884 O O . ARG A 1 371 ? 6.611 9.165 -21.444 1.00 97.62 371 ARG A O 1
ATOM 2891 N N . LEU A 1 372 ? 6.886 6.940 -21.253 1.00 97.31 372 LEU A N 1
ATOM 2892 C CA . LEU A 1 372 ? 8.350 6.985 -21.204 1.00 97.31 372 LEU A CA 1
ATOM 2893 C C . LEU A 1 372 ? 8.909 7.605 -22.492 1.00 97.31 372 LEU A C 1
ATOM 2895 O O . LEU A 1 372 ? 9.695 8.545 -22.421 1.00 97.31 372 LEU A O 1
ATOM 2899 N N . TYR A 1 373 ? 8.451 7.133 -23.657 1.00 96.50 373 TYR A N 1
ATOM 2900 C CA . TYR A 1 373 ? 8.885 7.617 -24.971 1.00 96.50 373 TYR A CA 1
ATOM 2901 C C . TYR A 1 373 ? 8.622 9.112 -25.175 1.00 96.50 373 TYR A C 1
ATOM 2903 O O . TYR A 1 373 ? 9.489 9.812 -25.697 1.00 96.50 373 TYR A O 1
ATOM 2911 N N . ALA A 1 374 ? 7.467 9.612 -24.722 1.00 96.12 374 ALA A N 1
ATOM 2912 C CA . ALA A 1 374 ? 7.116 11.029 -24.811 1.00 96.12 374 ALA A CA 1
ATOM 2913 C C . ALA A 1 374 ? 8.076 11.943 -24.022 1.00 96.12 374 ALA A C 1
ATOM 2915 O O . ALA A 1 374 ? 8.336 13.061 -24.454 1.00 96.12 374 ALA A O 1
ATOM 2916 N N . VAL A 1 375 ? 8.629 11.461 -22.902 1.00 95.19 375 VAL A N 1
ATOM 2917 C CA . VAL A 1 375 ? 9.509 12.236 -22.003 1.00 95.19 375 VAL A CA 1
ATOM 2918 C C . VAL A 1 375 ? 11.001 12.088 -22.359 1.00 95.19 375 VAL A C 1
ATOM 2920 O O . VAL A 1 375 ? 11.825 12.853 -21.867 1.00 95.19 375 VAL A O 1
ATOM 2923 N N . LEU A 1 376 ? 11.391 11.171 -23.260 1.00 93.19 376 LEU A N 1
ATOM 2924 C CA . LEU A 1 376 ? 12.810 10.944 -23.608 1.00 93.19 376 LEU A CA 1
ATOM 2925 C C . LEU A 1 376 ? 13.545 12.191 -24.125 1.00 93.19 376 LEU A C 1
ATOM 2927 O O . LEU A 1 376 ? 14.754 12.302 -23.928 1.00 93.19 376 LEU A O 1
ATOM 2931 N N . ALA A 1 377 ? 12.843 13.111 -24.793 1.00 90.94 377 ALA A N 1
ATOM 2932 C CA . ALA A 1 377 ? 13.435 14.351 -25.294 1.00 90.94 377 ALA A CA 1
ATOM 2933 C C . ALA A 1 377 ? 13.818 15.319 -24.161 1.00 90.94 377 ALA A C 1
ATOM 2935 O O . ALA A 1 377 ? 14.885 15.927 -24.228 1.00 90.94 377 ALA A O 1
ATOM 2936 N N . ASP A 1 378 ? 12.992 15.402 -23.116 1.00 92.12 378 ASP A N 1
ATOM 2937 C CA . ASP A 1 378 ? 13.268 16.208 -21.925 1.00 92.12 378 ASP A CA 1
ATOM 2938 C C . ASP A 1 378 ? 14.317 15.513 -21.047 1.00 92.12 378 ASP A C 1
ATOM 2940 O O . ASP A 1 378 ? 15.306 16.127 -20.654 1.00 92.12 378 ASP A O 1
ATOM 2944 N N . LEU A 1 379 ? 14.183 14.196 -20.844 1.00 91.19 379 LEU A N 1
ATOM 2945 C CA . LEU A 1 379 ? 15.147 13.384 -20.093 1.00 91.19 379 LEU A CA 1
ATOM 2946 C C . LEU A 1 379 ? 16.558 13.430 -20.706 1.00 91.19 379 LEU A C 1
ATOM 2948 O O . LEU A 1 379 ? 17.541 13.320 -19.982 1.00 91.19 379 LEU A O 1
ATOM 2952 N N . TYR A 1 380 ? 16.686 13.625 -22.023 1.00 89.69 380 TYR A N 1
ATOM 2953 C CA . TYR A 1 380 ? 17.982 13.787 -22.691 1.00 89.69 380 TYR A CA 1
ATOM 2954 C C . TYR A 1 380 ? 18.758 15.042 -22.242 1.00 89.69 380 TYR A C 1
ATOM 2956 O O . TYR A 1 380 ? 19.984 15.064 -22.367 1.00 89.69 380 TYR A O 1
ATOM 2964 N N . LEU A 1 381 ? 18.078 16.069 -21.713 1.00 89.81 381 LEU A N 1
ATOM 2965 C CA . LEU A 1 381 ? 18.721 17.285 -21.201 1.00 89.81 381 LEU A CA 1
ATOM 2966 C C . LEU A 1 381 ? 19.565 16.993 -19.950 1.00 89.81 381 LEU A C 1
ATOM 2968 O O . LEU A 1 381 ? 20.684 17.496 -19.843 1.00 89.81 381 LEU A O 1
ATOM 2972 N N . ASP A 1 382 ? 19.055 16.137 -19.059 1.00 90.12 382 ASP A N 1
ATOM 2973 C CA . ASP A 1 382 ? 19.713 15.743 -17.805 1.00 90.12 382 ASP A CA 1
ATOM 2974 C C . ASP A 1 382 ? 20.527 14.443 -17.939 1.00 90.12 382 ASP A C 1
ATOM 2976 O O . ASP A 1 382 ? 21.575 14.284 -17.310 1.00 90.12 382 ASP A O 1
ATOM 2980 N N . LEU A 1 383 ? 20.072 13.516 -18.791 1.00 87.69 383 LEU A N 1
ATOM 2981 C CA . LEU A 1 383 ? 20.683 12.215 -19.066 1.00 87.69 383 LEU A CA 1
ATOM 2982 C C . LEU A 1 383 ? 21.037 12.099 -20.563 1.00 87.69 383 LEU A C 1
ATOM 2984 O O . LEU A 1 383 ? 20.266 11.540 -21.348 1.00 87.69 383 LEU A O 1
ATOM 2988 N N . PRO A 1 384 ? 22.241 12.533 -20.990 1.00 84.25 384 PRO A N 1
ATOM 2989 C CA . PRO A 1 384 ? 22.627 12.636 -22.405 1.00 84.25 384 PRO A CA 1
ATOM 2990 C C . PRO A 1 384 ? 22.774 11.319 -23.196 1.00 84.25 384 PRO A C 1
ATOM 2992 O O . PRO A 1 384 ? 23.368 11.312 -24.277 1.00 84.25 384 PRO A O 1
ATOM 2995 N N . ALA A 1 385 ? 22.288 10.202 -22.652 1.00 86.12 385 ALA A N 1
ATOM 2996 C CA . ALA A 1 385 ? 22.178 8.899 -23.304 1.00 86.12 385 ALA A CA 1
ATOM 2997 C C . ALA A 1 385 ? 20.780 8.266 -23.148 1.00 86.12 385 ALA A C 1
ATOM 2999 O O . ALA A 1 385 ? 20.621 7.079 -23.429 1.00 86.12 385 ALA A O 1
ATOM 3000 N N . ALA A 1 386 ? 19.767 9.047 -22.744 1.00 90.62 386 ALA A N 1
ATOM 3001 C CA . ALA A 1 386 ? 18.391 8.593 -22.534 1.00 90.62 386 ALA A CA 1
ATOM 3002 C C . ALA A 1 386 ? 17.859 7.725 -23.691 1.00 90.62 386 ALA A C 1
ATOM 3004 O O . ALA A 1 386 ? 17.337 6.644 -23.444 1.00 90.62 386 ALA A O 1
ATOM 3005 N N . PHE A 1 387 ? 18.072 8.129 -24.951 1.00 91.19 387 PHE A N 1
ATOM 3006 C CA . PHE A 1 387 ? 17.653 7.353 -26.129 1.00 91.19 387 PHE A CA 1
ATOM 3007 C C . PHE A 1 387 ? 18.353 5.988 -26.256 1.00 91.19 387 PHE A C 1
ATOM 3009 O O . PHE A 1 387 ? 17.698 4.989 -26.546 1.00 91.19 387 PHE A O 1
ATOM 3016 N N . ALA A 1 388 ? 19.665 5.911 -26.014 1.00 90.00 388 ALA A N 1
ATOM 3017 C CA . ALA A 1 388 ? 20.410 4.651 -26.100 1.00 90.00 388 ALA A CA 1
ATOM 3018 C C . ALA A 1 388 ? 20.040 3.695 -24.950 1.00 90.00 388 ALA A C 1
ATOM 3020 O O . ALA A 1 388 ? 19.874 2.492 -25.155 1.00 90.00 388 ALA A O 1
ATOM 3021 N N . LEU A 1 389 ? 19.852 4.241 -23.743 1.00 92.38 389 LEU A N 1
ATOM 3022 C CA . LEU A 1 389 ? 19.402 3.494 -22.567 1.00 92.38 389 LEU A CA 1
ATOM 3023 C C . LEU A 1 389 ? 17.953 3.005 -22.739 1.00 92.38 389 LEU A C 1
ATOM 3025 O O . LEU A 1 389 ? 17.662 1.857 -22.410 1.00 92.38 389 LEU A O 1
ATOM 3029 N N . ALA A 1 390 ? 17.073 3.820 -23.332 1.00 93.81 390 ALA A N 1
ATOM 3030 C CA . ALA A 1 390 ? 15.709 3.431 -23.691 1.00 93.81 390 ALA A CA 1
ATOM 3031 C C . ALA A 1 390 ? 15.685 2.267 -24.691 1.00 93.81 390 ALA A C 1
ATOM 3033 O O . ALA A 1 390 ? 14.993 1.282 -24.450 1.00 93.81 390 ALA A O 1
ATOM 3034 N N . GLN A 1 391 ? 16.487 2.319 -25.760 1.00 93.00 391 GLN A N 1
ATOM 3035 C CA . GLN A 1 391 ? 16.602 1.209 -26.717 1.00 93.00 391 GLN A CA 1
ATOM 3036 C C . GLN A 1 391 ? 17.084 -0.088 -26.050 1.00 93.00 391 GLN A C 1
ATOM 3038 O O . GLN A 1 391 ? 16.550 -1.164 -26.329 1.00 93.00 391 GLN A O 1
ATOM 3043 N N . LEU A 1 392 ? 18.073 -0.007 -25.152 1.00 93.19 392 LEU A N 1
ATOM 3044 C CA . LEU A 1 392 ? 18.567 -1.169 -24.407 1.00 93.19 392 LEU A CA 1
ATOM 3045 C C . LEU A 1 392 ? 17.489 -1.749 -23.475 1.00 93.19 392 LEU A C 1
ATOM 3047 O O . LEU A 1 392 ? 17.280 -2.965 -23.456 1.00 93.19 392 LEU A O 1
ATOM 3051 N N . TRP A 1 393 ? 16.774 -0.887 -22.751 1.00 95.62 393 TRP A N 1
ATOM 3052 C CA . TRP A 1 393 ? 15.652 -1.257 -21.887 1.00 95.62 393 TRP A CA 1
ATOM 3053 C C . TRP A 1 393 ? 14.500 -1.910 -22.669 1.00 95.62 393 TRP A C 1
ATOM 3055 O O . TRP A 1 393 ? 14.012 -2.975 -22.284 1.00 95.62 393 TRP A O 1
ATOM 3065 N N . VAL A 1 394 ? 14.114 -1.340 -23.814 1.00 96.06 394 VAL A N 1
ATOM 3066 C CA . VAL A 1 394 ? 13.100 -1.903 -24.721 1.00 96.06 394 VAL A CA 1
ATOM 3067 C C . VAL A 1 394 ? 13.552 -3.259 -25.263 1.00 96.06 394 VAL A C 1
ATOM 3069 O O . VAL A 1 394 ? 12.788 -4.219 -25.217 1.00 96.06 394 VAL A O 1
ATOM 3072 N N . LYS A 1 395 ? 14.817 -3.405 -25.679 1.00 94.94 395 LYS A N 1
ATOM 3073 C CA . LYS A 1 395 ? 15.373 -4.689 -26.137 1.00 94.94 395 LYS A CA 1
ATOM 3074 C C . LYS A 1 395 ? 15.348 -5.767 -25.045 1.00 94.94 395 LYS A C 1
ATOM 3076 O O . LYS A 1 395 ? 15.040 -6.923 -25.341 1.00 94.94 395 LYS A O 1
ATOM 3081 N N . L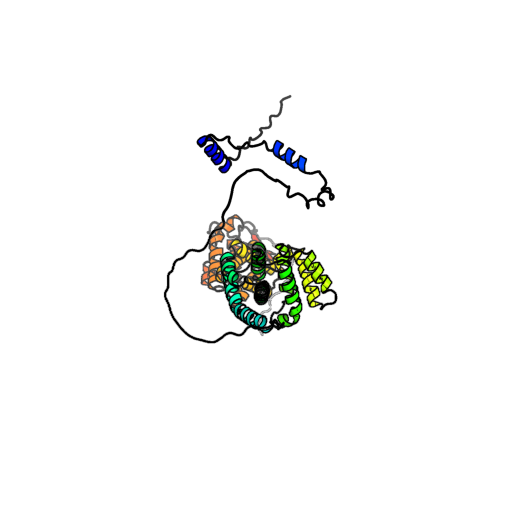YS A 1 396 ? 15.648 -5.414 -23.789 1.00 95.62 396 LYS A N 1
ATOM 3082 C CA . LYS A 1 396 ? 15.518 -6.323 -22.632 1.00 95.62 396 LYS A CA 1
ATOM 3083 C C . LYS A 1 396 ? 14.061 -6.702 -22.371 1.00 95.62 396 LYS A C 1
ATOM 3085 O O . LYS A 1 396 ? 13.775 -7.875 -22.156 1.00 95.62 396 LYS A O 1
ATOM 3090 N N . SER A 1 397 ? 13.153 -5.736 -22.462 1.00 96.44 397 SER A N 1
ATOM 3091 C CA . SER A 1 397 ? 11.717 -5.930 -22.244 1.00 96.44 397 SER A CA 1
ATOM 3092 C C . SER A 1 397 ? 11.076 -6.820 -23.315 1.00 96.44 397 SER A C 1
ATOM 3094 O O . SER A 1 397 ? 10.317 -7.733 -22.994 1.00 96.44 397 SER A O 1
ATOM 3096 N N . LEU A 1 398 ? 11.468 -6.641 -24.581 1.00 96.12 398 LEU A N 1
ATOM 3097 C CA . LEU A 1 398 ? 11.086 -7.510 -25.696 1.00 96.12 398 LEU A CA 1
ATOM 3098 C C . LEU A 1 398 ? 11.632 -8.928 -25.491 1.00 96.12 398 LEU A C 1
ATOM 3100 O O . LEU A 1 398 ? 10.886 -9.894 -25.621 1.00 96.12 398 LEU A O 1
ATOM 3104 N N . LYS A 1 399 ? 12.904 -9.070 -25.084 1.00 96.19 399 LYS A N 1
ATOM 3105 C CA . LYS A 1 399 ? 13.500 -10.378 -24.754 1.00 96.19 399 LYS A CA 1
ATOM 3106 C C . LYS A 1 399 ? 12.789 -11.077 -23.583 1.00 96.19 399 LYS A C 1
ATOM 3108 O O . LYS A 1 399 ? 12.730 -12.302 -23.574 1.00 96.19 399 LYS A O 1
ATOM 3113 N N . ALA A 1 400 ? 12.267 -10.323 -22.615 1.00 94.75 400 ALA A N 1
ATOM 3114 C CA . ALA A 1 400 ? 11.468 -10.856 -21.511 1.00 94.75 400 ALA A CA 1
ATOM 3115 C C . ALA A 1 400 ? 10.039 -11.260 -21.934 1.00 94.75 400 ALA A C 1
ATOM 3117 O O . ALA A 1 400 ? 9.410 -12.058 -21.247 1.00 94.75 400 ALA A O 1
ATOM 3118 N N . GLY A 1 401 ? 9.533 -10.763 -23.069 1.00 94.12 401 GLY A N 1
ATOM 3119 C CA . GLY A 1 401 ? 8.270 -11.217 -23.656 1.00 94.12 401 GLY A CA 1
ATOM 3120 C C . GLY A 1 401 ? 7.010 -10.680 -22.970 1.00 94.12 401 GLY A C 1
ATOM 3121 O O . GLY A 1 401 ? 6.054 -11.434 -22.790 1.00 94.12 401 GLY A O 1
ATOM 3122 N N . TYR A 1 402 ? 7.011 -9.403 -22.568 1.00 95.38 402 TYR A N 1
ATOM 3123 C CA . TYR A 1 402 ? 5.813 -8.687 -22.080 1.00 95.38 402 TYR A CA 1
ATOM 3124 C C . TYR A 1 402 ? 5.464 -7.422 -22.891 1.00 95.38 402 TYR A C 1
ATOM 3126 O O . TYR A 1 402 ? 4.536 -6.701 -22.540 1.00 95.38 402 TYR A O 1
ATOM 3134 N N . ILE A 1 403 ? 6.190 -7.141 -23.981 1.00 96.69 403 ILE A N 1
ATOM 3135 C CA . ILE A 1 403 ? 5.877 -6.055 -24.924 1.00 96.69 403 ILE A CA 1
ATOM 3136 C C . ILE A 1 403 ? 5.822 -6.578 -26.362 1.00 96.69 403 ILE A C 1
ATOM 3138 O O . ILE A 1 403 ? 6.508 -7.543 -26.703 1.00 96.69 403 ILE A O 1
ATOM 3142 N N . SER A 1 404 ? 5.021 -5.930 -27.210 1.00 95.81 404 SER A N 1
ATOM 3143 C CA . SER A 1 404 ? 4.917 -6.259 -28.635 1.00 95.81 404 SER A CA 1
ATOM 3144 C C . SER A 1 404 ? 6.077 -5.677 -29.453 1.00 95.81 404 SER A C 1
ATOM 3146 O O . SER A 1 404 ? 6.717 -4.696 -29.066 1.00 95.81 404 SER A O 1
ATOM 3148 N N . ASN A 1 405 ? 6.321 -6.256 -30.634 1.00 94.50 405 ASN A N 1
ATOM 3149 C CA . ASN A 1 405 ? 7.280 -5.710 -31.603 1.00 94.50 405 ASN A CA 1
ATOM 3150 C C . ASN A 1 405 ? 6.880 -4.303 -32.085 1.00 94.50 405 ASN A C 1
ATOM 3152 O O . ASN A 1 405 ? 7.754 -3.485 -32.353 1.00 94.50 405 ASN A O 1
ATOM 3156 N N . GLU A 1 406 ? 5.576 -4.019 -32.160 1.00 94.06 406 GLU A N 1
ATOM 3157 C CA . GLU A 1 406 ? 5.027 -2.706 -32.528 1.00 94.06 406 GLU A CA 1
ATOM 3158 C C . GLU A 1 406 ? 5.437 -1.646 -31.495 1.00 94.06 406 GLU A C 1
ATOM 3160 O O . GLU A 1 406 ? 6.142 -0.697 -31.835 1.00 94.06 406 GLU A O 1
ATOM 3165 N N . LEU A 1 407 ? 5.145 -1.886 -30.209 1.00 94.00 407 LEU A N 1
ATOM 3166 C CA . LEU A 1 407 ? 5.516 -0.988 -29.108 1.00 94.00 407 LEU A CA 1
ATOM 3167 C C . LEU A 1 407 ? 7.037 -0.800 -28.983 1.00 94.00 407 LEU A C 1
ATOM 3169 O O . LEU A 1 407 ? 7.509 0.252 -28.553 1.00 94.00 407 LEU A O 1
ATOM 3173 N N . ALA A 1 408 ? 7.823 -1.815 -29.345 1.00 94.12 408 ALA A N 1
ATOM 3174 C CA . ALA A 1 408 ? 9.275 -1.699 -29.396 1.00 94.12 408 ALA A CA 1
ATOM 3175 C C . ALA A 1 408 ? 9.765 -0.860 -30.590 1.00 94.12 408 ALA A C 1
ATOM 3177 O O . ALA A 1 408 ? 10.767 -0.156 -30.461 1.00 94.12 408 ALA A O 1
ATOM 3178 N N . SER A 1 409 ? 9.067 -0.908 -31.731 1.00 92.69 409 SER A N 1
ATOM 3179 C CA . SER A 1 409 ? 9.388 -0.106 -32.919 1.00 92.69 409 SER A CA 1
ATOM 3180 C C . SER A 1 409 ? 9.049 1.381 -32.763 1.00 92.69 409 SER A C 1
ATOM 3182 O O . SER A 1 409 ? 9.730 2.216 -33.353 1.00 92.69 409 SER A O 1
ATOM 3184 N N . ASP A 1 410 ? 8.088 1.713 -31.896 1.00 93.19 410 ASP A N 1
ATOM 3185 C CA . ASP A 1 410 ? 7.737 3.094 -31.537 1.00 93.19 410 ASP A CA 1
ATOM 3186 C C . ASP A 1 410 ? 8.809 3.806 -30.687 1.00 93.19 410 ASP A C 1
ATOM 3188 O O . ASP A 1 410 ? 8.729 5.019 -30.484 1.00 93.19 410 ASP A O 1
ATOM 3192 N N . CYS A 1 411 ? 9.812 3.083 -30.166 1.00 92.00 411 CYS A N 1
ATOM 3193 C CA . CYS A 1 411 ? 10.856 3.650 -29.312 1.00 92.00 411 CYS A CA 1
ATOM 3194 C C . CYS A 1 411 ? 11.686 4.709 -30.073 1.00 92.00 411 CYS A C 1
ATOM 3196 O O . CYS A 1 411 ? 12.425 4.356 -30.999 1.00 92.00 411 CYS A O 1
ATOM 3198 N N . PRO A 1 412 ? 11.667 5.994 -29.663 1.00 90.25 412 PRO A N 1
ATOM 3199 C CA . PRO A 1 412 ? 12.412 7.045 -30.350 1.00 90.25 412 PRO A CA 1
ATOM 3200 C C . PRO A 1 412 ? 13.917 6.762 -30.387 1.00 90.25 412 PRO A C 1
ATOM 3202 O O . PRO A 1 412 ? 14.548 6.510 -29.360 1.00 90.25 412 PRO A O 1
ATOM 3205 N N . THR A 1 413 ? 14.529 6.876 -31.567 1.00 80.00 413 THR A N 1
ATOM 3206 C CA . THR A 1 413 ? 15.969 6.622 -31.745 1.00 80.00 413 THR A CA 1
ATOM 3207 C C . THR A 1 413 ? 16.865 7.817 -31.410 1.00 80.00 413 THR A C 1
ATOM 3209 O O . THR A 1 413 ? 18.084 7.725 -31.531 1.00 80.00 413 THR A O 1
ATOM 3212 N N . GLY A 1 414 ? 16.273 8.944 -31.009 1.00 66.94 414 GLY A N 1
ATOM 3213 C CA . GLY A 1 414 ? 16.933 10.247 -31.006 1.00 66.94 414 GLY A CA 1
ATOM 3214 C C . GLY A 1 414 ? 17.017 10.836 -32.419 1.00 66.94 414 GLY A C 1
ATOM 3215 O O . GLY A 1 414 ? 17.007 10.123 -33.424 1.00 66.94 414 GLY A O 1
ATOM 3216 N N . ASN A 1 415 ? 17.061 12.165 -32.507 1.00 54.72 415 ASN A N 1
ATOM 3217 C CA . ASN A 1 415 ? 17.177 12.854 -33.791 1.00 54.72 415 ASN A CA 1
ATOM 3218 C C . ASN A 1 415 ? 18.642 12.815 -34.269 1.00 54.72 415 ASN A C 1
ATOM 3220 O O . ASN A 1 415 ? 19.548 12.989 -33.458 1.00 54.72 415 ASN A O 1
ATOM 3224 N N . ILE A 1 416 ? 18.880 12.659 -35.577 1.00 48.59 416 ILE A N 1
ATOM 3225 C CA . ILE A 1 416 ? 20.179 12.320 -36.222 1.00 48.59 416 ILE A CA 1
ATOM 3226 C C . ILE A 1 416 ? 21.337 13.315 -35.925 1.00 48.59 416 ILE A C 1
ATOM 3228 O O . ILE A 1 416 ? 22.489 13.075 -36.278 1.00 48.59 416 ILE A O 1
ATOM 3232 N N . ARG A 1 417 ? 21.061 14.443 -35.257 1.00 49.31 417 ARG A N 1
ATOM 3233 C CA . ARG A 1 417 ? 22.062 15.427 -34.797 1.00 49.31 417 ARG A CA 1
ATOM 3234 C C . ARG A 1 417 ? 22.585 15.208 -33.374 1.00 49.31 417 ARG A C 1
ATOM 3236 O O . ARG A 1 417 ? 23.610 15.797 -33.033 1.00 49.31 417 ARG A O 1
ATOM 3243 N N . SER A 1 418 ? 21.930 14.392 -32.554 1.00 49.53 418 SER A N 1
ATOM 3244 C CA . SER A 1 418 ? 22.540 13.884 -31.325 1.00 49.53 418 SER A CA 1
ATOM 3245 C C . SER A 1 418 ? 23.571 12.832 -31.731 1.00 49.53 418 SER A C 1
ATOM 3247 O O . SER A 1 418 ? 23.210 11.876 -32.414 1.00 49.53 418 SER A O 1
ATOM 3249 N N . ARG A 1 419 ? 24.850 13.015 -31.364 1.00 53.25 419 ARG A N 1
ATOM 3250 C CA . ARG A 1 419 ? 25.912 12.044 -31.700 1.00 53.25 419 ARG A CA 1
ATOM 3251 C C . ARG A 1 419 ? 25.489 10.655 -31.225 1.00 53.25 419 ARG A C 1
ATOM 3253 O O . ARG A 1 419 ? 24.968 10.530 -30.115 1.00 53.25 419 ARG A O 1
ATOM 3260 N N . SER A 1 420 ? 25.719 9.637 -32.050 1.00 51.03 420 SER A N 1
ATOM 3261 C CA . SER A 1 420 ? 25.368 8.252 -31.737 1.00 51.03 420 SER A CA 1
ATOM 3262 C C . SER A 1 420 ? 26.260 7.740 -30.603 1.00 51.03 420 SER A C 1
ATOM 3264 O O . SER A 1 420 ? 27.340 7.204 -30.824 1.00 51.03 420 SER A O 1
ATOM 3266 N N . ARG A 1 421 ? 25.832 7.950 -29.357 1.00 64.50 421 ARG A N 1
ATOM 3267 C CA . ARG A 1 421 ? 26.598 7.549 -28.174 1.00 64.50 421 ARG A CA 1
ATOM 3268 C C . ARG A 1 421 ? 26.456 6.057 -27.939 1.00 64.50 421 ARG A C 1
ATOM 3270 O O . ARG A 1 421 ? 25.411 5.580 -27.497 1.00 64.50 421 ARG A O 1
ATOM 3277 N N . THR A 1 422 ? 27.526 5.323 -28.216 1.00 68.88 422 THR A N 1
ATOM 3278 C CA . THR A 1 422 ? 27.613 3.895 -27.921 1.00 68.88 422 THR A CA 1
ATOM 3279 C C . THR A 1 422 ? 27.690 3.677 -26.412 1.00 68.88 422 THR A C 1
ATOM 3281 O O . THR A 1 422 ? 28.530 4.276 -25.734 1.00 68.88 422 THR A O 1
ATOM 3284 N N . LEU A 1 423 ? 26.836 2.798 -25.886 1.00 78.94 423 LEU A N 1
ATOM 3285 C CA . LEU A 1 423 ? 26.917 2.336 -24.503 1.00 78.94 423 LEU A CA 1
ATOM 3286 C C . LEU A 1 423 ? 28.003 1.262 -24.381 1.00 78.94 423 LEU A C 1
ATOM 3288 O O . LEU A 1 423 ? 27.944 0.246 -25.073 1.00 78.94 423 LEU A O 1
ATOM 3292 N N . SER A 1 424 ? 28.956 1.461 -23.474 1.00 79.50 424 SER A N 1
ATOM 3293 C CA . SER A 1 424 ? 29.894 0.426 -23.035 1.00 79.50 424 SER A CA 1
ATOM 3294 C C . SER A 1 424 ? 29.500 -0.103 -21.660 1.00 79.50 424 SER A C 1
ATOM 3296 O O . SER A 1 424 ? 29.155 0.669 -20.767 1.00 79.50 424 SER A O 1
ATOM 3298 N N . GLN A 1 425 ? 29.570 -1.420 -21.482 1.00 85.19 425 GLN A N 1
ATOM 3299 C CA . GLN A 1 425 ? 29.309 -2.090 -20.210 1.00 85.19 425 GLN A CA 1
ATOM 3300 C C . GLN A 1 425 ? 30.637 -2.368 -19.493 1.00 85.19 425 GLN A C 1
ATOM 3302 O O . GLN A 1 425 ? 31.532 -2.991 -20.064 1.00 85.19 425 GLN A O 1
ATOM 3307 N N . GLY A 1 426 ? 30.767 -1.901 -18.252 1.00 79.62 426 GLY A N 1
ATOM 3308 C CA . GLY A 1 426 ? 31.875 -2.246 -17.362 1.00 79.62 426 GLY A CA 1
ATOM 3309 C C . GLY A 1 426 ? 31.786 -3.693 -16.851 1.00 79.62 426 GLY A C 1
ATOM 3310 O O . GLY A 1 426 ? 30.722 -4.313 -16.934 1.00 79.62 426 GLY A O 1
ATOM 3311 N N . PRO A 1 427 ? 32.878 -4.253 -16.296 1.00 74.50 427 PRO A N 1
ATOM 3312 C CA . PRO A 1 427 ? 32.898 -5.617 -15.749 1.00 74.50 427 PRO A 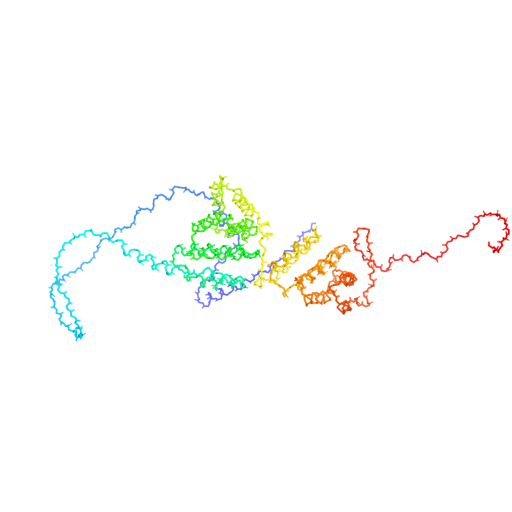CA 1
ATOM 3313 C C . PRO A 1 427 ? 31.963 -5.799 -14.538 1.00 74.50 427 PRO A C 1
ATOM 3315 O O . PRO A 1 427 ? 31.550 -6.910 -14.227 1.00 74.50 427 PRO A O 1
ATOM 3318 N N . ASP A 1 428 ? 31.615 -4.696 -13.880 1.00 79.31 428 ASP A N 1
ATOM 3319 C CA . ASP A 1 428 ? 30.630 -4.542 -12.811 1.00 79.31 428 ASP A CA 1
ATOM 3320 C C . ASP A 1 428 ? 29.178 -4.422 -13.328 1.00 79.31 428 ASP A C 1
ATOM 3322 O O . ASP A 1 428 ? 28.235 -4.384 -12.544 1.00 79.31 428 ASP A O 1
ATOM 3326 N N . GLY A 1 429 ? 28.965 -4.385 -14.648 1.00 81.50 429 GLY A N 1
ATOM 3327 C CA . GLY A 1 429 ? 27.647 -4.255 -15.276 1.00 81.50 429 GLY A CA 1
ATOM 3328 C C . GLY A 1 429 ? 27.108 -2.822 -15.333 1.00 81.50 429 GLY A C 1
ATOM 3329 O O . GLY A 1 429 ? 25.989 -2.612 -15.815 1.00 81.50 429 GLY A O 1
ATOM 3330 N N . LYS A 1 430 ? 27.893 -1.839 -14.879 1.00 87.12 430 LYS A N 1
ATOM 3331 C CA . LYS A 1 430 ? 27.600 -0.411 -15.010 1.00 87.12 430 LYS A CA 1
ATOM 3332 C C . LYS A 1 430 ? 27.737 0.026 -16.469 1.00 87.12 430 LYS A C 1
ATOM 3334 O O . LYS A 1 430 ? 28.678 -0.365 -17.155 1.00 87.12 430 LYS A O 1
ATOM 3339 N N . LEU A 1 431 ? 26.808 0.844 -16.945 1.00 86.56 431 LEU A N 1
ATOM 3340 C CA . LEU A 1 431 ? 26.810 1.392 -18.297 1.00 86.56 431 LEU A CA 1
ATOM 3341 C C . LEU A 1 431 ? 27.479 2.768 -18.290 1.00 86.56 431 LEU A C 1
ATOM 3343 O O . LEU A 1 431 ? 27.153 3.635 -17.480 1.00 86.56 431 LEU A O 1
ATOM 3347 N N . SER A 1 432 ? 28.406 2.973 -19.216 1.00 81.25 432 SER A N 1
ATOM 3348 C CA . SER A 1 432 ? 29.035 4.260 -19.498 1.00 81.25 432 SER A CA 1
ATOM 3349 C C . SER A 1 432 ? 28.800 4.652 -20.953 1.00 81.25 432 SER A C 1
ATOM 3351 O O . SER A 1 432 ? 28.651 3.808 -21.838 1.00 81.25 432 SER A O 1
ATOM 3353 N N . CYS A 1 433 ? 28.729 5.955 -21.196 1.00 77.19 433 CYS A N 1
ATOM 3354 C CA . CYS A 1 433 ? 28.422 6.511 -22.506 1.00 77.19 433 CYS A CA 1
ATOM 3355 C C . CYS A 1 433 ? 29.720 6.987 -23.144 1.00 77.19 433 CYS A C 1
ATOM 3357 O O . CYS A 1 433 ? 30.367 7.886 -22.605 1.00 77.19 433 CYS A O 1
ATOM 3359 N N . LEU A 1 434 ? 30.094 6.399 -24.278 1.00 69.81 434 LEU A N 1
ATOM 3360 C CA . LEU A 1 434 ? 31.262 6.834 -25.032 1.00 69.81 434 LEU A CA 1
ATOM 3361 C C . LEU A 1 434 ? 30.838 7.852 -26.092 1.00 69.81 434 LEU A C 1
ATOM 3363 O O . LEU A 1 434 ? 29.872 7.641 -26.829 1.00 69.81 434 LEU A O 1
ATOM 3367 N N . ASP A 1 435 ? 31.579 8.954 -26.173 1.00 63.25 435 ASP A N 1
ATOM 3368 C CA . ASP A 1 435 ? 31.577 9.814 -27.351 1.00 63.25 435 ASP A CA 1
ATOM 3369 C C . ASP A 1 435 ? 32.408 9.140 -28.455 1.00 63.25 435 ASP A C 1
ATOM 3371 O O . ASP A 1 435 ? 33.509 8.650 -28.193 1.00 63.25 435 ASP A O 1
ATOM 3375 N N . GLU A 1 436 ? 31.909 9.139 -29.698 1.00 55.81 436 GLU A N 1
ATOM 3376 C CA . GLU A 1 436 ? 32.548 8.462 -30.849 1.00 55.81 436 GLU A CA 1
ATOM 3377 C C . GLU A 1 436 ? 33.981 8.959 -31.149 1.00 55.81 436 GLU A C 1
ATOM 3379 O O . GLU A 1 436 ? 34.749 8.292 -31.845 1.00 5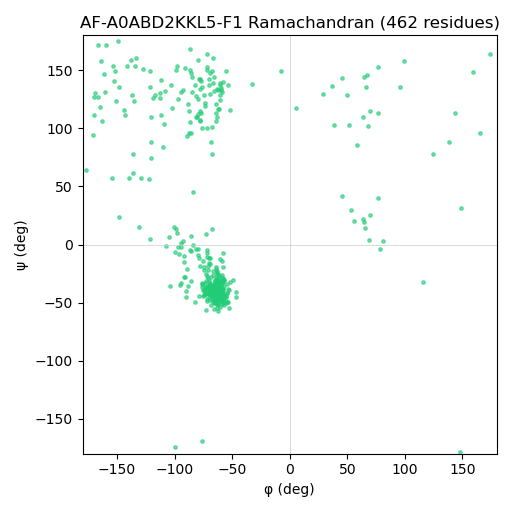5.81 436 GLU A O 1
ATOM 3384 N N . ASP A 1 437 ? 34.372 10.100 -30.575 1.00 49.16 437 ASP A N 1
ATOM 3385 C CA . ASP A 1 437 ? 35.707 10.695 -30.674 1.00 49.16 437 ASP A CA 1
ATOM 3386 C C . ASP A 1 437 ? 36.797 9.938 -29.872 1.00 49.16 437 ASP A C 1
ATOM 3388 O O . ASP A 1 437 ? 37.977 10.259 -30.010 1.00 49.16 437 ASP A O 1
ATOM 3392 N N . GLN A 1 438 ? 36.447 8.933 -29.050 1.00 42.44 438 GLN A N 1
ATOM 3393 C CA . GLN A 1 438 ? 37.410 8.150 -28.249 1.00 42.44 438 GLN A CA 1
ATOM 3394 C C . GLN A 1 438 ? 37.843 6.800 -28.852 1.00 42.44 438 GLN A C 1
ATOM 3396 O O . GLN A 1 438 ? 38.551 6.037 -28.194 1.00 42.44 438 GLN A O 1
ATOM 3401 N N . HIS A 1 439 ? 37.514 6.500 -30.111 1.00 38.28 439 HIS A N 1
ATOM 3402 C CA . HIS A 1 439 ? 38.184 5.402 -30.817 1.00 38.28 439 HIS A CA 1
ATOM 3403 C C . HIS A 1 439 ? 39.579 5.836 -31.310 1.00 38.28 439 HIS A C 1
ATOM 3405 O O . HIS A 1 439 ? 39.661 6.658 -32.230 1.00 38.28 439 HIS A O 1
ATOM 3411 N N . PRO A 1 440 ? 40.691 5.249 -30.813 1.00 33.41 440 PRO A N 1
ATOM 3412 C CA . PRO A 1 440 ? 41.980 5.403 -31.469 1.00 33.41 440 PRO A CA 1
ATOM 3413 C C . PRO A 1 440 ? 41.932 4.687 -32.824 1.00 33.41 440 PRO A C 1
ATOM 3415 O O . PRO A 1 440 ? 42.073 3.467 -32.923 1.00 33.41 440 PRO A O 1
ATOM 3418 N N . LYS A 1 441 ? 41.748 5.462 -33.896 1.00 39.69 441 LYS A N 1
ATOM 3419 C CA . LYS A 1 441 ? 41.980 5.019 -35.274 1.00 39.69 441 LYS A CA 1
ATOM 3420 C C . LYS A 1 441 ? 43.479 4.776 -35.479 1.00 39.69 441 LYS A C 1
ATOM 3422 O O . LYS A 1 441 ? 44.143 5.635 -36.041 1.00 39.69 441 LYS A O 1
ATOM 3427 N N . ASN A 1 442 ? 44.003 3.649 -34.993 1.00 38.03 442 ASN A N 1
ATOM 3428 C CA . ASN A 1 442 ? 45.286 3.064 -35.404 1.00 38.03 442 ASN A CA 1
ATOM 3429 C C . ASN A 1 442 ? 45.459 1.656 -34.810 1.00 38.03 442 ASN A C 1
ATOM 3431 O O . ASN A 1 442 ? 45.943 1.499 -33.694 1.00 38.03 442 ASN A O 1
ATOM 3435 N N . ALA A 1 443 ? 45.088 0.632 -35.583 1.00 38.28 443 ALA A N 1
ATOM 3436 C CA . ALA A 1 443 ? 45.441 -0.765 -35.304 1.00 38.28 443 ALA A CA 1
ATOM 3437 C C . ALA A 1 443 ? 45.611 -1.611 -36.587 1.00 38.28 443 ALA A C 1
ATOM 3439 O O . ALA A 1 443 ? 45.447 -2.825 -36.545 1.00 38.28 443 ALA A O 1
ATOM 3440 N N . THR A 1 444 ? 45.918 -0.989 -37.737 1.00 43.06 444 THR A N 1
ATOM 3441 C CA . THR A 1 444 ? 46.172 -1.688 -39.020 1.00 43.06 444 THR A CA 1
ATOM 3442 C C . THR A 1 444 ? 47.079 -0.895 -39.979 1.00 43.06 444 THR A C 1
ATOM 3444 O O . THR A 1 444 ? 46.707 -0.641 -41.125 1.00 43.06 444 THR A O 1
ATOM 3447 N N . ARG A 1 445 ? 48.302 -0.528 -39.562 1.00 34.25 445 ARG A N 1
ATOM 3448 C CA . ARG A 1 445 ? 49.426 -0.348 -40.508 1.00 34.25 445 ARG A CA 1
ATOM 3449 C C . ARG A 1 445 ? 50.781 -0.255 -39.802 1.00 34.25 445 ARG A C 1
ATOM 3451 O O . ARG A 1 445 ? 50.930 0.654 -38.997 1.00 34.25 445 ARG A O 1
ATOM 3458 N N . ALA A 1 446 ? 51.732 -1.095 -40.235 1.00 32.75 446 ALA A N 1
ATOM 3459 C CA . ALA A 1 446 ? 53.170 -1.032 -39.920 1.00 32.75 446 ALA A CA 1
ATOM 3460 C C . ALA A 1 446 ? 53.521 -1.252 -38.417 1.00 32.75 446 ALA A C 1
ATOM 3462 O O . ALA A 1 446 ? 52.731 -0.916 -37.543 1.00 32.75 446 ALA A O 1
ATOM 3463 N N . ASP A 1 447 ? 54.617 -1.900 -38.014 1.00 31.34 447 ASP A N 1
ATOM 3464 C CA . ASP A 1 447 ? 55.796 -2.436 -38.718 1.00 31.34 447 ASP A CA 1
ATOM 3465 C C . ASP A 1 447 ? 56.122 -3.868 -38.227 1.00 31.34 447 ASP A C 1
ATOM 3467 O O . ASP A 1 447 ? 55.782 -4.206 -37.094 1.00 31.34 447 ASP A O 1
ATOM 3471 N N . ASN A 1 448 ? 56.770 -4.697 -39.063 1.00 30.72 448 ASN A N 1
ATOM 3472 C CA . ASN A 1 448 ? 57.661 -5.813 -38.670 1.00 30.72 448 ASN A CA 1
ATOM 3473 C C . ASN A 1 448 ? 58.280 -6.492 -39.917 1.00 30.72 448 ASN A C 1
ATOM 3475 O O . ASN A 1 448 ? 58.057 -7.665 -40.208 1.00 30.72 448 ASN A O 1
ATOM 3479 N N . GLU A 1 449 ? 59.086 -5.728 -40.649 1.00 31.73 449 GLU A N 1
ATOM 3480 C CA . GLU A 1 449 ? 60.295 -6.226 -41.318 1.00 31.73 449 GLU A CA 1
ATOM 3481 C C . GLU A 1 449 ? 61.457 -5.537 -40.558 1.00 31.73 449 GLU A C 1
ATOM 3483 O O . GLU A 1 449 ? 61.291 -4.394 -40.138 1.00 31.73 449 GLU A O 1
ATOM 3488 N N . SER A 1 450 ? 62.611 -6.136 -40.261 1.00 34.25 450 SER A N 1
ATOM 3489 C CA . SER A 1 450 ? 63.232 -7.361 -40.776 1.00 34.25 450 SER A CA 1
ATOM 3490 C C . SER A 1 450 ? 64.304 -7.919 -39.812 1.00 34.25 450 SER A C 1
ATOM 3492 O O . SER A 1 450 ? 64.748 -7.220 -38.906 1.00 34.25 450 SER A O 1
ATOM 3494 N N . GLU A 1 451 ? 64.781 -9.126 -40.157 1.00 32.38 451 GLU A N 1
ATOM 3495 C CA . GLU A 1 451 ? 66.070 -9.781 -39.822 1.00 32.38 451 GLU A CA 1
ATOM 3496 C C . GLU A 1 451 ? 66.087 -10.747 -38.619 1.00 32.38 451 GLU A C 1
ATOM 3498 O O . GLU A 1 451 ? 65.550 -10.441 -37.562 1.00 32.38 451 GLU A O 1
ATOM 3503 N N . LEU A 1 452 ? 66.703 -11.939 -38.681 1.00 31.14 452 LEU A N 1
ATOM 3504 C CA . LEU A 1 452 ? 67.326 -12.725 -39.770 1.00 31.14 452 LEU A CA 1
ATOM 3505 C C . LEU A 1 452 ? 67.420 -14.195 -39.286 1.00 31.14 452 LEU A C 1
ATOM 3507 O O . LEU A 1 452 ? 67.632 -14.411 -38.097 1.00 31.14 452 LEU A O 1
ATOM 3511 N N . GLU A 1 453 ? 67.287 -15.178 -40.186 1.00 31.39 453 GLU A N 1
ATOM 3512 C CA . GLU A 1 453 ? 68.227 -16.308 -40.406 1.00 31.39 453 GLU A CA 1
ATOM 3513 C C . GLU A 1 453 ? 67.579 -17.514 -41.112 1.00 31.39 453 GLU A C 1
ATOM 3515 O O . GLU A 1 453 ? 66.381 -17.787 -41.021 1.00 31.39 453 GLU A O 1
ATOM 3520 N N . GLU A 1 454 ? 68.403 -18.207 -41.897 1.00 30.97 454 GLU A N 1
ATOM 3521 C CA . GLU A 1 454 ? 68.011 -19.250 -42.838 1.00 30.97 454 GLU A CA 1
ATOM 3522 C C . GLU A 1 454 ? 67.879 -20.628 -42.175 1.00 30.97 454 GLU A C 1
ATOM 3524 O O . GLU A 1 454 ? 68.743 -21.049 -41.410 1.00 30.97 454 GLU A O 1
ATOM 3529 N N . CYS A 1 455 ? 66.905 -21.426 -42.622 1.00 29.23 455 CYS A N 1
ATOM 3530 C CA . CYS A 1 455 ? 67.180 -22.839 -42.891 1.00 29.23 455 CYS A CA 1
ATOM 3531 C C . CYS A 1 455 ? 66.265 -23.387 -43.988 1.00 29.23 455 CYS A C 1
ATOM 3533 O O . CYS A 1 455 ? 65.039 -23.339 -43.915 1.00 29.23 455 CYS A O 1
ATOM 3535 N N . THR A 1 456 ? 66.891 -23.916 -45.033 1.00 32.31 456 THR A N 1
ATOM 3536 C CA . THR A 1 456 ? 66.232 -24.469 -46.217 1.00 32.31 456 THR A CA 1
ATOM 3537 C C . THR A 1 456 ? 65.766 -25.905 -45.991 1.00 32.31 456 THR A C 1
ATOM 3539 O O . THR A 1 456 ? 66.588 -26.717 -45.576 1.00 32.31 456 THR A O 1
ATOM 3542 N N . HIS A 1 457 ? 64.558 -26.273 -46.435 1.00 32.31 457 HIS A N 1
ATOM 3543 C CA . HIS A 1 457 ? 64.362 -27.496 -47.235 1.00 32.31 457 HIS A CA 1
ATOM 3544 C C . HIS A 1 457 ? 63.006 -27.545 -47.962 1.00 32.31 457 HIS A C 1
ATOM 3546 O O . HIS A 1 457 ? 62.068 -26.820 -47.643 1.00 32.31 457 HIS A O 1
ATOM 3552 N N . GLN A 1 458 ? 62.979 -28.353 -49.024 1.00 34.75 458 GLN A N 1
ATOM 3553 C CA . GLN A 1 458 ? 61.957 -28.393 -50.076 1.00 34.75 458 GLN A CA 1
ATOM 3554 C C . GLN A 1 458 ? 60.747 -29.299 -49.746 1.00 34.75 458 GLN A C 1
ATOM 3556 O O . GLN A 1 458 ? 60.790 -30.051 -48.772 1.00 34.75 458 GLN A O 1
ATOM 3561 N N . PRO A 1 459 ? 59.646 -29.216 -50.525 1.00 42.59 459 PRO A N 1
ATOM 3562 C CA . PRO A 1 459 ? 58.361 -29.799 -50.147 1.00 42.59 459 PRO A CA 1
ATOM 3563 C C . PRO A 1 459 ? 58.218 -31.272 -50.550 1.00 42.59 459 PRO A C 1
ATOM 3565 O O . PRO A 1 459 ? 58.681 -31.681 -51.612 1.00 42.59 459 PRO A O 1
ATOM 3568 N N . ASN A 1 460 ? 57.432 -32.019 -49.772 1.00 33.38 460 ASN A N 1
ATOM 3569 C CA . ASN A 1 460 ? 56.759 -33.231 -50.239 1.00 33.38 460 ASN A CA 1
ATOM 3570 C C . ASN A 1 460 ? 55.249 -32.985 -50.255 1.00 33.38 460 ASN A C 1
ATOM 3572 O O . ASN A 1 460 ? 54.668 -32.572 -49.253 1.00 33.38 460 ASN A O 1
ATOM 3576 N N . GLY A 1 461 ? 54.628 -33.227 -51.408 1.00 33.59 461 GLY A N 1
ATOM 3577 C CA . GLY A 1 461 ? 53.176 -33.237 -51.558 1.00 33.59 461 GLY A CA 1
ATOM 3578 C C . GLY A 1 461 ? 52.597 -34.654 -51.550 1.00 33.59 461 GLY A C 1
ATOM 3579 O O . GLY A 1 461 ? 53.324 -35.634 -51.429 1.00 33.59 461 GLY A O 1
ATOM 3580 N N . ASN A 1 462 ? 51.289 -34.707 -51.805 1.00 34.94 462 ASN A N 1
ATOM 3581 C CA . ASN A 1 462 ? 50.457 -35.879 -52.099 1.00 34.94 462 ASN A CA 1
ATOM 3582 C C . ASN A 1 462 ? 50.167 -36.895 -50.976 1.00 34.94 462 ASN A C 1
ATOM 3584 O O . ASN A 1 462 ? 51.021 -37.659 -50.547 1.00 34.94 462 ASN A O 1
ATOM 3588 N N . ILE A 1 463 ? 48.874 -36.960 -50.629 1.00 37.41 463 ILE A N 1
ATOM 3589 C CA . ILE A 1 463 ? 47.985 -38.109 -50.906 1.00 37.41 463 ILE A CA 1
ATOM 3590 C C . ILE A 1 463 ? 48.651 -39.494 -50.757 1.00 37.41 463 ILE A C 1
ATOM 3592 O O . ILE A 1 463 ? 49.311 -39.953 -51.690 1.00 37.41 463 ILE A O 1
ATOM 3596 N N . ILE A 1 464 ? 48.386 -40.197 -49.649 1.00 37.72 464 ILE A N 1
ATOM 3597 C CA . ILE A 1 464 ? 47.279 -41.172 -49.476 1.00 37.72 464 ILE A CA 1
ATOM 3598 C C . ILE A 1 464 ? 46.893 -41.184 -47.989 1.00 37.72 464 ILE A C 1
ATOM 3600 O O . ILE A 1 464 ? 47.821 -41.120 -47.154 1.00 37.72 464 ILE A O 1
#

pLDDT: mean 73.6, std 23.27, range [29.23, 98.25]

Nearest PDB structures (foldseek):
  2zu6-assembly2_E  TM=8.534E-01  e=7.435E-13  Homo sapiens
  2zu6-assembly1_B  TM=8.525E-01  e=5.892E-12  Homo sapiens
  9bln-assembly1_p  TM=6.995E-01  e=1.343E-12  Homo sapiens
  8xxn-assembly1_CD  TM=6.939E-01  e=8.439E-13  Homo sapiens
  2ios-assembly1_A  TM=9.566E-01  e=2.527E-06  Mus musculus

Sequence (464 aa):
MKRSRSHSTASKPIKDPELEAEIFFAKENGVEPPRVLPSEAAKKIVESFGEHYIDKNLLKNLKSGRAERKARSRGVSGCSIKKDGGRFEYGLDCVDLAYDNDQLSQKSNTDTDDELVEYADFVCKYSEDEIRAIFGDYMQSGNIEDALESLEKFCITGETVFRMIKDLVKIALEQANGTLQLTAKLIDEMVALKWVSAHTLTEVIEDIVGSVDDLSKDVPKLCDTLAVLIAKLVEQNVVTSNVISFLAYKNSDGKESVKNIFADAIAFANNRHLLNGKCVPSGGHQSLDVLSAQFKLILKEYVQSNDQETAELRLSELKVPHFNHEFVYQAGILALEQMHDNVMGNLATLLKALSDKGTLLDSCIVKGFTRLYAVLADLYLDLPAAFALAQLWVKKSLKAGYISNELASDCPTGNIRSRSRTLSQGPDGKLSCLDEDQHPKNATRADNESELEECTHQPNGNII

InterPro domains:
  IPR003891 Initiation factor eIF-4 gamma, MA3 [PF02847] (129-238)
  IPR003891 Initiation factor eIF-4 gamma, MA3 [PF02847] (294-388)
  IPR003891 Initiation factor eIF-4 gamma, MA3 [PS51366] (126-249)
  IPR003891 Initiation factor eIF-4 gamma, MA3 [PS51366] (290-413)
  IPR003891 Initiation factor eIF-4 gamma, MA3 [SM00544] (127-240)
  IPR003891 Initiation factor eIF-4 gamma, MA3 [SM00544] (291-404)
  IPR016024 Armadillo-type fold [SSF48371] (129-248)
  IPR016024 Armadillo-type fold [SSF48371] (291-412)
  IPR039778 Programmed cell death protein 4 [PTHR12626] (75-434)

Solvent-accessible surface area (backbone atoms only — not comparable to full-atom values): 28639 Å² total; per-residue (Å²): 142,82,84,88,78,83,84,78,81,78,74,77,80,83,79,58,68,65,61,57,49,50,46,49,53,18,63,75,72,75,46,86,57,86,82,84,71,60,72,70,60,55,51,57,53,57,63,69,71,70,80,78,83,85,70,87,77,80,84,80,81,90,86,82,83,89,74,88,84,82,88,89,83,90,81,80,89,77,82,88,82,81,90,83,89,80,90,87,88,86,91,76,87,86,82,91,83,83,88,82,90,83,77,96,68,95,69,85,86,57,74,65,58,53,58,51,49,53,52,48,57,58,73,67,62,75,60,71,65,58,55,53,48,49,52,49,51,28,62,57,60,62,44,62,66,68,36,47,64,69,46,54,83,47,67,81,46,76,66,48,37,42,50,48,53,43,49,55,50,49,57,37,60,70,41,68,66,28,35,47,63,56,51,38,52,51,52,42,51,37,38,74,73,60,75,44,50,67,65,52,54,50,51,40,51,53,53,50,62,73,40,40,80,64,53,44,76,79,25,84,63,42,53,60,56,50,14,51,37,54,14,43,27,35,73,73,62,63,40,56,70,69,56,51,52,48,54,39,58,75,36,66,87,54,57,67,68,58,44,48,25,42,53,48,14,53,53,30,48,76,32,58,69,59,38,51,70,68,54,46,89,40,34,75,59,54,54,69,66,58,54,53,50,50,44,53,48,46,53,53,51,29,76,72,69,71,45,60,66,63,41,48,52,60,58,59,49,32,62,43,71,91,55,46,22,53,47,45,24,49,52,50,52,51,36,49,73,65,36,28,55,61,57,35,45,52,56,31,50,43,56,29,53,34,37,77,71,59,77,40,51,68,71,29,47,53,54,5,51,56,53,46,54,71,44,38,72,64,45,31,76,83,38,86,50,39,38,56,43,47,52,52,46,45,53,44,30,46,74,57,65,72,54,55,72,65,70,53,67,68,52,61,80,63,62,92,82,57,76,80,52,50,76,43,74,46,98,86,35,41,52,44,78,41,62,77,86,72,65,81,93,76,92,86,76,88,87,88,82,84,89,88,84,88,82,89,83,84,90,85,82,79,91,134

Mean predicted aligned error: 18.38 Å

Foldseek 3Di:
DDDDDDDDDDDDDDDDVVLVVQVVVCVVVVHDRDDDDDPVVVVVVVVVVPDDDDDPPPPPDDPDDPDDDDDDDDDDDDDDDDDDDDDDDDDDDDDDDDDDDDDDDDDDPPPVVVVVVVVVVVQLDDDLVQLLVLLVVCLAQVDLVSSCVSCVSQLPDLVSLLVSLLSLVLSLQLDDAQSLLSNLVNVLVCVVVVSDDLVSVLVSLLVCLVCCVVSCVNGPPSLVSLLLSLLSNCVSVVHPLVSLVVVLVVCVVPDPSSNSSSVSSNVCNVPVVVSCVRHQNAYPNDDPVSVLVQLLVLLVVCLVPVDLVVSLVSLVSNVCQVCCLSSLLVLLVCQLVQQFQVSLLSSLLSQLVCVVVVVHDLVSNLSNLVVNQVCLVVVCVVRVCSLVSNLSSLVSNVVSPSDDPVSSVSRDNDDPPSQPWDWDADPRRHTDTDGPVPDPPDDDDDDDDDDDDDDDDDDDDDDD

Secondary structure (DSSP, 8-state):
----------PPPP--HHHHHHHHHHHHHTPPPP----HHHHHHHHHHTS-----TTTTS--S-----------------------------------------------HHHHHHHHHHHHHT---HHHHHHHHHHHHHH--HHHHHHHHHTTTTSHHHHHHHHHHHHHHHHHS-TTHHHHHHHHHHHHHHTTSS-HHHHHHHHHHHHHTHHHHHHHSTTHHHHHHHHHHHHHHTTSS-HHHHHHHHHHTTTS-HHHHHHHHHHHHHHH-HHHHHHHS---STTS-HHHHHHHHHHHHHHHHHH--HHHHHHHHHHT--GGGHHHHHHHHHHHHHHTTBHHHHHHHHHHHHHHHHTTSS-HHHHHHHHHHHHHHHHHHHHHSTTHHHHHHHHHHHHHHHTSS-HHHHHTS----TTS---EEEEPTTSBEEEEPGGG----SSS-------------------